Protein AF-A0A367Z0M6-F1 (afdb_monomer_lite)

Secondary structure (DSSP, 8-state):
-HHHHHHHHHHHHHHHH---HHHHHHHHHHHHTSPTTSHHHHHHHHHHHHHHHHHHHT--SSSS--EEEEEEEEETT--HHHHHHHHHHHHHHHHHTTSS----B-TTT--B-SSS-BTTBSEEEEEEESSSSEEEEEEEE-HHHHTT-EEEESSEEETTTEEE-SSHHHHHHHHHHHHHHHTTTT-SSEEEEEEEES-HHHHHHHHHHHTTS-TT---SSHHHHHHHHHHHHHHHHT---GGGS-SS-SEEEEEEEEE---TT--EEEEEEE-SS--EEEEEE-TTT--EEEEESS-SSPPPP--SSSS----S-PEEEESSPPHHHHHT--TT-EEEEEEEEEE--HHHHHHHTTS--SS--TT-EEE-B--EEEEETTEEEEEE--B-BGGGGTTTHHHHHHHHT--EEEEBS---HHHHHHHHHHT-EEEE--TT-HHHHHHHEEEEEEEESHHHH-TTTSEEEEEEEEEEEEEEE-TTS-BHHHHHHHHHHHHHGGG-

Sequence (503 aa):
MEQFKQSMFELISETSANLPPDVRRAIAKAIQDETPNTQAALALSTIAINIDMAQQDIAPICQDTGMPTFYIHTPVGVNQIRMKRAIEEAIAEATKIGRLRPNSVDSITGKNSGNNLGPGTPVFHFEQWEKDEIEVKLLLKGGGCENKNIQYSLPTNLEHLGRADRDLEGVRKCIMHAVWQAQGHGCSVGAIGVCIGSDRAGGYDLAKQQLLRTLDDINPDPKLAELENRIMEDANKLNIGTMGFGGRTTLIGCKITAANRLPASFFVSVAYDCWAFRRLGVIIDPNTGDIKRWLYKDTEPIRRMAAEHKIKLTGKEIKLETPISEEKIRSLKVGDVVLLNGIIYTGRDAIHAYLSKHDSPIDLKGSAIYHCGPVMLKKDGEWFANAAGPTTSSREEPYQADVIKKFGIRAVIGKGGMGKKTLEALKEHGAVYLNAIGGAAQFYAKCIVKVEGVNFLEEFGIPEAMWHLRVVDFPAIVTMDSHGNSLHADIEIASGKELEKFV

Structure (mmCIF, N/CA/C/O backbone):
data_AF-A0A367Z0M6-F1
#
_entry.id   AF-A0A367Z0M6-F1
#
loop_
_atom_site.group_PDB
_atom_site.id
_atom_site.type_symbol
_atom_site.label_atom_id
_atom_site.label_alt_id
_atom_site.label_comp_id
_atom_site.label_asym_id
_atom_site.label_entity_id
_atom_site.label_seq_id
_atom_site.pdbx_PDB_ins_code
_atom_site.Cartn_x
_atom_site.Cartn_y
_atom_site.Cartn_z
_atom_site.occupancy
_atom_site.B_iso_or_equiv
_atom_site.auth_seq_id
_atom_site.auth_comp_id
_atom_site.auth_asym_id
_atom_site.auth_atom_id
_atom_site.pdbx_PDB_model_num
ATOM 1 N N . MET A 1 1 ? -2.020 4.068 -33.776 1.00 93.06 1 MET A N 1
ATOM 2 C CA . MET A 1 1 ? -1.959 4.790 -32.481 1.00 93.06 1 MET A CA 1
ATOM 3 C C . MET A 1 1 ? -3.273 4.699 -31.729 1.00 93.06 1 MET A C 1
ATOM 5 O O . MET A 1 1 ? -3.215 4.378 -30.557 1.00 93.06 1 MET A O 1
ATOM 9 N N . GLU A 1 2 ? -4.429 4.894 -32.370 1.00 95.69 2 GLU A N 1
ATOM 10 C CA . GLU A 1 2 ? -5.727 4.711 -31.692 1.00 95.69 2 GLU A CA 1
ATOM 11 C C . GLU A 1 2 ? -5.894 3.300 -31.106 1.00 95.69 2 GLU A C 1
ATOM 13 O O . GLU A 1 2 ? -6.153 3.149 -29.919 1.00 95.69 2 GLU A O 1
ATOM 18 N N . GLN A 1 3 ? -5.597 2.265 -31.896 1.00 98.06 3 GLN A N 1
ATOM 19 C CA . GLN A 1 3 ? -5.620 0.883 -31.411 1.00 98.06 3 GLN A CA 1
ATOM 20 C C . GLN A 1 3 ? -4.627 0.631 -30.263 1.00 98.06 3 GLN A C 1
ATOM 22 O O . GLN A 1 3 ? -4.951 -0.031 -29.286 1.00 98.06 3 GLN A O 1
ATOM 27 N N . PHE A 1 4 ? -3.436 1.237 -30.321 1.00 98.38 4 PHE A N 1
ATOM 28 C CA . PHE A 1 4 ? -2.467 1.170 -29.224 1.00 98.38 4 PHE A CA 1
ATOM 29 C C . PHE A 1 4 ? -3.012 1.808 -27.937 1.00 98.38 4 PHE A C 1
ATOM 31 O O . PHE A 1 4 ? -2.855 1.230 -26.868 1.00 98.38 4 PHE A O 1
ATOM 38 N N . LYS A 1 5 ? -3.690 2.962 -28.025 1.00 98.62 5 LYS A N 1
ATOM 39 C CA . LYS A 1 5 ? -4.366 3.584 -26.875 1.00 98.62 5 LYS A CA 1
ATOM 40 C C . LYS A 1 5 ? -5.387 2.625 -26.260 1.00 98.62 5 LYS A C 1
ATOM 42 O O . LYS A 1 5 ? -5.377 2.450 -25.046 1.00 98.62 5 LYS A O 1
ATOM 47 N N . GLN A 1 6 ? -6.202 1.964 -27.086 1.00 98.69 6 GLN A N 1
ATOM 48 C CA . GLN A 1 6 ? -7.179 0.979 -26.616 1.00 98.69 6 GLN A CA 1
ATOM 49 C C . GLN A 1 6 ? -6.505 -0.198 -25.892 1.00 98.69 6 GLN A C 1
ATOM 51 O O . GLN A 1 6 ? -6.919 -0.560 -24.791 1.00 98.69 6 GLN A O 1
ATOM 56 N N . SER A 1 7 ? -5.416 -0.732 -26.450 1.00 98.75 7 SER A N 1
ATOM 57 C CA . SER A 1 7 ? -4.594 -1.767 -25.808 1.00 98.75 7 SER A CA 1
ATOM 58 C C . SER A 1 7 ? -4.019 -1.309 -24.459 1.00 98.75 7 SER A C 1
ATOM 60 O O . SER A 1 7 ? -3.986 -2.073 -23.495 1.00 98.75 7 SER A O 1
ATOM 62 N N . MET A 1 8 ? -3.577 -0.051 -24.353 1.00 98.81 8 MET A N 1
ATOM 63 C CA . MET A 1 8 ? -3.079 0.514 -23.092 1.00 98.81 8 MET A CA 1
ATOM 64 C C . MET A 1 8 ? -4.197 0.703 -22.069 1.00 98.81 8 MET A C 1
ATOM 66 O O . MET A 1 8 ? -3.996 0.406 -20.894 1.00 98.81 8 MET A O 1
ATOM 70 N N . PHE A 1 9 ? -5.382 1.133 -22.500 1.00 98.75 9 PHE A N 1
ATOM 71 C CA . PHE A 1 9 ? -6.560 1.229 -21.642 1.00 98.75 9 PHE A CA 1
ATOM 72 C C . PHE A 1 9 ? -6.962 -0.140 -21.071 1.00 98.75 9 PHE A C 1
ATOM 74 O O . PHE A 1 9 ? -7.261 -0.245 -19.877 1.00 98.75 9 PHE A O 1
ATOM 81 N N . GLU A 1 10 ? -6.912 -1.197 -21.888 1.00 98.56 10 GLU A N 1
ATOM 82 C CA . GLU A 1 10 ? -7.162 -2.571 -21.443 1.00 98.56 10 GLU A CA 1
ATOM 83 C C . GLU A 1 10 ? -6.105 -3.032 -20.430 1.00 98.56 10 GLU A C 1
ATOM 85 O O . GLU A 1 10 ? -6.466 -3.477 -19.340 1.00 98.56 10 GLU A O 1
ATOM 90 N N . LEU A 1 11 ? -4.810 -2.839 -20.726 1.00 98.75 11 LEU A N 1
ATOM 91 C CA . LEU A 1 11 ? -3.713 -3.137 -19.795 1.00 98.75 11 LEU A CA 1
ATOM 92 C C . LEU A 1 11 ? -3.904 -2.432 -18.447 1.00 98.75 11 LEU A C 1
ATOM 94 O O . LEU A 1 11 ? -3.773 -3.062 -17.398 1.00 98.75 11 LEU A O 1
ATOM 98 N N . ILE A 1 12 ? -4.210 -1.135 -18.460 1.00 98.69 12 ILE A N 1
ATOM 99 C CA . ILE A 1 12 ? -4.396 -0.328 -17.250 1.00 98.69 12 ILE A CA 1
ATOM 100 C C . ILE A 1 12 ? -5.587 -0.840 -16.434 1.00 98.69 12 ILE A C 1
ATOM 102 O O . ILE A 1 12 ? -5.470 -1.019 -15.219 1.00 98.69 12 ILE A O 1
ATOM 106 N N . SER A 1 13 ? -6.718 -1.091 -17.096 1.00 98.06 13 SER A N 1
ATOM 107 C CA . SER A 1 13 ? -7.948 -1.553 -16.446 1.00 98.06 13 SER A CA 1
ATOM 108 C C . SER A 1 13 ? -7.760 -2.926 -15.807 1.00 98.06 13 SER A C 1
ATOM 110 O O . SER A 1 13 ? -8.095 -3.113 -14.639 1.00 98.06 13 SER A O 1
ATOM 112 N N . GLU A 1 14 ? -7.151 -3.859 -16.539 1.00 97.56 14 GLU A N 1
ATOM 113 C CA . GLU A 1 14 ? -6.823 -5.195 -16.044 1.00 97.56 14 GLU A CA 1
ATOM 114 C C . GLU A 1 14 ? -5.821 -5.131 -14.891 1.00 97.56 14 GLU A C 1
ATOM 116 O O . GLU A 1 14 ? -6.056 -5.731 -13.849 1.00 97.56 14 GLU A O 1
ATOM 121 N N . THR A 1 15 ? -4.752 -4.336 -15.002 1.00 98.38 15 THR A N 1
ATOM 122 C CA . THR A 1 15 ? -3.739 -4.240 -13.933 1.00 98.38 15 THR A CA 1
ATOM 123 C C . THR A 1 15 ? -4.327 -3.665 -12.640 1.00 98.38 15 THR A C 1
ATOM 125 O O . THR A 1 15 ? -3.880 -4.001 -11.545 1.00 98.38 15 THR A O 1
ATOM 128 N N . SER A 1 16 ? -5.342 -2.800 -12.741 1.00 97.69 16 SER A N 1
ATOM 129 C CA . SER A 1 16 ? -6.034 -2.225 -11.581 1.00 97.69 16 SER A CA 1
ATOM 130 C C . SER A 1 16 ? -6.900 -3.250 -10.830 1.00 97.69 16 SER A C 1
ATOM 132 O O . SER A 1 16 ? -7.042 -3.148 -9.607 1.00 97.69 16 SER A O 1
ATOM 134 N N . ALA A 1 17 ? -7.454 -4.238 -11.540 1.00 96.94 17 ALA A N 1
ATOM 135 C CA . ALA A 1 17 ? -8.487 -5.150 -11.042 1.00 96.94 17 ALA A CA 1
ATOM 136 C C . ALA A 1 17 ? -8.010 -6.598 -10.820 1.00 96.94 17 ALA A C 1
ATOM 138 O O . ALA A 1 17 ? -8.524 -7.296 -9.946 1.00 96.94 17 ALA A O 1
ATOM 139 N N . ASN A 1 18 ? -7.032 -7.058 -11.599 1.00 95.94 18 ASN A N 1
ATOM 140 C CA . ASN A 1 18 ? -6.643 -8.457 -11.717 1.00 95.94 18 ASN A CA 1
ATOM 141 C C . ASN A 1 18 ? -5.198 -8.665 -11.242 1.00 95.94 18 ASN A C 1
ATOM 143 O O . ASN A 1 18 ? -4.244 -8.250 -11.900 1.00 95.94 18 ASN A O 1
ATOM 147 N N . LEU A 1 19 ? -5.032 -9.313 -10.083 1.00 97.06 19 LEU A N 1
ATOM 148 C CA . LEU A 1 19 ? -3.702 -9.682 -9.592 1.00 97.06 19 LEU A CA 1
ATOM 149 C C . LEU A 1 19 ? -3.115 -10.842 -10.410 1.00 97.06 19 LEU A C 1
ATOM 151 O O . LEU A 1 19 ? -3.850 -11.783 -10.726 1.00 97.06 19 LEU A O 1
ATOM 155 N N . PRO A 1 20 ? -1.793 -10.847 -10.663 1.00 96.88 20 PRO A N 1
ATOM 156 C CA . PRO A 1 20 ? -1.121 -11.958 -11.320 1.00 96.88 20 PRO A CA 1
ATOM 157 C C . PRO A 1 20 ? -1.380 -13.324 -10.668 1.00 96.88 20 PRO A C 1
ATOM 159 O O . PRO A 1 20 ? -1.496 -13.417 -9.438 1.00 96.88 20 PRO A O 1
ATOM 162 N N . PRO A 1 21 ? -1.375 -14.416 -11.454 1.00 96.25 21 PRO A N 1
ATOM 163 C CA . PRO A 1 21 ? -1.593 -15.766 -10.950 1.00 96.25 21 PRO A CA 1
ATOM 164 C C . PRO A 1 21 ? -0.619 -16.174 -9.843 1.00 96.25 21 PRO A C 1
ATOM 166 O O . PRO A 1 21 ? -1.017 -16.854 -8.901 1.00 96.25 21 PRO A O 1
ATOM 169 N N . ASP A 1 22 ? 0.651 -15.780 -9.938 1.00 97.19 22 ASP A N 1
ATOM 170 C CA . ASP A 1 22 ? 1.678 -16.125 -8.953 1.00 97.19 22 ASP A CA 1
ATOM 171 C C . ASP A 1 22 ? 1.462 -15.407 -7.613 1.00 97.19 22 ASP A C 1
ATOM 173 O O . ASP A 1 22 ? 1.575 -16.030 -6.557 1.00 97.19 22 ASP A O 1
ATOM 177 N N . VAL A 1 23 ? 1.020 -14.145 -7.649 1.00 97.88 23 VAL A N 1
ATOM 178 C CA . VAL A 1 23 ? 0.602 -13.392 -6.457 1.00 97.88 23 VAL A CA 1
ATOM 179 C C . VAL A 1 23 ? -0.608 -14.058 -5.803 1.00 97.88 23 VAL A C 1
ATOM 181 O O . VAL A 1 23 ? -0.603 -14.310 -4.597 1.00 97.88 23 VAL A O 1
ATOM 184 N N . ARG A 1 24 ? -1.635 -14.412 -6.589 1.00 97.38 24 ARG A N 1
ATOM 185 C CA . ARG A 1 24 ? -2.821 -15.105 -6.061 1.00 97.38 24 ARG A CA 1
ATOM 186 C C . ARG A 1 24 ? -2.481 -16.458 -5.444 1.00 97.38 24 ARG A C 1
ATOM 188 O O . ARG A 1 24 ? -3.012 -16.777 -4.385 1.00 97.38 24 ARG A O 1
ATOM 195 N N . ARG A 1 25 ? -1.580 -17.238 -6.056 1.00 96.81 25 ARG A N 1
ATOM 196 C CA . ARG A 1 25 ? -1.091 -18.505 -5.481 1.00 96.81 25 ARG A CA 1
ATOM 197 C C . ARG A 1 25 ? -0.377 -18.285 -4.148 1.00 96.81 25 ARG A C 1
ATOM 199 O O . ARG A 1 25 ? -0.634 -19.030 -3.206 1.00 96.81 25 ARG A O 1
ATOM 206 N N . ALA A 1 26 ? 0.475 -17.265 -4.049 1.00 97.62 26 ALA A N 1
ATOM 207 C CA . ALA A 1 26 ? 1.190 -16.960 -2.813 1.00 97.62 26 ALA A CA 1
ATOM 208 C C . ALA A 1 26 ? 0.236 -16.531 -1.681 1.00 97.62 26 ALA A C 1
ATOM 210 O O . ALA A 1 26 ? 0.353 -17.020 -0.558 1.00 97.62 26 ALA A O 1
ATOM 211 N N . ILE A 1 27 ? -0.768 -15.700 -1.983 1.00 97.75 27 ILE A N 1
ATOM 212 C CA . ILE A 1 27 ? -1.816 -15.323 -1.019 1.00 97.75 27 ILE A CA 1
ATOM 213 C C . ILE A 1 27 ? -2.685 -16.535 -0.643 1.00 97.75 27 ILE A C 1
ATOM 215 O O . ILE A 1 27 ? -3.001 -16.721 0.529 1.00 97.75 27 ILE A O 1
ATOM 219 N N . ALA A 1 28 ? -3.048 -17.392 -1.602 1.00 96.69 28 ALA A N 1
ATOM 220 C CA . ALA A 1 28 ? -3.803 -18.616 -1.328 1.00 96.69 28 ALA A CA 1
ATOM 221 C C . ALA A 1 28 ? -3.041 -19.558 -0.384 1.00 96.69 28 ALA A C 1
ATOM 223 O O . ALA A 1 28 ? -3.636 -20.119 0.535 1.00 96.69 28 ALA A O 1
ATOM 224 N N . LYS A 1 29 ? -1.721 -19.679 -0.562 1.00 96.44 29 LYS A N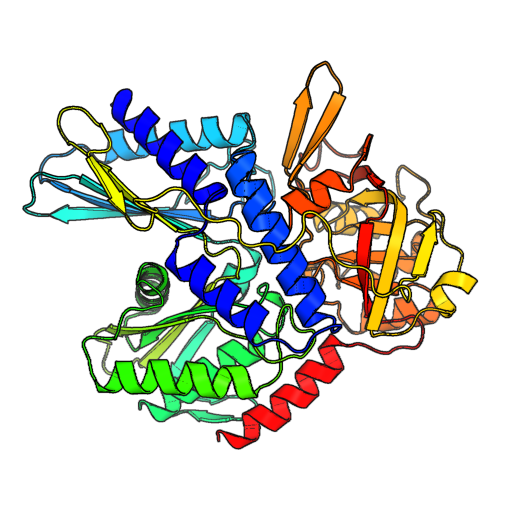 1
ATOM 225 C CA . LYS A 1 29 ? -0.857 -20.406 0.371 1.00 96.44 29 LYS A CA 1
ATOM 226 C C . LYS A 1 29 ? -0.858 -19.759 1.758 1.00 96.44 29 LYS A C 1
ATOM 228 O O . LYS A 1 29 ? -1.041 -20.472 2.735 1.00 96.44 29 LYS A O 1
ATOM 233 N N . ALA A 1 30 ? -0.744 -18.432 1.848 1.00 96.88 30 ALA A N 1
ATOM 234 C CA . ALA A 1 30 ? -0.830 -17.721 3.125 1.00 96.88 30 ALA A CA 1
ATOM 235 C C . ALA A 1 30 ? -2.166 -17.983 3.847 1.00 96.88 30 ALA A C 1
ATOM 237 O O . ALA A 1 30 ? -2.174 -18.200 5.049 1.00 96.88 30 ALA A O 1
ATOM 238 N N . ILE A 1 31 ? -3.291 -18.036 3.121 1.00 96.19 31 ILE A N 1
ATOM 239 C CA . ILE A 1 31 ? -4.608 -18.386 3.686 1.00 96.19 31 ILE A CA 1
ATOM 240 C C . ILE A 1 31 ? -4.617 -19.811 4.253 1.00 96.19 31 ILE A C 1
ATOM 242 O O . ILE A 1 31 ? -5.108 -20.026 5.359 1.00 96.19 31 ILE A O 1
ATOM 246 N N . GLN A 1 32 ? -4.096 -20.783 3.500 1.00 95.31 32 GLN A N 1
ATOM 247 C CA . GLN A 1 32 ? -4.032 -22.188 3.925 1.00 95.31 32 GLN A CA 1
ATOM 248 C C . GLN A 1 32 ? -3.126 -22.376 5.145 1.00 95.31 32 GLN A C 1
ATOM 250 O O . GLN A 1 32 ? -3.444 -23.138 6.059 1.00 95.31 32 GLN A O 1
ATOM 255 N N . ASP A 1 33 ? -2.014 -21.649 5.155 1.00 95.31 33 ASP A N 1
ATOM 256 C CA . ASP A 1 33 ? -0.996 -21.693 6.187 1.00 95.31 33 ASP A CA 1
ATOM 257 C C . ASP A 1 33 ? -1.270 -20.702 7.324 1.00 95.31 33 ASP A C 1
ATOM 259 O O . ASP A 1 33 ? -0.373 -20.508 8.129 1.00 95.31 33 ASP A O 1
ATOM 263 N N . GLU A 1 34 ? -2.440 -20.063 7.443 1.00 96.19 34 GLU A N 1
ATOM 264 C CA . GLU A 1 34 ? -2.738 -19.157 8.566 1.00 96.19 34 GLU A CA 1
ATOM 265 C C . GLU A 1 34 ? -3.580 -19.846 9.645 1.00 96.19 34 GLU A C 1
ATOM 267 O O . GLU A 1 34 ? -4.302 -20.815 9.411 1.00 96.19 34 GLU A O 1
ATOM 272 N N . THR A 1 35 ? -3.406 -19.436 10.898 1.00 94.62 35 THR A N 1
ATOM 273 C CA . THR A 1 35 ? -4.152 -19.974 12.040 1.00 94.62 35 THR A CA 1
ATOM 274 C C . THR A 1 35 ? -5.615 -19.519 11.964 1.00 94.62 35 THR A C 1
ATOM 276 O O . THR A 1 35 ? -5.867 -18.310 11.995 1.00 94.62 35 THR A O 1
ATOM 279 N N . PRO A 1 36 ? -6.599 -20.439 11.893 1.00 91.88 36 PRO A N 1
ATOM 280 C CA . PRO A 1 36 ? -8.011 -20.076 11.777 1.00 91.88 36 PRO A CA 1
ATOM 281 C C . PRO A 1 36 ? -8.520 -19.238 12.957 1.00 91.88 36 PRO A C 1
ATOM 283 O O . PRO A 1 36 ? -8.017 -19.349 14.072 1.00 91.88 36 PRO A O 1
ATOM 286 N N . ASN A 1 37 ? -9.583 -18.461 12.727 1.00 89.94 37 ASN A N 1
ATOM 287 C CA . ASN A 1 37 ? -10.257 -17.632 13.742 1.00 89.94 37 ASN A CA 1
ATOM 288 C C . ASN A 1 37 ? -9.354 -16.580 14.422 1.00 89.94 37 ASN A C 1
ATOM 290 O O . ASN A 1 37 ? -9.611 -16.185 15.558 1.00 89.94 37 ASN A O 1
ATOM 294 N N . THR A 1 38 ? -8.309 -16.125 13.730 1.00 93.38 38 THR A N 1
ATOM 295 C CA . THR A 1 38 ? -7.446 -15.009 14.143 1.00 93.38 38 THR A CA 1
ATOM 296 C C . THR A 1 38 ? -7.746 -13.751 13.325 1.00 93.38 38 THR A C 1
ATOM 298 O O . THR A 1 38 ? -8.354 -13.817 12.253 1.00 93.38 38 THR A O 1
ATOM 301 N N . GLN A 1 39 ? -7.277 -12.593 13.793 1.00 94.44 39 GLN A N 1
ATOM 302 C CA . GLN A 1 39 ? -7.365 -11.323 13.066 1.00 94.44 39 GLN A CA 1
ATOM 303 C C . GLN A 1 39 ? -6.624 -11.388 11.718 1.00 94.44 39 GLN A C 1
ATOM 305 O O . GLN A 1 39 ? -7.109 -10.848 10.724 1.00 94.44 39 GLN A O 1
ATOM 310 N N . ALA A 1 40 ? -5.497 -12.107 11.654 1.00 95.50 40 ALA A N 1
ATOM 311 C CA . ALA A 1 40 ? -4.767 -12.355 10.411 1.00 95.50 40 ALA A CA 1
ATOM 312 C C . ALA A 1 40 ? -5.578 -13.209 9.423 1.00 95.50 40 ALA A C 1
ATOM 314 O O . ALA A 1 40 ? -5.694 -12.848 8.252 1.00 95.50 40 ALA A O 1
ATOM 315 N N . ALA A 1 41 ? -6.225 -14.284 9.892 1.00 95.25 41 ALA A N 1
ATOM 316 C CA . ALA A 1 41 ? -7.101 -15.102 9.051 1.00 95.25 41 ALA A CA 1
ATOM 317 C C . ALA A 1 41 ? -8.326 -14.320 8.546 1.00 95.25 41 ALA A C 1
ATOM 319 O O . ALA A 1 41 ? -8.727 -14.477 7.389 1.00 95.25 41 ALA A O 1
ATOM 320 N N . LEU A 1 42 ? -8.902 -13.444 9.379 1.00 95.06 42 LEU A N 1
ATOM 321 C CA . LEU A 1 42 ? -9.970 -12.530 8.968 1.00 95.06 42 LEU A CA 1
ATOM 322 C C . LEU A 1 42 ? -9.486 -11.572 7.869 1.00 95.06 42 LEU A C 1
ATOM 324 O O . LEU A 1 42 ? -10.173 -11.393 6.858 1.00 95.06 42 LEU A O 1
ATOM 328 N N . ALA A 1 43 ? -8.297 -10.988 8.036 1.00 96.44 43 ALA A N 1
ATOM 329 C CA . ALA A 1 43 ? -7.697 -10.097 7.049 1.00 96.44 43 ALA A CA 1
ATOM 330 C C . ALA A 1 43 ? -7.464 -10.811 5.710 1.00 96.44 43 ALA A C 1
ATOM 332 O O . ALA A 1 43 ? -7.930 -10.330 4.680 1.00 96.44 43 ALA A O 1
ATOM 333 N N . LEU A 1 44 ? -6.833 -11.988 5.723 1.00 97.00 44 LEU A N 1
ATOM 334 C CA . LEU A 1 44 ? -6.589 -12.794 4.523 1.00 97.00 44 LEU A CA 1
ATOM 335 C C . LEU A 1 44 ? -7.888 -13.232 3.827 1.00 97.00 44 LEU A C 1
ATOM 337 O O . LEU A 1 44 ? -7.982 -13.174 2.601 1.00 97.00 44 LEU A O 1
ATOM 341 N N . SER A 1 45 ? -8.919 -13.602 4.592 1.00 95.56 45 SER A N 1
ATOM 342 C CA . SER A 1 45 ? -10.237 -13.944 4.036 1.00 95.56 45 SER A CA 1
ATOM 343 C C . SER A 1 45 ? -10.893 -12.738 3.358 1.00 95.56 45 SER A C 1
ATOM 345 O O . SER A 1 45 ? -11.435 -12.853 2.261 1.00 95.56 45 SER A O 1
ATOM 347 N N . THR A 1 46 ? -10.797 -11.560 3.981 1.00 97.06 46 THR A N 1
ATOM 348 C CA . THR A 1 46 ? -11.299 -10.298 3.413 1.00 97.06 46 THR A CA 1
ATOM 349 C C . THR A 1 46 ? -10.547 -9.931 2.132 1.00 97.06 46 THR A C 1
ATOM 351 O O . THR A 1 46 ? -11.163 -9.528 1.146 1.00 97.06 46 THR A O 1
ATOM 354 N N . ILE A 1 47 ? -9.223 -10.121 2.120 1.00 97.75 47 ILE A N 1
ATOM 355 C CA . ILE A 1 47 ? -8.366 -9.937 0.943 1.00 97.75 47 ILE A CA 1
ATOM 356 C C . ILE A 1 47 ? -8.819 -10.850 -0.203 1.00 97.75 47 ILE A C 1
ATOM 358 O O . ILE A 1 47 ? -9.026 -10.361 -1.311 1.00 97.75 47 ILE A O 1
ATOM 362 N N . ALA A 1 48 ? -9.035 -12.143 0.058 1.00 97.56 48 ALA A N 1
ATOM 363 C CA . ALA A 1 48 ? -9.485 -13.096 -0.957 1.00 97.56 48 ALA A CA 1
ATOM 364 C C . ALA A 1 48 ? -10.833 -12.698 -1.575 1.00 97.56 48 ALA A C 1
ATOM 366 O O . ALA A 1 48 ? -10.965 -12.672 -2.797 1.00 97.56 48 ALA A O 1
ATOM 367 N N . ILE A 1 49 ? -11.808 -12.325 -0.738 1.00 97.44 49 ILE A N 1
ATOM 368 C CA . ILE A 1 49 ? -13.130 -11.867 -1.194 1.00 97.44 49 ILE A CA 1
ATOM 369 C C . ILE A 1 49 ? -12.981 -10.617 -2.064 1.00 97.44 49 ILE A C 1
ATOM 371 O O . ILE A 1 49 ? -13.585 -10.517 -3.129 1.00 97.44 49 ILE A O 1
ATOM 375 N N . ASN A 1 50 ? -12.144 -9.672 -1.637 1.00 98.06 50 ASN A N 1
ATOM 376 C CA . ASN A 1 50 ? -11.906 -8.449 -2.385 1.00 98.06 50 ASN A CA 1
ATOM 377 C C . ASN A 1 50 ? -11.246 -8.700 -3.748 1.00 98.06 50 ASN A C 1
ATOM 379 O O . ASN A 1 50 ? -11.610 -8.033 -4.713 1.00 98.06 50 ASN A O 1
ATOM 383 N N . ILE A 1 51 ? -10.288 -9.633 -3.834 1.00 97.62 51 ILE A N 1
ATOM 384 C CA . ILE A 1 51 ? -9.655 -10.022 -5.105 1.00 97.62 51 ILE A CA 1
ATOM 385 C C . ILE A 1 51 ? -10.715 -10.547 -6.079 1.00 97.62 51 ILE A C 1
ATOM 387 O O . ILE A 1 51 ? -10.753 -10.102 -7.226 1.00 97.62 51 ILE A O 1
ATOM 391 N N . ASP A 1 52 ? -11.601 -11.432 -5.615 1.00 96.81 52 ASP A N 1
ATOM 392 C CA . ASP A 1 52 ? -12.680 -11.979 -6.443 1.00 96.81 52 ASP A CA 1
ATOM 393 C C . ASP A 1 52 ? -13.624 -10.876 -6.941 1.00 96.81 52 ASP A C 1
ATOM 395 O O . ASP A 1 52 ? -13.943 -10.816 -8.126 1.00 96.81 52 ASP A O 1
ATOM 399 N N . MET A 1 53 ? -14.039 -9.969 -6.052 1.00 96.50 53 MET A N 1
ATOM 400 C CA . MET A 1 53 ? -14.937 -8.862 -6.397 1.00 96.50 53 MET A CA 1
ATOM 401 C C . MET A 1 53 ? -14.311 -7.895 -7.407 1.00 96.50 53 MET A C 1
ATOM 403 O O . MET A 1 53 ? -14.964 -7.505 -8.371 1.00 96.50 53 MET A O 1
ATOM 407 N N . ALA A 1 54 ? -13.046 -7.516 -7.200 1.00 96.94 54 ALA A N 1
ATOM 408 C CA . ALA A 1 54 ? -12.328 -6.613 -8.094 1.00 96.94 54 ALA A CA 1
ATOM 409 C C . ALA A 1 54 ? -12.228 -7.189 -9.507 1.00 96.94 54 ALA A C 1
ATOM 411 O O . ALA A 1 54 ? -12.521 -6.495 -10.478 1.00 96.94 54 ALA A O 1
ATOM 412 N N . GLN A 1 55 ? -11.891 -8.475 -9.614 1.00 95.00 55 GLN A N 1
ATOM 413 C CA . GLN A 1 55 ? -11.795 -9.166 -10.892 1.00 95.00 55 GLN A CA 1
ATOM 414 C C . GLN A 1 55 ? -13.158 -9.279 -11.592 1.00 95.00 55 GLN A C 1
ATOM 416 O O . GLN A 1 55 ? -13.235 -9.027 -12.792 1.00 95.00 55 GLN A O 1
ATOM 421 N N . GLN A 1 56 ? -14.226 -9.615 -10.860 1.00 93.50 56 GLN A N 1
ATOM 422 C CA . GLN A 1 56 ? -15.580 -9.762 -11.413 1.00 93.50 56 GLN A CA 1
ATOM 423 C C . GLN A 1 56 ? -16.158 -8.439 -11.932 1.00 93.50 56 GLN A C 1
ATOM 425 O O . GLN A 1 56 ? -16.710 -8.399 -13.030 1.00 93.50 56 GLN A O 1
ATOM 430 N N . ASP A 1 57 ? -15.997 -7.354 -11.170 1.00 93.19 57 ASP A N 1
ATOM 431 C CA . ASP A 1 57 ? -16.551 -6.035 -11.504 1.00 93.19 57 ASP A CA 1
ATOM 432 C C . ASP A 1 57 ? -15.580 -5.195 -12.387 1.00 93.19 57 ASP A C 1
ATOM 434 O O . ASP A 1 57 ? -15.891 -4.072 -12.810 1.00 93.19 57 ASP A O 1
ATOM 438 N N . ILE A 1 58 ? -14.381 -5.726 -12.684 1.00 93.62 58 ILE A N 1
ATOM 439 C CA . ILE A 1 58 ? -13.241 -5.025 -13.320 1.00 93.62 58 ILE A CA 1
ATOM 440 C C . ILE A 1 58 ? -12.913 -3.727 -12.544 1.00 93.62 58 ILE A C 1
ATOM 442 O O . ILE A 1 58 ? -12.552 -2.679 -13.081 1.00 93.62 58 ILE A O 1
ATOM 446 N N . ALA A 1 59 ? -13.127 -3.748 -11.237 1.00 95.19 59 ALA A N 1
ATOM 447 C CA . ALA A 1 59 ? -13.057 -2.579 -10.379 1.00 95.19 59 ALA A CA 1
ATOM 448 C C . ALA A 1 59 ? -11.674 -2.483 -9.714 1.00 95.19 59 ALA A C 1
ATOM 450 O O . ALA A 1 59 ? -11.021 -3.506 -9.502 1.00 95.19 59 ALA A O 1
ATOM 451 N N . PRO A 1 60 ? -11.196 -1.273 -9.373 1.00 96.12 60 PRO A N 1
ATOM 452 C CA . PRO A 1 60 ? -9.885 -1.114 -8.762 1.00 96.12 60 PRO A CA 1
ATOM 453 C C . PRO A 1 60 ? -9.810 -1.890 -7.449 1.00 96.12 60 PRO A C 1
ATOM 455 O O . PRO A 1 60 ? -10.576 -1.640 -6.516 1.00 96.12 60 PRO A O 1
ATOM 458 N N . ILE A 1 61 ? -8.854 -2.814 -7.358 1.00 97.12 61 ILE A N 1
ATOM 459 C CA . ILE A 1 61 ? -8.732 -3.717 -6.211 1.00 97.12 61 ILE A CA 1
ATOM 460 C C . ILE A 1 61 ? -8.535 -2.965 -4.891 1.00 97.12 61 ILE A C 1
ATOM 462 O O . ILE A 1 61 ? -9.064 -3.372 -3.862 1.00 97.12 61 ILE A O 1
ATOM 466 N N . CYS A 1 62 ? -7.825 -1.836 -4.952 1.00 97.44 62 CYS A N 1
ATOM 467 C CA . CYS A 1 62 ? -7.522 -0.927 -3.857 1.00 97.44 62 CYS A CA 1
ATOM 468 C C . CYS A 1 62 ? -7.897 0.498 -4.282 1.00 97.44 62 CYS A C 1
ATOM 470 O O . CYS A 1 62 ? -7.671 0.879 -5.431 1.00 97.44 62 CYS A O 1
ATOM 472 N N . GLN A 1 63 ? -8.425 1.300 -3.353 1.00 92.44 63 GLN A N 1
ATOM 473 C CA . GLN A 1 63 ? -8.834 2.684 -3.605 1.00 92.44 63 GLN A CA 1
ATOM 474 C C . GLN A 1 63 ? -7.649 3.559 -4.018 1.00 92.44 63 GLN A C 1
ATOM 476 O O . GLN A 1 63 ? -7.797 4.469 -4.824 1.00 92.44 63 GLN A O 1
ATOM 481 N N . ASP A 1 64 ? -6.461 3.272 -3.484 1.00 94.38 64 ASP A N 1
ATOM 482 C CA . ASP A 1 64 ? -5.226 3.838 -4.000 1.00 94.38 64 ASP A CA 1
ATOM 483 C C . ASP A 1 64 ? -4.770 3.018 -5.208 1.00 94.38 64 ASP A C 1
ATOM 485 O O . ASP A 1 64 ? -4.147 1.959 -5.074 1.00 94.38 64 ASP A O 1
ATOM 489 N N . THR A 1 65 ? -5.071 3.512 -6.407 1.00 95.81 65 THR A N 1
ATOM 490 C CA . THR A 1 65 ? -4.699 2.855 -7.668 1.00 95.81 65 THR A CA 1
ATOM 491 C C . THR A 1 65 ? -3.222 3.002 -8.032 1.00 95.81 65 THR A C 1
ATOM 493 O O . THR A 1 65 ? -2.793 2.526 -9.076 1.00 95.81 65 THR A O 1
ATOM 496 N N . GLY A 1 66 ? -2.433 3.590 -7.129 1.00 94.31 66 GLY A N 1
ATOM 497 C CA . GLY A 1 66 ? -0.989 3.703 -7.209 1.00 94.31 66 GLY A CA 1
ATOM 498 C C . GLY A 1 66 ? -0.468 4.745 -8.190 1.00 94.31 66 GLY A C 1
ATOM 499 O O . GLY A 1 66 ? -1.227 5.503 -8.799 1.00 94.31 66 GLY A O 1
ATOM 500 N N . MET A 1 67 ? 0.858 4.767 -8.291 1.00 95.56 67 MET A N 1
ATOM 501 C CA . MET A 1 67 ? 1.642 5.505 -9.272 1.00 95.56 67 MET A CA 1
ATOM 502 C C . MET A 1 67 ? 1.866 4.607 -10.497 1.00 95.56 67 MET A C 1
ATOM 504 O O . MET A 1 67 ? 2.564 3.594 -10.366 1.00 95.56 67 MET A O 1
ATOM 508 N N . PRO A 1 68 ? 1.308 4.933 -11.677 1.00 98.19 68 PRO A N 1
ATOM 509 C CA . PRO A 1 68 ? 1.538 4.127 -12.867 1.00 98.19 68 PRO A CA 1
ATOM 510 C C . PRO A 1 68 ? 2.997 4.234 -13.314 1.00 98.19 68 PRO A C 1
ATOM 512 O O . PRO A 1 68 ? 3.476 5.321 -13.639 1.00 98.19 68 PRO A O 1
ATOM 515 N N . THR A 1 69 ? 3.700 3.102 -13.305 1.00 98.62 69 THR A N 1
ATOM 516 C CA . THR A 1 69 ? 5.100 2.995 -13.732 1.00 98.62 69 THR A CA 1
ATOM 517 C C . THR A 1 69 ? 5.189 2.038 -14.909 1.00 98.62 69 THR A C 1
ATOM 519 O O . THR A 1 69 ? 4.879 0.854 -14.768 1.00 98.62 69 THR A O 1
ATOM 522 N N . PHE A 1 70 ? 5.599 2.558 -16.063 1.00 98.81 70 PHE A N 1
ATOM 523 C CA . PHE A 1 70 ? 5.726 1.800 -17.301 1.00 98.81 70 PHE A CA 1
ATOM 524 C C . PHE A 1 70 ? 7.194 1.526 -17.620 1.00 98.81 70 PHE A C 1
ATOM 526 O O . PHE A 1 70 ? 7.994 2.458 -17.688 1.00 98.81 70 PHE A O 1
ATOM 533 N N . TYR A 1 71 ? 7.511 0.264 -17.900 1.00 98.75 71 TYR A N 1
ATOM 534 C CA . TYR A 1 71 ? 8.756 -0.152 -18.543 1.00 98.75 71 TYR A CA 1
ATOM 535 C C . TYR A 1 71 ? 8.417 -0.612 -19.955 1.00 98.75 71 TYR A C 1
ATOM 537 O O . TYR A 1 71 ? 7.615 -1.533 -20.135 1.00 98.75 71 TYR A O 1
ATOM 545 N N . ILE A 1 72 ? 8.965 0.077 -20.951 1.00 98.69 72 ILE A N 1
ATOM 546 C CA . ILE A 1 72 ? 8.561 -0.050 -22.346 1.00 98.69 72 ILE A CA 1
ATOM 547 C C . ILE A 1 72 ? 9.792 -0.323 -23.203 1.00 98.69 72 ILE A C 1
ATOM 549 O O . ILE A 1 72 ? 10.645 0.549 -23.362 1.00 98.69 72 ILE A O 1
ATOM 553 N N . HIS A 1 73 ? 9.836 -1.507 -23.809 1.00 98.69 73 HIS A N 1
ATOM 554 C CA . HIS A 1 73 ? 10.827 -1.845 -24.823 1.00 98.69 73 HIS A CA 1
ATOM 555 C C . HIS A 1 73 ? 10.209 -1.722 -26.212 1.00 98.69 73 HIS A C 1
ATOM 557 O O . HIS A 1 73 ? 9.093 -2.184 -26.455 1.00 98.69 73 HIS A O 1
ATOM 563 N N . THR A 1 74 ? 10.926 -1.088 -27.134 1.00 98.38 74 THR A N 1
ATOM 564 C CA . THR A 1 74 ? 10.430 -0.801 -28.488 1.00 98.38 74 THR A CA 1
ATOM 565 C C . THR A 1 74 ? 11.447 -1.179 -29.557 1.00 98.38 74 THR A C 1
ATOM 567 O O . THR A 1 74 ? 12.643 -1.014 -29.326 1.00 98.38 74 THR A O 1
ATOM 570 N N . PRO A 1 75 ? 11.012 -1.614 -30.750 1.00 97.75 75 PRO A N 1
ATOM 571 C CA . PRO A 1 75 ? 11.888 -1.666 -31.911 1.00 97.75 75 PRO A CA 1
ATOM 572 C C . PRO A 1 75 ? 12.506 -0.291 -32.201 1.00 97.75 75 PRO A C 1
ATOM 574 O O . PRO A 1 75 ? 11.910 0.762 -31.923 1.00 97.75 75 PRO A O 1
ATOM 577 N N . VAL A 1 76 ? 13.688 -0.292 -32.814 1.00 96.50 76 VAL A N 1
ATOM 578 C CA . VAL A 1 76 ? 14.322 0.936 -33.307 1.00 96.50 76 VAL A CA 1
ATOM 579 C C . VAL A 1 76 ? 13.388 1.651 -34.293 1.00 96.50 76 VAL A C 1
ATOM 581 O O . VAL A 1 76 ? 12.781 1.038 -35.166 1.00 96.50 76 VAL A O 1
ATOM 584 N N . GLY A 1 77 ? 13.257 2.972 -34.143 1.00 93.12 77 GLY A N 1
ATOM 585 C CA . GLY A 1 77 ? 12.433 3.821 -35.016 1.00 93.12 77 GLY A CA 1
ATOM 586 C C . GLY A 1 77 ? 10.975 4.007 -34.575 1.00 93.12 77 GLY A C 1
ATOM 587 O O . GLY A 1 77 ? 10.277 4.856 -35.134 1.00 93.12 77 GLY A O 1
ATOM 588 N N . VAL A 1 78 ? 10.506 3.297 -33.542 1.00 94.94 78 VAL A N 1
ATOM 589 C CA . VAL A 1 78 ? 9.167 3.531 -32.978 1.00 94.94 78 VAL A CA 1
ATOM 590 C C . VAL A 1 78 ? 9.092 4.892 -32.277 1.00 94.94 78 VAL A C 1
ATOM 592 O O . VAL A 1 78 ? 9.958 5.274 -31.491 1.00 94.94 78 VAL A O 1
ATOM 595 N N . ASN A 1 79 ? 8.019 5.642 -32.545 1.00 95.50 79 ASN A N 1
ATOM 596 C CA . ASN A 1 79 ? 7.819 6.980 -31.993 1.00 95.50 79 ASN A CA 1
ATOM 597 C C . ASN A 1 79 ? 7.312 6.934 -30.537 1.00 95.50 79 ASN A C 1
ATOM 599 O O . ASN A 1 79 ? 6.106 6.968 -30.277 1.00 95.50 79 ASN A O 1
ATOM 603 N N . GLN A 1 80 ? 8.248 6.922 -29.589 1.00 96.81 80 GLN A N 1
ATOM 604 C CA . GLN A 1 80 ? 7.973 6.870 -28.147 1.00 96.81 80 GLN A CA 1
ATOM 605 C C . GLN A 1 80 ? 7.201 8.098 -27.623 1.00 96.81 80 GLN A C 1
ATOM 607 O O . GLN A 1 80 ? 6.417 7.981 -26.683 1.00 96.81 80 GLN A O 1
ATOM 612 N N . ILE A 1 81 ? 7.327 9.268 -28.268 1.00 97.38 81 ILE A N 1
ATOM 613 C CA . ILE A 1 81 ? 6.570 10.483 -27.904 1.00 97.38 81 ILE A CA 1
ATOM 614 C C . ILE A 1 81 ? 5.070 10.280 -28.151 1.00 97.38 81 ILE A C 1
ATOM 616 O O . ILE A 1 81 ? 4.243 10.652 -27.318 1.00 97.38 81 ILE A O 1
ATOM 620 N N . ARG A 1 82 ? 4.700 9.681 -29.291 1.00 97.31 82 ARG A N 1
ATOM 621 C CA . ARG A 1 82 ? 3.295 9.367 -29.601 1.00 97.31 82 ARG A CA 1
ATOM 622 C C . ARG A 1 82 ? 2.744 8.275 -28.688 1.00 97.31 82 ARG A C 1
ATOM 624 O O . ARG A 1 82 ? 1.597 8.386 -28.267 1.00 97.31 82 ARG A O 1
ATOM 631 N N . MET A 1 83 ? 3.554 7.272 -28.344 1.00 98.06 83 MET A N 1
ATOM 632 C CA . MET A 1 83 ? 3.159 6.230 -27.387 1.00 98.06 83 MET A CA 1
ATOM 633 C C . MET A 1 83 ? 2.873 6.811 -26.003 1.00 98.06 83 MET A C 1
ATOM 635 O O . MET A 1 83 ? 1.836 6.504 -25.423 1.00 98.06 83 MET A O 1
ATOM 639 N N . LYS A 1 84 ? 3.751 7.692 -25.505 1.00 98.19 84 LYS A N 1
ATOM 640 C CA . LYS A 1 84 ? 3.553 8.393 -24.232 1.00 98.19 84 LYS A CA 1
ATOM 641 C C . LYS A 1 84 ? 2.200 9.112 -24.186 1.00 98.19 84 LYS A C 1
ATOM 643 O O . LYS A 1 84 ? 1.439 8.886 -23.254 1.00 98.19 84 LYS A O 1
ATOM 648 N N . ARG A 1 85 ? 1.867 9.889 -25.225 1.00 98.38 85 ARG A N 1
ATOM 649 C CA . ARG A 1 85 ? 0.574 10.596 -25.320 1.00 98.38 85 ARG A CA 1
ATOM 650 C C . ARG A 1 85 ? -0.620 9.641 -25.307 1.00 98.38 85 ARG A C 1
ATOM 652 O O . ARG A 1 85 ? -1.574 9.872 -24.579 1.00 98.38 85 ARG A O 1
ATOM 659 N N . ALA A 1 86 ? -0.546 8.544 -26.060 1.00 98.56 86 ALA A N 1
ATOM 660 C CA . ALA A 1 86 ? -1.607 7.539 -26.078 1.00 98.56 86 ALA A CA 1
ATOM 661 C C . ALA A 1 86 ? -1.805 6.872 -24.701 1.00 98.56 86 ALA A C 1
ATOM 663 O O . ALA A 1 86 ? -2.935 6.644 -24.285 1.00 98.56 86 ALA A O 1
ATOM 664 N N . ILE A 1 87 ? -0.724 6.593 -23.966 1.00 98.75 87 ILE A N 1
ATOM 665 C CA . ILE A 1 87 ? -0.815 6.049 -22.601 1.00 98.75 87 ILE A CA 1
ATOM 666 C C . ILE A 1 87 ? -1.433 7.077 -21.643 1.00 98.75 87 ILE A C 1
ATOM 668 O O . ILE A 1 87 ? -2.289 6.721 -20.838 1.00 98.75 87 ILE A O 1
ATOM 672 N N . GLU A 1 88 ? -1.036 8.347 -21.734 1.00 98.75 88 GLU A N 1
ATOM 673 C CA . GLU A 1 88 ? -1.607 9.432 -20.925 1.00 98.75 88 GLU A CA 1
ATOM 674 C C . GLU A 1 88 ? -3.119 9.589 -21.174 1.00 98.75 88 GLU A C 1
ATOM 676 O O . GLU A 1 88 ? -3.891 9.681 -20.219 1.00 98.75 88 GLU A O 1
ATOM 681 N N . GLU A 1 89 ? -3.561 9.539 -22.434 1.00 98.69 89 GLU A N 1
ATOM 682 C CA . GLU A 1 89 ? -4.985 9.557 -22.796 1.00 98.69 89 GLU A CA 1
ATOM 683 C C . GLU A 1 89 ? -5.744 8.354 -22.211 1.00 98.69 89 GLU A C 1
ATOM 685 O O . GLU A 1 89 ? -6.810 8.532 -21.618 1.00 98.69 89 GLU A O 1
ATOM 690 N N . ALA A 1 90 ? -5.174 7.147 -22.300 1.00 98.81 90 ALA A N 1
ATOM 691 C CA . ALA A 1 90 ? -5.762 5.937 -21.726 1.00 98.81 90 ALA A CA 1
ATOM 692 C C . ALA A 1 90 ? -5.877 6.003 -20.190 1.00 98.81 90 ALA A C 1
ATOM 694 O O . ALA A 1 90 ? -6.880 5.565 -19.626 1.00 98.81 90 ALA A O 1
ATOM 695 N N . ILE A 1 91 ? -4.884 6.579 -19.499 1.00 98.75 91 ILE A N 1
ATOM 696 C CA . ILE A 1 91 ? -4.942 6.813 -18.046 1.00 98.75 91 ILE A CA 1
ATOM 697 C C . ILE A 1 91 ? -6.062 7.791 -17.708 1.00 98.75 91 ILE A C 1
ATOM 699 O O . ILE A 1 91 ? -6.866 7.497 -16.825 1.00 98.75 91 ILE A O 1
ATOM 703 N N . ALA A 1 92 ? -6.139 8.927 -18.406 1.00 98.50 92 ALA A N 1
ATOM 704 C CA . ALA A 1 92 ? -7.170 9.928 -18.152 1.00 98.50 92 ALA A CA 1
ATOM 705 C C . ALA A 1 92 ? -8.580 9.349 -18.352 1.00 98.50 92 ALA A C 1
ATOM 707 O O . ALA A 1 92 ? -9.481 9.614 -17.552 1.00 98.50 92 ALA A O 1
ATOM 708 N N . GLU A 1 93 ? -8.768 8.519 -19.381 1.00 98.44 93 GLU A N 1
ATOM 709 C CA . GLU A 1 93 ? -10.018 7.801 -19.623 1.00 98.44 93 GLU A CA 1
ATOM 710 C C . GLU A 1 93 ? -10.330 6.797 -18.505 1.00 98.44 93 GLU A C 1
ATOM 712 O O . GLU A 1 93 ? -11.417 6.842 -17.924 1.00 98.44 93 GLU A O 1
ATOM 717 N N . ALA A 1 94 ? -9.365 5.950 -18.135 1.00 98.25 94 ALA A N 1
ATOM 718 C CA . ALA A 1 94 ? -9.506 4.985 -17.046 1.00 98.25 94 ALA A CA 1
ATOM 719 C C . ALA A 1 94 ? -9.836 5.668 -15.706 1.00 98.25 94 ALA A C 1
ATOM 721 O O . ALA A 1 94 ? -10.670 5.175 -14.943 1.00 98.25 94 ALA A O 1
ATOM 722 N N . THR A 1 95 ? -9.234 6.825 -15.421 1.00 97.19 95 THR A N 1
ATOM 723 C CA . THR A 1 95 ? -9.554 7.638 -14.241 1.00 97.19 95 THR A CA 1
ATOM 724 C C . THR A 1 95 ? -10.968 8.202 -14.307 1.00 97.19 95 THR A C 1
ATOM 726 O O . THR A 1 95 ? -11.708 8.097 -13.330 1.00 97.19 95 THR A O 1
ATOM 729 N N . LYS A 1 96 ? -11.385 8.742 -15.458 1.00 96.12 96 LYS A N 1
ATOM 730 C CA . LYS A 1 96 ? -12.723 9.326 -15.643 1.00 96.12 96 LYS A CA 1
ATOM 731 C C . LYS A 1 96 ? -13.846 8.332 -15.342 1.00 96.12 96 LYS A C 1
ATOM 733 O O . LYS A 1 96 ? -14.853 8.719 -14.756 1.00 96.12 96 LYS A O 1
ATOM 738 N N . ILE A 1 97 ? -13.684 7.071 -15.739 1.00 95.75 97 ILE A N 1
ATOM 739 C CA . ILE A 1 97 ? -14.696 6.024 -15.524 1.00 95.75 97 ILE A CA 1
ATOM 740 C C . ILE A 1 97 ? -14.484 5.223 -14.226 1.00 95.75 97 ILE A C 1
ATOM 742 O O . ILE A 1 97 ? -15.170 4.231 -13.994 1.00 95.75 97 ILE A O 1
ATOM 746 N N . GLY A 1 98 ? -13.527 5.624 -13.383 1.00 95.00 98 GLY A N 1
ATOM 747 C CA . GLY A 1 98 ? -13.292 5.019 -12.071 1.00 95.00 98 GLY A CA 1
ATOM 748 C C . GLY A 1 98 ? -12.532 3.690 -12.071 1.00 95.00 98 GLY A C 1
ATOM 749 O O . GLY A 1 98 ? -12.526 3.014 -11.043 1.00 95.00 98 GLY A O 1
ATOM 750 N N . ARG A 1 99 ? -11.863 3.311 -13.172 1.00 96.75 99 ARG A N 1
ATOM 751 C CA . ARG A 1 99 ? -10.881 2.202 -13.175 1.00 96.75 99 ARG A CA 1
ATOM 752 C C . ARG A 1 99 ? -9.602 2.585 -12.428 1.00 96.75 99 ARG A C 1
ATOM 754 O O . ARG A 1 99 ? -8.927 1.715 -11.882 1.00 96.75 99 ARG A O 1
ATOM 761 N N . LEU A 1 100 ? -9.297 3.883 -12.380 1.00 96.69 100 LEU A N 1
ATOM 762 C CA . LEU A 1 100 ? -8.239 4.484 -11.571 1.00 96.69 100 LEU A CA 1
ATOM 763 C C . LEU A 1 100 ? -8.794 5.605 -10.679 1.00 96.69 100 LEU A C 1
ATOM 765 O O . LEU A 1 100 ? -9.785 6.247 -11.021 1.00 96.69 100 LEU A O 1
ATOM 769 N N . ARG A 1 101 ? -8.118 5.886 -9.563 1.00 94.56 101 ARG A N 1
ATOM 770 C CA . ARG A 1 101 ? -8.316 7.097 -8.755 1.00 94.56 101 ARG A CA 1
ATOM 771 C C . ARG A 1 101 ? -7.398 8.212 -9.280 1.00 94.56 101 ARG A C 1
ATOM 773 O O . ARG A 1 101 ? -6.270 7.912 -9.674 1.00 94.56 101 ARG A O 1
ATOM 780 N N . PRO A 1 102 ? -7.811 9.492 -9.260 1.00 92.75 102 PRO A N 1
ATOM 781 C CA . PRO A 1 102 ? -6.904 10.596 -9.556 1.00 92.75 102 PRO A CA 1
ATOM 782 C C . PRO A 1 102 ? -5.898 10.777 -8.407 1.00 92.75 102 PRO A C 1
ATOM 784 O O . PRO A 1 102 ? -6.174 11.455 -7.422 1.00 92.75 102 PRO A O 1
ATOM 787 N N . ASN A 1 103 ? -4.743 10.120 -8.505 1.00 92.50 103 ASN A N 1
ATOM 788 C CA . ASN A 1 103 ? -3.697 10.106 -7.478 1.00 92.50 103 ASN A CA 1
ATOM 789 C C . ASN A 1 103 ? -2.635 11.196 -7.656 1.00 92.50 103 ASN A C 1
ATOM 791 O O . ASN A 1 103 ? -1.901 11.471 -6.710 1.00 92.50 103 ASN A O 1
ATOM 795 N N . SER A 1 104 ? -2.523 11.796 -8.842 1.00 94.06 104 SER A N 1
ATOM 796 C CA . SER A 1 104 ? -1.546 12.857 -9.088 1.00 94.06 104 SER A CA 1
ATOM 797 C C . SER A 1 104 ? -1.959 14.155 -8.383 1.00 94.06 104 SER A C 1
ATOM 799 O O . SER A 1 104 ? -3.046 14.696 -8.609 1.00 94.06 104 SER A O 1
ATOM 801 N N . VAL A 1 105 ? -1.079 14.630 -7.501 1.00 90.94 105 VAL A N 1
ATOM 802 C CA . VAL A 1 105 ? -1.246 15.838 -6.688 1.00 90.94 105 VAL A CA 1
ATOM 803 C C . VAL A 1 105 ? -0.025 16.724 -6.895 1.00 90.94 105 VAL A C 1
ATOM 805 O O . VAL A 1 105 ? 1.110 16.264 -6.774 1.00 90.94 105 VAL A O 1
ATOM 808 N N . ASP A 1 106 ? -0.257 17.997 -7.203 1.00 92.31 106 ASP A N 1
ATOM 809 C CA . ASP A 1 106 ? 0.805 18.986 -7.350 1.00 92.31 106 ASP A CA 1
ATOM 810 C C . ASP A 1 106 ? 1.510 19.214 -6.004 1.00 92.31 106 ASP A C 1
ATOM 812 O O . ASP A 1 106 ? 0.884 19.591 -5.013 1.00 92.31 106 ASP A O 1
ATOM 816 N N . SER A 1 107 ? 2.822 18.970 -5.951 1.00 91.69 107 SER A N 1
ATOM 817 C CA . SER A 1 107 ? 3.581 18.973 -4.691 1.00 91.69 107 SER A CA 1
ATOM 818 C C . SER A 1 107 ? 3.803 20.364 -4.086 1.00 91.69 107 SER A C 1
ATOM 820 O O . SER A 1 107 ? 4.258 20.450 -2.949 1.00 91.69 107 SER A O 1
ATOM 822 N N . ILE A 1 108 ? 3.511 21.444 -4.819 1.00 92.75 108 ILE A N 1
ATOM 823 C CA . ILE A 1 108 ? 3.663 22.824 -4.332 1.00 92.75 108 ILE A CA 1
ATOM 824 C C . ILE A 1 108 ? 2.332 23.336 -3.777 1.00 92.75 108 ILE A C 1
ATOM 826 O O . ILE A 1 108 ? 2.288 23.951 -2.716 1.00 92.75 108 ILE A O 1
ATOM 830 N N . THR A 1 109 ? 1.241 23.086 -4.496 1.00 90.31 109 THR A N 1
ATOM 831 C CA . THR A 1 109 ? -0.091 23.635 -4.204 1.00 90.31 109 THR A CA 1
ATOM 832 C C . THR A 1 109 ? -1.003 22.662 -3.463 1.00 90.31 109 THR A C 1
ATOM 834 O O . THR A 1 109 ? -2.005 23.087 -2.895 1.00 90.31 109 THR A O 1
ATOM 837 N N . GLY A 1 110 ? -0.704 21.360 -3.491 1.00 86.44 110 GLY A N 1
ATOM 838 C CA . GLY A 1 110 ? -1.576 20.308 -2.966 1.00 86.44 110 GLY A CA 1
ATOM 839 C C . GLY A 1 110 ? -2.814 20.035 -3.828 1.00 86.44 110 GLY A C 1
ATOM 840 O O . GLY A 1 110 ? -3.659 19.227 -3.446 1.00 86.44 110 GLY A O 1
ATOM 841 N N . LYS A 1 111 ? -2.949 20.681 -4.995 1.00 86.94 111 LYS A N 1
ATOM 842 C CA . LYS A 1 111 ? -4.114 20.510 -5.868 1.00 86.94 111 LYS A CA 1
ATOM 843 C C . LYS A 1 111 ? -4.058 19.167 -6.598 1.00 86.94 111 LYS A C 1
ATOM 845 O O . LYS A 1 111 ? -3.060 18.826 -7.232 1.00 86.94 111 LYS A O 1
ATOM 850 N N . ASN A 1 112 ? -5.161 18.427 -6.556 1.00 89.62 112 ASN A N 1
ATOM 851 C CA . ASN A 1 112 ? -5.331 17.192 -7.314 1.00 89.62 112 ASN A CA 1
ATOM 852 C C . ASN A 1 112 ? -5.573 17.485 -8.808 1.00 89.62 112 ASN A C 1
ATOM 854 O O . ASN A 1 112 ? -6.322 18.406 -9.143 1.00 89.62 112 ASN A O 1
ATOM 858 N N . SER A 1 113 ? -4.975 16.701 -9.711 1.00 92.50 113 SER A N 1
ATOM 859 C CA . SER A 1 113 ? -5.127 16.920 -11.158 1.00 92.50 113 SER A CA 1
ATOM 860 C C . SER A 1 113 ? -6.475 16.473 -11.731 1.00 92.50 113 SER A C 1
ATOM 862 O O . SER A 1 113 ? -6.855 16.894 -12.822 1.00 92.50 113 SER A O 1
ATOM 864 N N . GLY A 1 114 ? -7.211 15.615 -11.019 1.00 91.94 114 GLY A N 1
ATOM 865 C CA . GLY A 1 114 ? -8.528 15.107 -11.413 1.00 91.94 114 GLY A CA 1
ATOM 866 C C . GLY A 1 114 ? -8.512 14.016 -12.490 1.00 91.94 114 GLY A C 1
ATOM 867 O O . GLY A 1 114 ? -9.511 13.323 -12.658 1.00 91.94 114 GLY A O 1
ATOM 868 N N . ASN A 1 115 ? -7.391 13.807 -13.183 1.00 94.94 115 ASN A N 1
ATOM 869 C CA . ASN A 1 115 ? -7.252 12.820 -14.263 1.00 94.94 115 ASN A CA 1
ATOM 870 C C . ASN A 1 115 ? -6.047 11.879 -14.090 1.00 94.94 115 ASN A C 1
ATOM 872 O O . ASN A 1 115 ? -5.726 11.129 -15.006 1.00 94.94 115 ASN A O 1
ATOM 876 N N . ASN A 1 116 ? -5.387 11.930 -12.928 1.00 95.56 116 ASN A N 1
ATOM 877 C CA . ASN A 1 116 ? -4.209 11.128 -12.598 1.00 95.56 116 ASN A CA 1
ATOM 878 C C . ASN A 1 116 ? -2.948 11.425 -13.437 1.00 95.56 116 ASN A C 1
ATOM 880 O O . ASN A 1 116 ? -2.028 10.612 -13.456 1.00 95.56 116 ASN A O 1
ATOM 884 N N . LEU A 1 117 ? -2.887 12.581 -14.103 1.00 97.25 117 LEU A N 1
ATOM 885 C CA . LEU A 1 117 ? -1.719 13.042 -14.860 1.00 97.25 117 LEU A CA 1
ATOM 886 C C . LEU A 1 117 ? -1.076 14.265 -14.198 1.00 97.25 117 LEU A C 1
ATOM 888 O O . LEU A 1 117 ? -1.756 15.026 -13.511 1.00 97.25 117 LEU A O 1
ATOM 892 N N . GLY A 1 118 ? 0.217 14.477 -14.440 1.00 96.00 118 GLY A N 1
ATOM 893 C CA . GLY A 1 118 ? 0.960 15.645 -13.963 1.00 96.00 118 GLY A CA 1
ATOM 894 C C . GLY A 1 118 ? 2.461 15.542 -14.260 1.00 96.00 118 GLY A C 1
ATOM 895 O O . GLY A 1 118 ? 2.921 14.523 -14.778 1.00 96.00 118 GLY A O 1
ATOM 896 N N . PRO A 1 119 ? 3.269 16.571 -13.953 1.00 95.19 119 PRO A N 1
ATOM 897 C CA . PRO A 1 119 ? 4.723 16.475 -14.068 1.00 95.19 119 PRO A CA 1
ATOM 898 C C . PRO A 1 119 ? 5.266 15.266 -13.287 1.00 95.19 119 PRO A C 1
ATOM 900 O O . PRO A 1 119 ? 5.073 15.159 -12.081 1.00 95.19 119 PRO A O 1
ATOM 903 N N . GLY A 1 120 ? 5.926 14.338 -13.986 1.00 93.12 120 GLY A N 1
ATOM 904 C CA . GLY A 1 120 ? 6.441 13.096 -13.394 1.00 93.12 120 GLY A CA 1
ATOM 905 C C . GLY A 1 120 ? 5.398 11.991 -13.169 1.00 93.12 120 GLY A C 1
ATOM 906 O O . GLY A 1 120 ? 5.734 10.968 -12.579 1.00 93.12 120 GLY A O 1
ATOM 907 N N . THR A 1 121 ? 4.151 12.159 -13.624 1.00 95.56 121 THR A N 1
ATOM 908 C CA . THR A 1 121 ? 3.095 11.138 -13.528 1.00 95.56 121 THR A CA 1
ATOM 909 C C . THR A 1 121 ? 2.333 11.001 -14.857 1.00 95.56 121 THR A C 1
ATOM 911 O O . THR A 1 121 ? 1.703 11.965 -15.295 1.00 95.56 121 THR A O 1
ATOM 914 N N . PRO A 1 122 ? 2.321 9.811 -15.485 1.00 97.44 122 PRO A N 1
ATOM 915 C CA . PRO A 1 122 ? 2.938 8.561 -15.028 1.00 97.44 122 PRO A CA 1
ATOM 916 C C . PRO A 1 122 ? 4.465 8.538 -15.231 1.00 97.44 122 PRO A C 1
ATOM 918 O O . PRO A 1 122 ? 5.042 9.410 -15.887 1.00 97.44 122 PRO A O 1
ATOM 921 N N . VAL A 1 123 ? 5.118 7.521 -14.668 1.00 97.88 123 VAL A N 1
ATOM 922 C CA . VAL A 1 123 ? 6.557 7.274 -14.838 1.00 97.88 123 VAL A CA 1
ATOM 923 C C . VAL A 1 123 ? 6.778 6.395 -16.069 1.00 97.88 123 VAL A C 1
ATOM 925 O O . VAL A 1 123 ? 6.114 5.369 -16.226 1.00 97.88 123 VAL A O 1
ATOM 928 N N . PHE A 1 124 ? 7.721 6.782 -16.929 1.00 98.44 124 PHE A N 1
ATOM 929 C CA . PHE A 1 124 ? 8.067 6.054 -18.149 1.00 98.44 124 PHE A CA 1
ATOM 930 C C . PHE A 1 124 ? 9.558 5.726 -18.192 1.00 98.44 124 PHE A C 1
ATOM 932 O O . PHE A 1 124 ? 10.391 6.628 -18.121 1.00 98.44 124 PHE A O 1
ATOM 939 N N . HIS A 1 125 ? 9.867 4.454 -18.416 1.00 98.12 125 HIS A N 1
ATOM 940 C CA . HIS A 1 125 ? 11.196 3.957 -18.749 1.00 98.12 125 HIS A CA 1
ATOM 941 C C . HIS A 1 125 ? 11.130 3.383 -20.160 1.00 98.12 125 HIS A C 1
ATOM 943 O O . HIS A 1 125 ? 10.519 2.338 -20.376 1.00 98.12 125 HIS A O 1
ATOM 949 N N . PHE A 1 126 ? 11.700 4.099 -21.125 1.00 97.75 126 PHE A N 1
ATOM 950 C CA . PHE A 1 126 ? 11.764 3.656 -22.512 1.00 97.75 126 PHE A CA 1
ATOM 951 C C . PHE A 1 126 ? 13.151 3.119 -22.835 1.00 97.75 126 PHE A C 1
ATOM 953 O O . PHE A 1 126 ? 14.149 3.796 -22.598 1.00 97.75 126 PHE A O 1
ATOM 960 N N . GLU A 1 127 ? 13.189 1.950 -23.461 1.00 97.62 127 GLU A N 1
ATOM 961 C CA . GLU A 1 127 ? 14.392 1.363 -24.035 1.00 97.62 127 GLU A CA 1
ATOM 962 C C . GLU A 1 127 ? 14.095 0.881 -25.461 1.00 97.62 127 GLU A C 1
ATOM 964 O O . GLU A 1 127 ? 12.978 0.465 -25.792 1.00 97.62 127 GLU A O 1
ATOM 969 N N . GLN A 1 128 ? 15.079 0.999 -26.350 1.00 97.25 128 GLN A N 1
ATOM 970 C CA . GLN A 1 128 ? 14.995 0.413 -27.684 1.00 97.25 128 GLN A CA 1
ATOM 971 C C . GLN A 1 128 ? 15.745 -0.914 -27.719 1.00 97.25 128 GLN A C 1
ATOM 973 O O . GLN A 1 128 ? 16.779 -1.060 -27.076 1.00 97.25 128 GLN A O 1
ATOM 978 N N . TRP A 1 129 ? 15.238 -1.864 -28.496 1.00 97.56 129 TRP A N 1
ATOM 979 C CA . TRP A 1 129 ? 15.855 -3.173 -28.691 1.00 97.56 129 TRP A CA 1
ATOM 980 C C . TRP A 1 129 ? 15.798 -3.622 -30.155 1.00 97.56 129 TRP A C 1
ATOM 982 O O . TRP A 1 129 ? 15.068 -3.060 -30.973 1.00 97.56 129 TRP A O 1
ATOM 992 N N . GLU A 1 130 ? 16.552 -4.670 -30.481 1.00 96.88 130 GLU A N 1
ATOM 993 C CA . GLU A 1 130 ? 16.626 -5.271 -31.822 1.00 96.88 130 GLU A CA 1
ATOM 994 C C . GLU A 1 130 ? 15.586 -6.390 -32.025 1.00 96.88 130 GLU A C 1
ATOM 996 O O . GLU A 1 130 ? 15.862 -7.419 -32.636 1.00 96.88 130 GLU A O 1
ATOM 1001 N N . LYS A 1 131 ? 14.381 -6.220 -31.468 1.00 96.25 131 LYS A N 1
ATOM 1002 C CA . LYS A 1 131 ? 13.243 -7.126 -31.687 1.00 96.25 131 LYS A CA 1
ATOM 1003 C C . LYS A 1 131 ? 12.125 -6.390 -32.412 1.00 96.25 131 LYS A C 1
ATOM 1005 O O . LYS A 1 131 ? 11.950 -5.193 -32.209 1.00 96.25 131 LYS A O 1
ATOM 1010 N N . ASP A 1 132 ? 11.303 -7.139 -33.140 1.00 96.00 132 ASP A N 1
ATOM 1011 C CA . ASP A 1 132 ? 10.183 -6.613 -33.938 1.00 96.00 132 ASP A CA 1
ATOM 1012 C C . ASP A 1 132 ? 8.866 -6.484 -33.148 1.00 96.00 132 ASP A C 1
ATOM 1014 O O . ASP A 1 132 ? 7.785 -6.350 -33.720 1.00 96.00 132 ASP A O 1
ATOM 1018 N N . GLU A 1 133 ? 8.925 -6.551 -31.819 1.00 96.56 133 GLU A N 1
ATOM 1019 C CA . GLU A 1 133 ? 7.760 -6.457 -30.938 1.00 96.56 133 GLU A CA 1
ATOM 1020 C C . GLU A 1 133 ? 7.924 -5.289 -29.963 1.00 96.56 133 GLU A C 1
ATOM 1022 O O . GLU A 1 133 ? 9.042 -4.944 -29.579 1.00 96.56 133 GLU A O 1
ATOM 1027 N N . ILE A 1 134 ? 6.813 -4.693 -29.529 1.00 98.50 134 ILE A N 1
ATOM 1028 C CA . ILE A 1 134 ? 6.804 -3.733 -28.420 1.00 98.50 134 ILE A CA 1
ATOM 1029 C C . ILE A 1 134 ? 6.423 -4.493 -27.147 1.00 98.50 134 ILE A C 1
ATOM 1031 O O . ILE A 1 134 ? 5.395 -5.163 -27.121 1.00 98.50 134 ILE A O 1
ATOM 1035 N N . GLU A 1 135 ? 7.207 -4.370 -26.080 1.00 98.75 135 GLU A N 1
ATOM 1036 C CA . GLU A 1 135 ? 6.838 -4.864 -24.750 1.00 98.75 135 GLU A CA 1
ATOM 1037 C C . GLU A 1 135 ? 6.458 -3.689 -23.856 1.00 98.75 135 GLU A C 1
ATOM 1039 O O . GLU A 1 135 ? 7.217 -2.731 -23.733 1.00 98.75 135 GLU A O 1
ATOM 1044 N N . VAL A 1 136 ? 5.307 -3.785 -23.194 1.00 98.81 136 VAL A N 1
ATOM 1045 C CA . VAL A 1 136 ? 4.881 -2.835 -22.164 1.00 98.81 136 VAL A CA 1
ATOM 1046 C C . VAL A 1 136 ? 4.625 -3.602 -20.877 1.00 98.81 136 VAL A C 1
ATOM 1048 O O . VAL A 1 136 ? 3.747 -4.461 -20.833 1.00 98.81 136 VAL A O 1
ATOM 1051 N N . LYS A 1 137 ? 5.362 -3.279 -19.816 1.00 98.88 137 LYS A N 1
ATOM 1052 C CA . LYS A 1 137 ? 5.108 -3.756 -18.452 1.00 98.88 137 LYS A CA 1
ATOM 1053 C C . LYS A 1 137 ? 4.630 -2.592 -17.600 1.00 98.88 137 LYS A C 1
ATOM 1055 O O . LYS A 1 137 ? 5.232 -1.521 -17.621 1.00 98.88 137 LYS A O 1
ATOM 1060 N N . LEU A 1 138 ? 3.562 -2.816 -16.847 1.00 98.81 138 LEU A N 1
ATOM 1061 C CA . LEU A 1 138 ? 2.949 -1.833 -15.967 1.00 98.81 138 LEU A CA 1
ATOM 1062 C C . LEU A 1 138 ? 3.002 -2.335 -14.526 1.00 98.81 138 LEU A C 1
ATOM 1064 O O . LEU A 1 138 ? 2.553 -3.441 -14.238 1.00 98.81 138 LEU A O 1
ATOM 1068 N N . LEU A 1 139 ? 3.499 -1.489 -13.627 1.00 98.62 139 LEU A N 1
ATOM 1069 C CA . LEU A 1 139 ? 3.393 -1.647 -12.178 1.00 98.62 139 LEU A CA 1
ATOM 1070 C C . LEU A 1 139 ? 2.530 -0.507 -11.610 1.00 98.62 139 LEU A C 1
ATOM 1072 O O . LEU A 1 139 ? 2.826 0.668 -11.835 1.00 98.62 139 LEU A O 1
ATOM 1076 N N . LEU A 1 140 ? 1.477 -0.848 -10.859 1.00 98.19 140 LEU A N 1
ATOM 1077 C CA . LEU A 1 140 ? 0.596 0.104 -10.167 1.00 98.19 140 LEU A CA 1
ATOM 1078 C C . LEU A 1 140 ? 0.861 0.089 -8.656 1.00 98.19 140 LEU A C 1
ATOM 1080 O O . LEU A 1 140 ? 0.119 -0.507 -7.864 1.00 98.19 140 LEU A O 1
ATOM 1084 N N . LYS A 1 141 ? 1.929 0.775 -8.249 1.00 96.50 141 LYS A N 1
ATOM 1085 C CA . LYS A 1 141 ? 2.435 0.750 -6.872 1.00 96.50 141 LYS A CA 1
ATOM 1086 C C . LYS A 1 141 ? 1.740 1.786 -5.987 1.00 96.50 141 LYS A C 1
ATOM 1088 O O . LYS A 1 141 ? 1.761 2.974 -6.298 1.00 96.50 141 LYS A O 1
ATOM 1093 N N . GLY A 1 142 ? 1.099 1.345 -4.903 1.00 95.19 142 GLY A N 1
ATOM 1094 C CA . GLY A 1 142 ? 0.382 2.223 -3.967 1.00 95.19 142 GLY A CA 1
ATOM 1095 C C . GLY A 1 142 ? 1.313 3.158 -3.186 1.00 95.19 142 GLY A C 1
ATOM 1096 O O . GLY A 1 142 ? 2.434 2.784 -2.847 1.00 95.19 142 GLY A O 1
ATOM 1097 N N . GLY A 1 143 ? 0.839 4.347 -2.812 1.00 92.12 143 GLY A N 1
ATOM 1098 C CA . GLY A 1 143 ? 1.613 5.294 -2.002 1.00 92.12 143 GLY A CA 1
ATOM 1099 C C . GLY A 1 143 ? 1.959 4.739 -0.616 1.00 92.12 143 GLY A C 1
ATOM 1100 O O . GLY A 1 143 ? 3.043 4.974 -0.092 1.00 92.12 143 GLY A O 1
ATOM 1101 N N . GLY A 1 144 ? 1.070 3.925 -0.034 1.00 91.06 144 GLY A N 1
ATOM 1102 C CA . GLY A 1 144 ? 1.304 3.301 1.273 1.00 91.06 144 GLY A CA 1
ATOM 1103 C C . GLY A 1 144 ? 2.512 2.357 1.308 1.00 91.06 144 GLY A C 1
ATOM 1104 O O . GLY A 1 144 ? 3.261 2.387 2.280 1.00 91.06 144 GLY A O 1
ATOM 1105 N N . CYS A 1 145 ? 2.707 1.540 0.267 1.00 93.88 145 CYS A N 1
ATOM 1106 C CA . CYS A 1 145 ? 3.885 0.678 0.143 1.00 93.88 145 CYS A CA 1
ATOM 1107 C C . CYS A 1 145 ? 5.099 1.431 -0.416 1.00 93.88 145 CYS A C 1
ATOM 1109 O O . CYS A 1 145 ? 6.214 1.155 0.009 1.00 93.88 145 CYS A O 1
ATOM 1111 N N . GLU A 1 146 ? 4.900 2.436 -1.278 1.00 95.56 146 GLU A N 1
ATOM 1112 C CA . GLU A 1 146 ? 5.989 3.306 -1.747 1.00 95.56 146 GLU A CA 1
ATOM 1113 C C . GLU A 1 146 ? 6.701 4.009 -0.580 1.00 95.56 146 GLU A C 1
ATOM 1115 O O . GLU A 1 146 ? 7.929 4.038 -0.528 1.00 95.56 146 GLU A O 1
ATOM 1120 N N . ASN A 1 147 ? 5.945 4.456 0.427 1.00 94.31 147 ASN A N 1
ATOM 1121 C CA . ASN A 1 147 ? 6.473 5.054 1.660 1.00 94.31 147 ASN A CA 1
ATOM 1122 C C . ASN A 1 147 ? 7.226 4.065 2.574 1.00 94.31 147 ASN A C 1
ATOM 1124 O O . ASN A 1 147 ? 7.682 4.452 3.650 1.00 94.31 147 ASN A O 1
ATOM 1128 N N . LYS A 1 148 ? 7.305 2.784 2.197 1.00 96.06 148 LYS A N 1
ATOM 1129 C CA . LYS A 1 148 ? 8.026 1.729 2.926 1.00 96.06 148 LYS A CA 1
ATOM 1130 C C . LYS A 1 148 ? 9.270 1.254 2.178 1.00 96.06 148 LYS A C 1
ATOM 1132 O O . LYS A 1 148 ? 9.952 0.347 2.645 1.00 96.06 148 LYS A O 1
ATOM 1137 N N . ASN A 1 149 ? 9.594 1.886 1.050 1.00 97.94 149 ASN A N 1
ATOM 1138 C CA . ASN A 1 149 ? 10.894 1.720 0.420 1.00 97.94 149 ASN A CA 1
ATOM 1139 C C . ASN A 1 149 ? 11.987 2.315 1.323 1.00 97.94 149 ASN A C 1
ATOM 1141 O O . ASN A 1 149 ? 11.783 3.338 1.977 1.00 97.94 149 ASN A O 1
ATOM 1145 N N . ILE A 1 150 ? 13.164 1.696 1.333 1.00 98.44 150 ILE A N 1
ATOM 1146 C CA . ILE A 1 150 ? 14.313 2.168 2.111 1.00 98.44 150 ILE A CA 1
ATOM 1147 C C . ILE A 1 150 ? 15.617 1.822 1.401 1.00 98.44 150 ILE A C 1
ATOM 1149 O O . ILE A 1 150 ? 15.716 0.809 0.709 1.00 98.44 150 ILE A O 1
ATOM 1153 N N . GLN A 1 151 ? 16.632 2.665 1.575 1.00 98.56 151 GLN A N 1
ATOM 1154 C CA . GLN A 1 151 ? 17.958 2.435 1.026 1.00 98.56 151 GLN A CA 1
ATOM 1155 C C . GLN A 1 151 ? 19.032 2.684 2.075 1.00 98.56 151 GLN A C 1
ATOM 1157 O O . GLN A 1 151 ? 19.159 3.777 2.628 1.00 98.56 151 GLN A O 1
ATOM 1162 N N . TYR A 1 152 ? 19.849 1.664 2.295 1.00 98.69 152 TYR A N 1
ATOM 1163 C CA . TYR A 1 152 ? 20.938 1.676 3.260 1.00 98.69 152 TYR A CA 1
ATOM 1164 C C . TYR A 1 152 ? 22.259 2.035 2.591 1.00 98.69 152 TYR A C 1
ATOM 1166 O O . TYR A 1 152 ? 22.462 1.765 1.409 1.00 98.69 152 TYR A O 1
ATOM 1174 N N . SER A 1 153 ? 23.172 2.641 3.351 1.00 98.56 153 SER A N 1
ATOM 1175 C CA . SER A 1 153 ? 24.555 2.916 2.941 1.00 98.56 153 SER A CA 1
ATOM 1176 C C . SER A 1 153 ? 25.497 2.137 3.843 1.00 98.56 153 SER A C 1
ATOM 1178 O O . SER A 1 153 ? 25.599 2.454 5.021 1.00 98.56 153 SER A O 1
ATOM 1180 N N . LEU A 1 154 ? 26.145 1.101 3.311 1.00 98.31 154 LEU A N 1
ATOM 1181 C CA . LEU A 1 154 ? 26.937 0.172 4.113 1.00 98.31 154 LEU A CA 1
ATOM 1182 C C . LEU A 1 154 ? 28.410 0.627 4.202 1.00 98.31 154 LEU A C 1
ATOM 1184 O O . LEU A 1 154 ? 28.988 1.097 3.208 1.00 98.31 154 LEU A O 1
ATOM 1188 N N . PRO A 1 155 ? 29.068 0.436 5.359 1.00 98.12 155 PRO A N 1
ATOM 1189 C CA . PRO A 1 155 ? 28.521 -0.175 6.571 1.00 98.12 155 PRO A CA 1
ATOM 1190 C C . PRO A 1 155 ? 27.579 0.765 7.340 1.00 98.12 155 PRO A C 1
ATOM 1192 O O . PRO A 1 155 ? 27.743 1.981 7.293 1.00 98.12 155 PRO A O 1
ATOM 1195 N N . THR A 1 156 ? 26.625 0.198 8.075 1.00 98.50 156 THR A N 1
ATOM 1196 C CA . THR A 1 156 ? 25.700 0.949 8.941 1.00 98.50 156 THR A CA 1
ATOM 1197 C C . THR A 1 156 ? 25.360 0.143 10.190 1.00 98.50 156 THR A C 1
ATOM 1199 O O . THR A 1 156 ? 25.482 -1.080 10.187 1.00 98.50 156 THR A O 1
ATOM 1202 N N . ASN A 1 157 ? 24.923 0.816 11.253 1.00 98.38 157 ASN A N 1
ATOM 1203 C CA . ASN A 1 157 ? 24.299 0.153 12.396 1.00 98.38 157 ASN A CA 1
ATOM 1204 C C . ASN A 1 157 ? 22.786 0.144 12.188 1.00 98.38 157 ASN A C 1
ATOM 1206 O O . ASN A 1 157 ? 22.215 1.145 11.755 1.00 98.38 157 ASN A O 1
ATOM 1210 N N . LEU A 1 158 ? 22.166 -0.993 12.469 1.00 98.44 158 LEU A N 1
ATOM 1211 C CA . LEU A 1 158 ? 20.736 -1.221 12.352 1.00 98.44 158 LEU A CA 1
ATOM 1212 C C . LEU A 1 158 ? 20.180 -1.531 13.736 1.00 98.44 158 LEU A C 1
ATOM 1214 O O . LEU A 1 158 ? 20.794 -2.270 14.512 1.00 98.44 158 LEU A O 1
ATOM 1218 N N . GLU A 1 159 ? 19.015 -0.970 14.032 1.00 98.06 159 GLU A N 1
ATOM 1219 C CA . GLU A 1 159 ? 18.268 -1.304 15.239 1.00 98.06 159 GLU A CA 1
ATOM 1220 C C . GLU A 1 159 ? 18.012 -2.821 15.282 1.00 98.06 159 GLU A C 1
ATOM 1222 O O . GLU A 1 159 ? 17.804 -3.443 14.237 1.00 98.06 159 GLU A O 1
ATOM 1227 N N . HIS A 1 160 ? 18.124 -3.429 16.467 1.00 97.75 160 HIS A N 1
ATOM 1228 C CA . HIS A 1 160 ? 18.036 -4.880 16.725 1.00 97.75 160 HIS A CA 1
ATOM 1229 C C . HIS A 1 160 ? 19.078 -5.796 16.046 1.00 97.75 160 HIS A C 1
ATOM 1231 O O . HIS A 1 160 ? 19.308 -6.895 16.533 1.00 97.75 160 HIS A O 1
ATOM 1237 N N . LEU A 1 161 ? 19.743 -5.381 14.962 1.00 97.88 161 LEU A N 1
ATOM 1238 C CA . LEU A 1 161 ? 20.663 -6.238 14.186 1.00 97.88 161 LEU A CA 1
ATOM 1239 C C . LEU A 1 161 ? 22.146 -5.856 14.307 1.00 97.88 161 LEU A C 1
ATOM 1241 O O . LEU A 1 161 ? 23.029 -6.572 13.815 1.00 97.88 161 LEU A O 1
ATOM 1245 N N . GLY A 1 162 ? 22.435 -4.719 14.942 1.00 97.56 162 GLY A N 1
ATOM 1246 C CA . GLY A 1 162 ? 23.789 -4.215 15.129 1.00 97.56 162 GLY A CA 1
ATOM 1247 C C . GLY A 1 162 ? 24.444 -3.810 13.809 1.00 97.56 162 GLY A C 1
ATOM 1248 O O . GLY A 1 162 ? 23.808 -3.243 12.920 1.00 97.56 162 GLY A O 1
ATOM 1249 N N . ARG A 1 163 ? 25.748 -4.064 13.684 1.00 97.88 163 ARG A N 1
ATOM 1250 C CA . ARG A 1 163 ? 26.522 -3.660 12.507 1.00 97.88 163 ARG A CA 1
ATOM 1251 C C . ARG A 1 163 ? 26.195 -4.534 11.288 1.00 97.88 163 ARG A C 1
ATOM 1253 O O . ARG A 1 163 ? 26.222 -5.763 11.369 1.00 97.88 163 ARG A O 1
ATOM 1260 N N . ALA A 1 164 ? 25.940 -3.879 10.157 1.00 98.50 164 ALA A N 1
ATOM 1261 C CA . ALA A 1 164 ? 25.837 -4.465 8.826 1.00 98.50 164 ALA A CA 1
ATOM 1262 C C . ALA A 1 164 ? 27.023 -3.998 7.967 1.00 98.50 164 ALA A C 1
ATOM 1264 O O . ALA A 1 164 ? 27.187 -2.798 7.723 1.00 98.50 164 ALA A O 1
ATOM 1265 N N . ASP A 1 165 ? 27.855 -4.943 7.528 1.00 98.25 165 ASP A N 1
ATOM 1266 C CA . ASP A 1 165 ? 29.063 -4.701 6.734 1.00 98.25 165 ASP A CA 1
ATOM 1267 C C . ASP A 1 165 ? 28.832 -4.898 5.227 1.00 98.25 165 ASP A C 1
ATOM 1269 O O . ASP A 1 165 ? 27.734 -5.215 4.784 1.00 98.25 165 ASP A O 1
ATOM 1273 N N . ARG A 1 166 ? 29.859 -4.639 4.406 1.00 97.56 166 ARG A N 1
ATOM 1274 C CA . ARG A 1 166 ? 29.790 -4.661 2.929 1.00 97.56 166 ARG A CA 1
ATOM 1275 C C . ARG A 1 166 ? 29.868 -6.083 2.351 1.00 97.56 166 ARG A C 1
ATOM 1277 O O . ARG A 1 166 ? 30.694 -6.354 1.480 1.00 97.56 166 ARG A O 1
ATOM 1284 N N . ASP A 1 167 ? 29.010 -6.969 2.836 1.00 97.50 167 ASP A N 1
ATOM 1285 C CA . ASP A 1 167 ? 28.890 -8.371 2.431 1.00 97.50 167 ASP A CA 1
ATOM 1286 C C . ASP A 1 167 ? 27.415 -8.822 2.398 1.00 97.50 167 ASP A C 1
ATOM 1288 O O . ASP A 1 167 ? 26.501 -8.039 2.664 1.00 97.50 167 ASP A O 1
ATOM 1292 N N . LEU A 1 168 ? 27.161 -10.080 2.018 1.00 98.25 168 LEU A N 1
ATOM 1293 C CA . LEU A 1 168 ? 25.795 -10.608 1.906 1.00 98.25 168 LEU A CA 1
ATOM 1294 C C . LEU A 1 168 ? 25.090 -10.759 3.262 1.00 98.25 168 LEU A C 1
ATOM 1296 O O . LEU A 1 168 ? 23.864 -10.687 3.313 1.00 98.25 168 LEU A O 1
ATOM 1300 N N . GLU A 1 169 ? 25.832 -10.910 4.360 1.00 98.25 169 GLU A N 1
ATOM 1301 C CA . GLU A 1 169 ? 25.240 -10.949 5.697 1.00 98.25 169 GLU A CA 1
ATOM 1302 C C . GLU A 1 169 ? 24.748 -9.554 6.104 1.00 98.25 169 GLU A C 1
ATOM 1304 O O . GLU A 1 169 ? 23.618 -9.406 6.570 1.00 98.25 169 GLU A O 1
ATOM 1309 N N . GLY A 1 170 ? 25.532 -8.505 5.839 1.00 98.50 170 GLY A N 1
ATOM 1310 C CA . GLY A 1 170 ? 25.099 -7.119 5.997 1.00 98.50 170 GLY A CA 1
ATOM 1311 C C . GLY A 1 170 ? 23.906 -6.769 5.104 1.00 98.50 170 GLY A C 1
ATOM 1312 O O . GLY A 1 170 ? 22.969 -6.114 5.563 1.00 98.50 170 GLY A O 1
ATOM 1313 N N . VAL A 1 171 ? 23.873 -7.272 3.863 1.00 98.81 171 VAL A N 1
ATOM 1314 C CA . VAL A 1 171 ? 22.698 -7.151 2.979 1.00 98.81 171 VAL A CA 1
ATOM 1315 C C . VAL A 1 171 ? 21.473 -7.827 3.595 1.00 98.81 171 VAL A C 1
ATOM 1317 O O . VAL A 1 171 ? 20.414 -7.200 3.657 1.00 98.81 171 VAL A O 1
ATOM 1320 N N . ARG A 1 172 ? 21.597 -9.070 4.085 1.00 98.75 172 ARG A N 1
ATOM 1321 C CA . ARG A 1 172 ? 20.495 -9.780 4.754 1.00 98.75 172 ARG A CA 1
ATOM 1322 C C . ARG A 1 172 ? 19.951 -8.956 5.917 1.00 98.75 172 ARG A C 1
ATOM 1324 O O . ARG A 1 172 ? 18.739 -8.783 6.016 1.00 98.75 172 ARG A O 1
ATOM 1331 N N . LYS A 1 173 ? 20.833 -8.406 6.760 1.00 98.81 173 LYS A N 1
ATOM 1332 C CA . LYS A 1 173 ? 20.433 -7.557 7.891 1.00 98.81 173 LYS A CA 1
ATOM 1333 C C . LYS A 1 173 ? 19.648 -6.330 7.432 1.00 98.81 173 LYS A C 1
ATOM 1335 O O . LYS A 1 173 ? 18.598 -6.038 7.992 1.00 98.81 173 LYS A O 1
ATOM 1340 N N . CYS A 1 174 ? 20.101 -5.650 6.380 1.00 98.81 174 CYS A N 1
ATOM 1341 C CA . CYS A 1 174 ? 19.369 -4.528 5.793 1.00 98.81 174 CYS A CA 1
ATOM 1342 C C . CYS A 1 174 ? 17.969 -4.923 5.308 1.00 98.81 174 CYS A C 1
ATOM 1344 O O . CYS A 1 174 ? 17.010 -4.199 5.562 1.00 98.81 174 CYS A O 1
ATOM 1346 N N . ILE A 1 175 ? 17.837 -6.070 4.639 1.00 98.81 175 ILE A N 1
ATOM 1347 C CA . ILE A 1 175 ? 16.541 -6.551 4.148 1.00 98.81 175 ILE A CA 1
ATOM 1348 C C . ILE A 1 175 ? 15.611 -6.900 5.319 1.00 98.81 175 ILE A C 1
ATOM 1350 O O . ILE A 1 175 ? 14.472 -6.445 5.349 1.00 98.81 175 ILE A O 1
ATOM 1354 N N . MET A 1 176 ? 16.098 -7.646 6.311 1.00 98.69 176 MET A N 1
ATOM 1355 C CA . MET A 1 176 ? 15.320 -8.018 7.498 1.00 98.69 176 MET A CA 1
ATOM 1356 C C . MET A 1 176 ? 14.883 -6.797 8.313 1.00 98.69 176 MET A C 1
ATOM 1358 O O . MET A 1 176 ? 13.729 -6.708 8.729 1.00 98.69 176 MET A O 1
ATOM 1362 N N . HIS A 1 177 ? 15.770 -5.814 8.468 1.00 98.75 177 HIS A N 1
ATOM 1363 C CA . HIS A 1 177 ? 15.440 -4.540 9.096 1.00 98.75 177 HIS A CA 1
ATOM 1364 C C . HIS A 1 177 ? 14.377 -3.767 8.303 1.00 98.75 177 HIS A C 1
ATOM 1366 O O . HIS A 1 177 ? 13.473 -3.194 8.903 1.00 98.75 177 HIS A O 1
ATOM 1372 N N . ALA A 1 178 ? 14.431 -3.769 6.966 1.00 98.56 178 ALA A N 1
ATOM 1373 C CA . ALA A 1 178 ? 13.402 -3.139 6.137 1.00 98.56 178 ALA A CA 1
ATOM 1374 C C . ALA A 1 178 ? 12.025 -3.797 6.320 1.00 98.56 178 ALA A C 1
ATOM 1376 O O . ALA A 1 178 ? 11.020 -3.096 6.422 1.00 98.56 178 ALA A O 1
ATOM 1377 N N . VAL A 1 179 ? 11.973 -5.132 6.401 1.00 98.19 179 VAL A N 1
ATOM 1378 C CA . VAL A 1 179 ? 10.733 -5.878 6.676 1.00 98.19 179 VAL A CA 1
ATOM 1379 C C . VAL A 1 179 ? 10.182 -5.528 8.053 1.00 98.19 179 VAL A C 1
ATOM 1381 O O . VAL A 1 179 ? 8.995 -5.232 8.178 1.00 98.19 179 VAL A O 1
ATOM 1384 N N . TRP A 1 180 ? 11.040 -5.520 9.072 1.00 98.00 180 TRP A N 1
ATOM 1385 C CA . TRP A 1 180 ? 10.639 -5.152 10.423 1.00 98.00 180 TRP A CA 1
ATOM 1386 C C . TRP A 1 180 ? 10.148 -3.703 10.493 1.00 98.00 180 TRP A C 1
ATOM 1388 O O . TRP A 1 180 ? 9.049 -3.471 10.966 1.00 98.00 180 TRP A O 1
ATOM 1398 N N . GLN A 1 181 ? 10.852 -2.730 9.916 1.00 96.94 181 GLN A N 1
ATOM 1399 C CA . GLN A 1 181 ? 10.392 -1.331 9.853 1.00 96.94 181 GLN A CA 1
ATOM 1400 C C . GLN A 1 181 ? 9.068 -1.155 9.090 1.00 96.94 181 GLN A C 1
ATOM 1402 O O . GLN A 1 181 ? 8.312 -0.205 9.324 1.00 96.94 181 GLN A O 1
ATOM 1407 N N . ALA A 1 182 ? 8.769 -2.048 8.141 1.00 96.06 182 ALA A N 1
ATOM 1408 C CA . ALA A 1 182 ? 7.524 -1.978 7.395 1.00 96.06 182 ALA A CA 1
ATOM 1409 C C . ALA A 1 182 ? 6.301 -2.332 8.259 1.00 96.06 182 ALA A C 1
ATOM 1411 O O . ALA A 1 182 ? 5.236 -1.731 8.050 1.00 96.06 182 ALA A O 1
ATOM 1412 N N . GLN A 1 183 ? 6.456 -3.253 9.222 1.00 95.25 183 GLN A N 1
ATOM 1413 C CA . GLN A 1 183 ? 5.379 -3.802 10.058 1.00 95.25 183 GLN A CA 1
ATOM 1414 C C . GLN A 1 183 ? 4.113 -4.097 9.213 1.00 95.25 183 GLN A C 1
ATOM 1416 O O . GLN A 1 183 ? 4.192 -4.587 8.084 1.00 95.25 183 GLN A O 1
ATOM 1421 N N . GLY A 1 184 ? 2.928 -3.748 9.724 1.00 92.00 184 GLY A N 1
ATOM 1422 C CA . GLY A 1 184 ? 1.662 -3.772 8.989 1.00 92.00 184 GLY A CA 1
ATOM 1423 C C . GLY A 1 184 ? 1.383 -2.538 8.119 1.00 92.00 184 GLY A C 1
ATOM 1424 O O . GLY A 1 184 ? 0.397 -2.508 7.376 1.00 92.00 184 GLY A O 1
ATOM 1425 N N . HIS A 1 185 ? 2.223 -1.498 8.176 1.00 91.19 185 HIS A N 1
ATOM 1426 C CA . HIS A 1 185 ? 1.936 -0.201 7.545 1.00 91.19 185 HIS A CA 1
ATOM 1427 C C . HIS A 1 185 ? 1.864 -0.276 6.010 1.00 91.19 185 HIS A C 1
ATOM 1429 O O . HIS A 1 185 ? 1.132 0.494 5.377 1.00 91.19 185 HIS A O 1
ATOM 1435 N N . GLY A 1 186 ? 2.605 -1.215 5.417 1.00 89.69 186 GLY A N 1
ATOM 1436 C CA . GLY A 1 186 ? 2.648 -1.472 3.980 1.00 89.69 186 GLY A CA 1
ATOM 1437 C C . GLY A 1 186 ? 1.511 -2.344 3.438 1.00 89.69 186 GLY A C 1
ATOM 1438 O O . GLY A 1 186 ? 1.547 -2.666 2.258 1.00 89.69 186 GLY A O 1
ATOM 1439 N N . CYS A 1 187 ? 0.501 -2.706 4.243 1.00 95.12 187 CYS A N 1
ATOM 1440 C CA . CYS A 1 187 ? -0.497 -3.730 3.893 1.00 95.12 187 CYS A CA 1
ATOM 1441 C C . CYS A 1 187 ? 0.151 -5.092 3.606 1.00 95.12 187 CYS A C 1
ATOM 1443 O O . CYS A 1 187 ? 0.022 -5.621 2.499 1.00 95.12 187 CYS A O 1
ATOM 1445 N N . SER A 1 188 ? 0.839 -5.647 4.609 1.00 93.25 188 SER A N 1
ATOM 1446 C CA . SER A 1 188 ? 1.280 -7.040 4.565 1.00 93.25 188 SER A CA 1
ATOM 1447 C C . SER A 1 188 ? 0.068 -7.979 4.407 1.00 93.25 188 SER A C 1
ATOM 1449 O O . SER A 1 188 ? -1.027 -7.664 4.873 1.00 93.25 188 SER A O 1
ATOM 1451 N N . VAL A 1 189 ? 0.181 -9.142 3.770 1.00 96.12 189 VAL A N 1
ATOM 1452 C CA . VAL A 1 189 ? 1.406 -9.795 3.279 1.00 96.12 189 VAL A CA 1
ATOM 1453 C C . VAL A 1 189 ? 2.066 -9.067 2.106 1.00 96.12 189 VAL A C 1
ATOM 1455 O O . VAL A 1 189 ? 1.440 -8.825 1.081 1.00 96.12 189 VAL A O 1
ATOM 1458 N N . GLY A 1 190 ? 3.326 -8.667 2.270 1.00 96.19 190 GLY A N 1
ATOM 1459 C CA . GLY A 1 190 ? 4.039 -7.858 1.279 1.00 96.19 190 GLY A CA 1
ATOM 1460 C C . GLY A 1 190 ? 4.953 -8.681 0.379 1.00 96.19 190 GLY A C 1
ATOM 1461 O O . GLY A 1 190 ? 5.272 -9.829 0.677 1.00 96.19 190 GLY A O 1
ATOM 1462 N N . ALA A 1 191 ? 5.433 -8.077 -0.697 1.00 98.38 191 ALA A N 1
ATOM 1463 C CA . ALA A 1 191 ? 6.562 -8.576 -1.471 1.00 98.38 191 ALA A CA 1
ATOM 1464 C C . ALA A 1 191 ? 7.665 -7.519 -1.497 1.00 98.38 191 ALA A C 1
ATOM 1466 O O . ALA A 1 191 ? 7.386 -6.327 -1.398 1.00 98.38 191 ALA A O 1
ATOM 1467 N N . ILE A 1 192 ? 8.919 -7.932 -1.637 1.00 98.69 192 ILE A N 1
ATOM 1468 C CA . ILE A 1 192 ? 10.041 -6.999 -1.737 1.00 98.69 192 ILE A CA 1
ATOM 1469 C C . ILE A 1 192 ? 10.877 -7.271 -2.982 1.00 98.69 192 ILE A C 1
ATOM 1471 O O . ILE A 1 192 ? 11.212 -8.411 -3.303 1.00 98.69 192 ILE A O 1
ATOM 1475 N N . GLY A 1 193 ? 11.227 -6.191 -3.670 1.00 98.81 193 GLY A N 1
ATOM 1476 C CA . GLY A 1 193 ? 12.288 -6.164 -4.661 1.00 98.81 193 GLY A CA 1
ATOM 1477 C C . GLY A 1 193 ? 13.531 -5.526 -4.051 1.00 98.81 193 GLY A C 1
ATOM 1478 O O . GLY A 1 193 ? 13.417 -4.560 -3.298 1.00 98.81 193 GLY A O 1
ATOM 1479 N N . VAL A 1 194 ? 14.717 -6.054 -4.332 1.00 98.94 194 VAL A N 1
ATOM 1480 C CA . VAL A 1 194 ? 15.967 -5.587 -3.720 1.00 98.94 194 VAL A CA 1
ATOM 1481 C C . VAL A 1 194 ? 17.043 -5.396 -4.777 1.00 98.94 194 VAL A C 1
ATOM 1483 O O . VAL A 1 194 ? 17.211 -6.236 -5.655 1.00 98.94 194 VAL A O 1
ATOM 1486 N N . CYS A 1 195 ? 17.810 -4.315 -4.664 1.00 98.88 195 CYS A N 1
ATOM 1487 C CA . CYS A 1 195 ? 19.031 -4.097 -5.434 1.00 98.88 195 CYS A CA 1
ATOM 1488 C C . CYS A 1 195 ? 20.233 -3.945 -4.496 1.00 98.88 195 CYS A C 1
ATOM 1490 O O . CYS A 1 195 ? 20.245 -3.065 -3.630 1.00 98.88 195 CYS A O 1
ATOM 1492 N N . ILE A 1 196 ? 21.259 -4.769 -4.711 1.00 98.81 196 ILE A N 1
ATOM 1493 C CA . ILE A 1 196 ? 22.579 -4.657 -4.085 1.00 98.81 196 ILE A CA 1
ATOM 1494 C C . ILE A 1 196 ? 23.498 -3.883 -5.040 1.00 98.81 196 ILE A C 1
ATOM 1496 O O . ILE A 1 196 ? 23.732 -4.321 -6.163 1.00 98.81 196 ILE A O 1
ATOM 1500 N N . GLY A 1 197 ? 24.042 -2.746 -4.605 1.00 98.25 197 GLY A N 1
ATOM 1501 C CA . GLY A 1 197 ? 24.890 -1.877 -5.428 1.00 98.25 197 GLY A CA 1
ATOM 1502 C C . GLY A 1 197 ? 24.118 -0.755 -6.129 1.00 98.25 197 GLY A C 1
ATOM 1503 O O . GLY A 1 197 ? 23.164 -0.225 -5.562 1.00 98.25 197 GLY A O 1
ATOM 1504 N N . SER A 1 198 ? 24.545 -0.387 -7.345 1.00 98.06 198 SER A N 1
ATOM 1505 C CA . SER A 1 198 ? 24.060 0.785 -8.098 1.00 98.06 198 SER A CA 1
ATOM 1506 C C . SER A 1 198 ? 24.347 2.139 -7.418 1.00 98.06 198 SER A C 1
ATOM 1508 O O . SER A 1 198 ? 25.114 2.224 -6.451 1.00 98.06 198 SER A O 1
ATOM 1510 N N . ASP A 1 199 ? 23.776 3.215 -7.962 1.00 97.19 199 ASP A N 1
ATOM 1511 C CA . ASP A 1 199 ? 23.701 4.535 -7.331 1.00 97.19 199 ASP A CA 1
ATOM 1512 C C . ASP A 1 199 ? 22.381 4.725 -6.550 1.00 97.19 199 ASP A C 1
ATOM 1514 O O . ASP A 1 199 ? 21.581 3.800 -6.391 1.00 97.19 199 ASP A O 1
ATOM 1518 N N . ARG A 1 200 ? 22.155 5.938 -6.025 1.00 96.25 200 ARG A N 1
ATOM 1519 C CA . ARG A 1 200 ? 20.965 6.272 -5.228 1.00 96.25 200 ARG A CA 1
ATOM 1520 C C . ARG A 1 200 ? 19.653 6.080 -5.996 1.00 96.25 200 ARG A C 1
ATOM 1522 O O . ARG A 1 200 ? 18.712 5.533 -5.426 1.00 96.25 200 ARG A O 1
ATOM 1529 N N . ALA A 1 201 ? 19.585 6.537 -7.243 1.00 97.12 201 ALA A N 1
ATOM 1530 C CA . ALA A 1 201 ? 18.372 6.500 -8.054 1.00 97.12 201 ALA A CA 1
ATOM 1531 C C . ALA A 1 201 ? 18.212 5.138 -8.740 1.00 97.12 201 ALA A C 1
ATOM 1533 O O . ALA A 1 201 ? 17.172 4.493 -8.604 1.00 97.12 201 ALA A O 1
ATOM 1534 N N . GLY A 1 202 ? 19.272 4.661 -9.396 1.00 97.88 202 GLY A N 1
ATOM 1535 C CA . GLY A 1 202 ? 19.305 3.376 -10.082 1.00 97.88 202 GLY A CA 1
ATOM 1536 C C . GLY A 1 202 ? 19.069 2.197 -9.140 1.00 97.88 202 GLY A C 1
ATOM 1537 O O . GLY A 1 202 ? 18.435 1.226 -9.534 1.00 97.88 202 GLY A O 1
ATOM 1538 N N . GLY A 1 203 ? 19.509 2.275 -7.879 1.00 98.44 203 GLY A N 1
ATOM 1539 C CA . GLY A 1 203 ? 19.240 1.232 -6.889 1.00 98.44 203 GLY A CA 1
ATOM 1540 C C . GLY A 1 203 ? 17.746 1.046 -6.604 1.00 98.44 203 GLY A C 1
ATOM 1541 O O . GLY A 1 203 ? 17.267 -0.086 -6.552 1.00 98.44 203 GLY A O 1
ATOM 1542 N N . TYR A 1 204 ? 16.987 2.137 -6.465 1.00 98.25 204 TYR A N 1
ATOM 1543 C CA . TYR A 1 204 ? 15.535 2.050 -6.285 1.00 98.25 204 TYR A CA 1
ATOM 1544 C C . TYR A 1 204 ? 14.820 1.581 -7.550 1.00 98.25 204 TYR A C 1
ATOM 1546 O O . TYR A 1 204 ? 13.886 0.786 -7.447 1.00 98.25 204 TYR A O 1
ATOM 1554 N N . ASP A 1 205 ? 15.255 2.042 -8.722 1.00 98.19 205 ASP A N 1
ATOM 1555 C CA . ASP A 1 205 ? 14.690 1.605 -9.999 1.00 98.19 205 ASP A CA 1
ATOM 1556 C C . ASP A 1 205 ? 14.864 0.093 -10.199 1.00 98.19 205 ASP A C 1
ATOM 1558 O O . ASP A 1 205 ? 13.889 -0.641 -10.345 1.00 98.19 205 ASP A O 1
ATOM 1562 N N . LEU A 1 206 ? 16.092 -0.411 -10.059 1.00 98.62 206 LEU A N 1
ATOM 1563 C CA . LEU A 1 206 ? 16.399 -1.836 -10.189 1.00 98.62 206 LEU A CA 1
ATOM 1564 C C . LEU A 1 206 ? 15.680 -2.694 -9.141 1.00 98.62 206 LEU A C 1
ATOM 1566 O O . LEU A 1 206 ? 15.223 -3.793 -9.461 1.00 98.62 206 LEU A O 1
ATOM 1570 N N . ALA A 1 207 ? 15.537 -2.197 -7.907 1.00 98.81 207 ALA A N 1
ATOM 1571 C CA . ALA A 1 207 ? 14.738 -2.856 -6.877 1.00 98.81 207 ALA A CA 1
ATOM 1572 C C . ALA A 1 207 ? 13.254 -2.931 -7.280 1.00 98.81 207 ALA A C 1
ATOM 1574 O O . ALA A 1 207 ? 12.633 -3.980 -7.130 1.00 98.81 207 ALA A O 1
ATOM 1575 N N . LYS A 1 208 ? 12.684 -1.863 -7.858 1.00 98.50 208 LYS A N 1
ATOM 1576 C CA . LYS A 1 208 ? 11.313 -1.879 -8.397 1.00 98.50 208 LYS A CA 1
ATOM 1577 C C . LYS A 1 208 ? 11.176 -2.830 -9.584 1.00 98.50 208 LYS A C 1
ATOM 1579 O O . LYS A 1 208 ? 10.174 -3.532 -9.661 1.00 98.50 208 LYS A O 1
ATOM 1584 N N . GLN A 1 209 ? 12.174 -2.927 -10.460 1.00 98.50 209 GLN A N 1
ATOM 1585 C CA . GLN A 1 209 ? 12.167 -3.900 -11.556 1.00 98.50 209 GLN A CA 1
ATOM 1586 C C . GLN A 1 209 ? 12.144 -5.352 -11.054 1.00 98.50 209 GLN A C 1
ATOM 1588 O O . GLN A 1 209 ? 11.537 -6.203 -11.701 1.00 98.50 209 GLN A O 1
ATOM 1593 N N . GLN A 1 210 ? 12.711 -5.654 -9.877 1.00 98.62 210 GLN A N 1
ATOM 1594 C CA . GLN A 1 210 ? 12.595 -6.999 -9.290 1.00 98.62 210 GLN A CA 1
ATOM 1595 C C . GLN A 1 210 ? 11.153 -7.373 -8.937 1.00 98.62 210 GLN A C 1
ATOM 1597 O O . GLN A 1 210 ? 10.811 -8.552 -8.934 1.00 98.62 210 GLN A O 1
ATOM 1602 N N . LEU A 1 211 ? 10.270 -6.392 -8.735 1.00 98.38 211 LEU A N 1
ATOM 1603 C CA . LEU A 1 211 ? 8.839 -6.636 -8.575 1.00 98.38 211 LEU A CA 1
ATOM 1604 C C . LEU A 1 211 ? 8.162 -7.072 -9.887 1.00 98.38 211 LEU A C 1
ATOM 1606 O O . LEU A 1 211 ? 6.985 -7.401 -9.862 1.00 98.38 211 LEU A O 1
ATOM 1610 N N . LEU A 1 212 ? 8.861 -7.116 -11.027 1.00 98.19 212 LEU A N 1
ATOM 1611 C CA . LEU A 1 212 ? 8.364 -7.687 -12.289 1.00 98.19 212 LEU A CA 1
ATOM 1612 C C . LEU A 1 212 ? 8.756 -9.163 -12.481 1.00 98.19 212 LEU A C 1
ATOM 1614 O O . LEU A 1 212 ? 8.302 -9.792 -13.439 1.00 98.19 212 LEU A O 1
ATOM 1618 N N . ARG A 1 213 ? 9.578 -9.729 -11.589 1.00 97.94 213 ARG A N 1
ATOM 1619 C CA . ARG A 1 213 ? 9.863 -11.170 -11.540 1.00 97.94 213 ARG A CA 1
ATOM 1620 C C . ARG A 1 213 ? 8.692 -11.924 -10.916 1.00 97.94 213 ARG A C 1
ATOM 1622 O O . ARG A 1 213 ? 8.064 -11.425 -9.975 1.00 97.94 213 ARG A O 1
ATOM 1629 N N . THR A 1 214 ? 8.382 -13.114 -11.428 1.00 97.81 214 THR A N 1
ATOM 1630 C CA . THR A 1 214 ? 7.324 -13.941 -10.832 1.00 97.81 214 THR A CA 1
ATOM 1631 C C . THR A 1 214 ? 7.779 -14.473 -9.478 1.00 97.81 214 THR A C 1
ATOM 1633 O O . THR A 1 214 ? 8.958 -14.746 -9.259 1.00 97.81 214 THR A O 1
ATOM 1636 N N . LEU A 1 215 ? 6.853 -14.583 -8.528 1.00 97.38 215 LEU A N 1
ATOM 1637 C CA . LEU A 1 215 ? 7.156 -14.985 -7.157 1.00 97.38 215 LEU A CA 1
ATOM 1638 C C . LEU A 1 215 ? 7.711 -16.412 -7.078 1.00 97.38 215 LEU A C 1
ATOM 1640 O O . LEU A 1 215 ? 8.508 -16.700 -6.190 1.00 97.38 215 LEU A O 1
ATOM 1644 N N . ASP A 1 216 ? 7.354 -17.261 -8.039 1.00 95.25 216 ASP A N 1
ATOM 1645 C CA . ASP A 1 216 ? 7.805 -18.644 -8.188 1.00 95.25 216 ASP A CA 1
ATOM 1646 C C . ASP A 1 216 ? 9.095 -18.817 -9.008 1.00 95.25 216 ASP A C 1
ATOM 1648 O O . ASP A 1 216 ? 9.567 -19.946 -9.140 1.00 95.25 216 ASP A O 1
ATOM 1652 N N . ASP A 1 217 ? 9.689 -17.741 -9.539 1.00 96.38 217 ASP A N 1
ATOM 1653 C CA . ASP A 1 217 ? 10.996 -17.848 -10.189 1.00 96.38 217 ASP A CA 1
ATOM 1654 C C . ASP A 1 217 ? 12.132 -18.095 -9.180 1.00 96.38 217 ASP A C 1
ATOM 1656 O O . ASP A 1 217 ? 11.998 -17.861 -7.975 1.00 96.38 217 ASP A O 1
ATOM 1660 N N . ILE A 1 218 ? 13.270 -18.553 -9.695 1.00 97.62 218 ILE A N 1
ATOM 1661 C CA . ILE A 1 218 ? 14.505 -18.745 -8.934 1.00 97.62 218 ILE A CA 1
ATOM 1662 C C . ILE A 1 218 ? 15.550 -17.791 -9.503 1.00 97.62 218 ILE A C 1
ATOM 1664 O O . ILE A 1 218 ? 15.676 -17.658 -10.722 1.00 97.62 218 ILE A O 1
ATOM 1668 N N . ASN A 1 219 ? 16.305 -17.132 -8.624 1.00 98.44 219 ASN A N 1
ATOM 1669 C CA . ASN A 1 219 ? 17.391 -16.262 -9.052 1.00 98.44 219 ASN A CA 1
ATOM 1670 C C . ASN A 1 219 ? 18.441 -17.051 -9.863 1.00 98.44 219 ASN A C 1
ATOM 1672 O O . ASN A 1 219 ? 18.869 -18.116 -9.413 1.00 98.44 219 ASN A O 1
ATOM 1676 N N . PRO A 1 220 ? 18.894 -16.550 -11.027 1.00 97.38 220 PRO A N 1
ATOM 1677 C CA . PRO A 1 220 ? 19.944 -17.214 -11.795 1.00 97.38 220 PRO A CA 1
ATOM 1678 C C . PRO A 1 220 ? 21.304 -17.234 -11.080 1.00 97.38 220 PRO A C 1
ATOM 1680 O O . PRO A 1 220 ? 22.117 -18.107 -11.378 1.00 97.38 220 PRO A O 1
ATOM 1683 N N . ASP A 1 221 ? 21.568 -16.306 -10.151 1.00 98.25 221 ASP A N 1
ATOM 1684 C CA . ASP A 1 221 ? 22.738 -16.374 -9.271 1.00 98.25 221 ASP A CA 1
ATOM 1685 C C . ASP A 1 221 ? 22.414 -17.253 -8.043 1.00 98.25 221 ASP A C 1
ATOM 1687 O O . ASP A 1 221 ? 21.560 -16.872 -7.233 1.00 98.25 221 ASP A O 1
ATOM 1691 N N . PRO A 1 222 ? 23.108 -18.394 -7.842 1.00 98.50 222 PRO A N 1
ATOM 1692 C CA . PRO A 1 222 ? 22.831 -19.299 -6.727 1.00 98.50 222 PRO A CA 1
ATOM 1693 C C . PRO A 1 222 ? 22.959 -18.654 -5.342 1.00 98.50 222 PRO A C 1
ATOM 1695 O O . PRO A 1 222 ? 22.216 -19.017 -4.433 1.00 98.50 222 PRO A O 1
ATOM 1698 N N . LYS A 1 223 ? 23.861 -17.677 -5.165 1.00 98.50 223 LYS A N 1
ATOM 1699 C CA . LYS A 1 223 ? 24.041 -16.982 -3.878 1.00 98.50 223 LYS A CA 1
ATOM 1700 C C . LYS A 1 223 ? 22.867 -16.061 -3.580 1.00 98.50 223 LYS A C 1
ATOM 1702 O O . LYS A 1 223 ? 22.454 -15.930 -2.430 1.00 98.50 223 LYS A O 1
ATOM 1707 N N . LEU A 1 224 ? 22.330 -15.410 -4.611 1.00 98.69 224 LEU A N 1
ATOM 1708 C CA . LEU A 1 224 ? 21.145 -14.573 -4.460 1.00 98.69 224 LEU A CA 1
ATOM 1709 C C . LEU A 1 224 ? 19.881 -15.422 -4.300 1.00 98.69 224 LEU A C 1
ATOM 1711 O O . LEU A 1 224 ? 19.009 -15.027 -3.535 1.00 98.69 224 LEU A O 1
ATOM 1715 N N . ALA A 1 225 ? 19.797 -16.592 -4.941 1.00 98.69 225 ALA A N 1
ATOM 1716 C CA . ALA A 1 225 ? 18.702 -17.542 -4.729 1.00 98.69 225 ALA A CA 1
ATOM 1717 C C . ALA A 1 225 ? 18.659 -18.038 -3.274 1.00 98.69 225 ALA A C 1
ATOM 1719 O O . ALA A 1 225 ? 17.598 -18.061 -2.650 1.00 98.69 225 ALA A O 1
ATOM 1720 N N . GLU A 1 226 ? 19.817 -18.391 -2.708 1.00 98.69 226 GLU A N 1
ATOM 1721 C CA . GLU A 1 226 ? 19.936 -18.765 -1.296 1.00 98.69 226 GLU A CA 1
ATOM 1722 C C . GLU A 1 226 ? 19.507 -17.616 -0.372 1.00 98.69 226 GLU A C 1
ATOM 1724 O O . GLU A 1 226 ? 18.733 -17.825 0.565 1.00 98.69 226 GLU A O 1
ATOM 1729 N N . LEU A 1 227 ? 19.946 -16.388 -0.666 1.00 98.81 227 LEU A N 1
ATOM 1730 C CA . LEU A 1 227 ? 19.566 -15.210 0.110 1.00 98.81 227 LEU A CA 1
ATOM 1731 C C . LEU A 1 227 ? 18.061 -14.901 0.012 1.00 98.81 227 LEU A C 1
ATOM 1733 O O . LEU A 1 227 ? 17.447 -14.611 1.035 1.00 98.81 227 LEU A O 1
ATOM 1737 N N . GLU A 1 228 ? 17.454 -14.984 -1.178 1.00 98.81 228 GLU A N 1
ATOM 1738 C CA . GLU A 1 228 ? 16.003 -14.833 -1.377 1.00 98.81 228 GLU A CA 1
ATOM 1739 C C . GLU A 1 228 ? 15.223 -15.810 -0.482 1.00 98.81 228 GLU A C 1
ATOM 1741 O O . GLU A 1 228 ? 14.334 -15.387 0.262 1.00 98.81 228 GLU A O 1
ATOM 1746 N N . ASN A 1 229 ? 15.603 -17.093 -0.490 1.00 98.50 229 ASN A N 1
ATOM 1747 C CA . ASN A 1 229 ? 14.964 -18.131 0.322 1.00 98.50 229 ASN A CA 1
ATOM 1748 C C . ASN A 1 229 ? 15.138 -17.880 1.822 1.00 98.50 229 ASN A C 1
ATOM 1750 O O . ASN A 1 229 ? 14.159 -17.901 2.569 1.00 98.50 229 ASN A O 1
ATOM 1754 N N . ARG A 1 230 ? 16.363 -17.572 2.263 1.00 98.25 230 ARG A N 1
ATOM 1755 C CA . ARG A 1 230 ? 16.646 -17.295 3.676 1.00 98.25 230 ARG A CA 1
ATOM 1756 C C . ARG A 1 230 ? 15.845 -16.100 4.192 1.00 98.25 230 ARG A C 1
ATOM 1758 O O . ARG A 1 230 ? 15.293 -16.167 5.285 1.00 98.25 230 ARG A O 1
ATOM 1765 N N . ILE A 1 231 ? 15.714 -15.034 3.399 1.00 98.62 231 ILE A N 1
ATOM 1766 C CA . ILE A 1 231 ? 14.867 -13.886 3.755 1.00 98.62 231 ILE A CA 1
ATOM 1767 C C . ILE A 1 231 ? 13.399 -14.295 3.884 1.00 98.62 231 ILE A C 1
ATOM 1769 O O . ILE A 1 231 ? 12.742 -13.881 4.836 1.00 98.62 231 ILE A O 1
ATOM 1773 N N . MET A 1 232 ? 12.874 -15.098 2.956 1.00 98.06 232 MET A N 1
ATOM 1774 C CA . MET A 1 232 ? 11.484 -15.563 3.014 1.00 98.06 232 MET A CA 1
ATOM 1775 C C . MET A 1 232 ? 11.194 -16.405 4.261 1.00 98.06 232 MET A C 1
ATOM 1777 O O . MET A 1 232 ? 10.121 -16.273 4.855 1.00 98.06 232 MET A O 1
ATOM 1781 N N . GLU A 1 233 ? 12.143 -17.244 4.679 1.00 97.06 233 GLU A N 1
ATOM 1782 C CA . GLU A 1 233 ? 12.039 -18.015 5.917 1.00 97.06 233 GLU A CA 1
ATOM 1783 C C . GLU A 1 233 ? 12.111 -17.120 7.157 1.00 97.06 233 GLU A C 1
ATOM 1785 O O . GLU A 1 233 ? 11.260 -17.215 8.041 1.00 97.06 233 GLU A O 1
ATOM 1790 N N . ASP A 1 234 ? 13.114 -16.249 7.233 1.00 97.75 234 ASP A N 1
ATOM 1791 C CA . ASP A 1 234 ? 13.393 -15.460 8.431 1.00 97.75 234 ASP A CA 1
ATOM 1792 C C . ASP A 1 234 ? 12.346 -14.357 8.646 1.00 97.75 234 ASP A C 1
ATOM 1794 O O . ASP A 1 234 ? 11.861 -14.173 9.763 1.00 97.75 234 ASP A O 1
ATOM 1798 N N . ALA A 1 235 ? 11.905 -13.675 7.584 1.00 97.38 235 ALA A N 1
ATOM 1799 C CA . ALA A 1 235 ? 10.885 -12.625 7.659 1.00 97.38 235 ALA A CA 1
ATOM 1800 C C . ALA A 1 235 ? 9.547 -13.124 8.227 1.00 97.38 235 ALA A C 1
ATOM 1802 O O . ALA A 1 235 ? 8.857 -12.399 8.949 1.00 97.38 235 ALA A O 1
ATOM 1803 N N . ASN A 1 236 ? 9.177 -14.368 7.919 1.00 97.25 236 ASN A N 1
ATOM 1804 C CA . ASN A 1 236 ? 7.935 -14.971 8.397 1.00 97.25 236 ASN A CA 1
ATOM 1805 C C . ASN A 1 236 ? 8.054 -15.532 9.827 1.00 97.25 236 ASN A C 1
ATOM 1807 O O . ASN A 1 236 ? 7.035 -15.732 10.481 1.00 97.25 236 ASN A O 1
ATOM 1811 N N . LYS A 1 237 ? 9.272 -15.684 10.370 1.00 97.25 237 LYS A N 1
ATOM 1812 C CA . LYS A 1 237 ? 9.504 -16.003 11.794 1.00 97.25 237 LYS A CA 1
ATOM 1813 C C . LYS A 1 237 ? 9.364 -14.786 12.716 1.00 97.25 237 LYS A C 1
ATOM 1815 O O . LYS A 1 237 ? 9.241 -14.964 13.922 1.00 97.25 237 LYS A O 1
ATOM 1820 N N . LEU A 1 238 ? 9.337 -13.562 12.173 1.00 97.12 238 LEU A N 1
ATOM 1821 C CA . LEU A 1 238 ? 9.141 -12.339 12.967 1.00 97.12 238 LEU A CA 1
ATOM 1822 C C . LEU A 1 238 ? 7.735 -12.227 13.576 1.00 97.12 238 LEU A C 1
ATOM 1824 O O . LEU A 1 238 ? 7.519 -11.385 14.444 1.00 97.12 238 LEU A O 1
ATOM 1828 N N . ASN A 1 239 ? 6.777 -13.043 13.116 1.00 95.81 239 ASN A N 1
ATOM 1829 C CA . ASN A 1 239 ? 5.386 -13.060 13.580 1.00 95.81 239 ASN A CA 1
ATOM 1830 C C . ASN A 1 239 ? 4.679 -11.691 13.514 1.00 95.81 239 ASN A C 1
ATOM 1832 O O . ASN A 1 239 ? 3.756 -11.443 14.281 1.00 95.81 239 ASN A O 1
ATOM 1836 N N . ILE A 1 240 ? 5.096 -10.802 12.603 1.00 97.56 240 ILE A N 1
ATOM 1837 C CA . ILE A 1 240 ? 4.403 -9.530 12.326 1.00 97.56 240 ILE A CA 1
ATOM 1838 C C . ILE A 1 240 ? 3.028 -9.825 11.716 1.00 97.56 240 ILE A C 1
ATOM 1840 O O . ILE A 1 240 ? 2.013 -9.260 12.125 1.00 97.56 240 ILE A O 1
ATOM 1844 N N . GLY A 1 241 ? 3.004 -10.747 10.750 1.00 95.94 241 GLY A N 1
ATOM 1845 C CA . GLY A 1 241 ? 1.789 -11.286 10.164 1.00 95.94 241 GLY A CA 1
ATOM 1846 C C . GLY A 1 241 ? 1.037 -10.328 9.238 1.00 95.94 241 GLY A C 1
ATOM 1847 O O . GLY A 1 241 ? 1.479 -9.216 8.914 1.00 95.94 241 GLY A O 1
ATOM 1848 N N . THR A 1 242 ? -0.133 -10.779 8.785 1.00 96.38 242 THR A N 1
ATOM 1849 C CA . THR A 1 242 ? -0.966 -10.039 7.830 1.00 96.38 242 THR A CA 1
ATOM 1850 C C . THR A 1 242 ? -1.487 -8.760 8.479 1.00 96.38 242 THR A C 1
ATOM 1852 O O . THR A 1 242 ? -2.017 -8.795 9.586 1.00 96.38 242 THR A O 1
ATOM 1855 N N . MET A 1 243 ? -1.345 -7.626 7.788 1.00 95.69 243 MET A N 1
ATOM 1856 C CA . MET A 1 243 ? -1.698 -6.282 8.262 1.00 95.69 243 MET A CA 1
ATOM 1857 C C . MET A 1 243 ? -1.011 -5.832 9.567 1.00 95.69 243 MET A C 1
ATOM 1859 O O . MET A 1 243 ? -1.364 -4.771 10.082 1.00 95.69 243 MET A O 1
ATOM 1863 N N . GLY A 1 244 ? -0.026 -6.581 10.078 1.00 95.62 244 GLY A N 1
ATOM 1864 C CA . GLY A 1 244 ? 0.578 -6.331 11.389 1.00 95.62 244 GLY A CA 1
ATOM 1865 C C . GLY A 1 244 ? -0.331 -6.740 12.548 1.00 95.62 244 GLY A C 1
ATOM 1866 O O . GLY A 1 244 ? -0.398 -6.031 13.539 1.00 95.62 244 GLY A O 1
ATOM 1867 N N . PHE A 1 245 ? -1.097 -7.826 12.414 1.00 96.44 245 PHE A N 1
ATOM 1868 C CA . PHE A 1 245 ? -1.976 -8.337 13.479 1.00 96.44 245 PHE A CA 1
ATOM 1869 C C . PHE A 1 245 ? -1.398 -9.538 14.235 1.00 96.44 245 PHE A C 1
ATOM 1871 O O . PHE A 1 245 ? -2.109 -10.186 15.003 1.00 96.44 245 PHE A O 1
ATOM 1878 N N . GLY A 1 246 ? -0.128 -9.859 14.004 1.00 95.44 246 GLY A N 1
ATOM 1879 C CA . GLY A 1 246 ? 0.436 -11.149 14.355 1.00 95.44 246 GLY A CA 1
ATOM 1880 C C . GLY A 1 246 ? 0.067 -12.196 13.307 1.00 95.44 246 GLY A C 1
ATOM 1881 O O . GLY A 1 246 ? -0.693 -11.926 12.375 1.00 95.44 246 GLY A O 1
ATOM 1882 N N . GLY A 1 247 ? 0.601 -13.404 13.447 1.00 95.00 247 GLY A N 1
ATOM 1883 C CA . GLY A 1 247 ? 0.312 -14.519 12.541 1.00 95.00 247 GLY A CA 1
ATOM 1884 C C . GLY A 1 247 ? 1.527 -14.964 11.739 1.00 95.00 247 GLY A C 1
ATOM 1885 O O . GLY A 1 247 ? 2.653 -14.539 11.997 1.00 95.00 247 GLY A O 1
ATOM 1886 N N . ARG A 1 248 ? 1.292 -15.873 10.792 1.00 95.62 248 ARG A N 1
ATOM 1887 C CA . ARG A 1 248 ? 2.359 -16.688 10.191 1.00 95.62 248 ARG A CA 1
ATOM 1888 C C . ARG A 1 248 ? 3.004 -16.067 8.958 1.00 95.62 248 ARG A C 1
ATOM 1890 O O . ARG A 1 248 ? 4.143 -16.399 8.641 1.00 95.62 248 ARG A O 1
ATOM 1897 N N . THR A 1 249 ? 2.297 -15.198 8.239 1.00 96.50 249 THR A N 1
ATOM 1898 C CA . THR A 1 249 ? 2.800 -14.640 6.975 1.00 96.50 249 THR A CA 1
ATOM 1899 C C . THR A 1 249 ? 2.916 -13.123 7.040 1.00 96.50 249 THR A C 1
ATOM 1901 O O . THR A 1 249 ? 1.924 -12.419 7.201 1.00 96.50 249 THR A O 1
ATOM 1904 N N . THR A 1 250 ? 4.137 -12.626 6.861 1.00 96.75 250 THR A N 1
ATOM 1905 C CA . THR A 1 250 ? 4.496 -11.208 6.713 1.00 96.75 250 THR A CA 1
ATOM 1906 C C . THR A 1 250 ? 4.871 -10.897 5.263 1.00 96.75 250 THR A C 1
ATOM 1908 O O . THR A 1 250 ? 4.455 -9.872 4.718 1.00 96.75 250 THR A O 1
ATOM 1911 N N . LEU A 1 251 ? 5.636 -11.794 4.627 1.00 97.56 251 LEU A N 1
ATOM 1912 C CA . LEU A 1 251 ? 6.065 -11.694 3.234 1.00 97.56 251 LEU A CA 1
ATOM 1913 C C . LEU A 1 251 ? 5.574 -12.879 2.402 1.00 97.56 251 LEU A C 1
ATOM 1915 O O . LEU A 1 251 ? 5.611 -14.027 2.844 1.00 97.56 251 LEU A O 1
ATOM 1919 N N . ILE A 1 252 ? 5.203 -12.583 1.158 1.00 98.00 252 ILE A N 1
ATOM 1920 C CA . ILE A 1 252 ? 4.865 -13.544 0.097 1.00 98.00 252 ILE A CA 1
ATOM 1921 C C . ILE A 1 252 ? 5.911 -13.596 -1.024 1.00 98.00 252 ILE A C 1
ATOM 1923 O O . ILE A 1 252 ? 5.815 -14.456 -1.895 1.00 98.00 252 ILE A O 1
ATOM 1927 N N . GLY A 1 253 ? 6.917 -12.715 -1.016 1.00 98.06 253 GLY A N 1
ATOM 1928 C CA . GLY A 1 253 ? 7.967 -12.722 -2.033 1.00 98.06 253 GLY A CA 1
ATOM 1929 C C . GLY A 1 253 ? 9.175 -11.850 -1.709 1.00 98.06 253 GLY A C 1
ATOM 1930 O O . GLY A 1 253 ? 9.031 -10.762 -1.155 1.00 98.06 253 GLY A O 1
ATOM 1931 N N . CYS A 1 254 ? 10.358 -12.309 -2.118 1.00 98.69 254 CYS A N 1
ATOM 1932 C CA . CYS A 1 254 ? 11.613 -11.564 -2.093 1.00 98.69 254 CYS A CA 1
ATOM 1933 C C . CYS A 1 254 ? 12.357 -11.821 -3.405 1.00 98.69 254 CYS A C 1
ATOM 1935 O O . CYS A 1 254 ? 12.566 -12.979 -3.764 1.00 98.69 254 CYS A O 1
ATOM 1937 N N . LYS A 1 255 ? 12.713 -10.759 -4.136 1.00 98.75 255 LYS A N 1
ATOM 1938 C CA . LYS A 1 255 ? 13.426 -10.842 -5.418 1.00 98.75 255 LYS A CA 1
ATOM 1939 C C . LYS A 1 255 ? 14.595 -9.868 -5.421 1.00 98.75 255 LYS A C 1
ATOM 1941 O O . LYS A 1 255 ? 14.406 -8.667 -5.247 1.00 98.75 255 LYS A O 1
ATOM 1946 N N . ILE A 1 256 ? 15.804 -10.385 -5.592 1.00 98.88 256 ILE A N 1
ATOM 1947 C CA . ILE A 1 256 ? 17.059 -9.653 -5.419 1.00 98.88 256 ILE A CA 1
ATOM 1948 C C . ILE A 1 256 ? 17.794 -9.565 -6.756 1.00 98.88 256 ILE A C 1
ATOM 1950 O O . ILE A 1 256 ? 17.900 -10.537 -7.496 1.00 98.88 256 ILE A O 1
ATOM 1954 N N . THR A 1 257 ? 18.359 -8.401 -7.050 1.00 98.75 257 THR A N 1
ATOM 1955 C CA . THR A 1 257 ? 19.368 -8.230 -8.096 1.00 98.75 257 THR A CA 1
ATOM 1956 C C . THR A 1 257 ? 20.632 -7.601 -7.530 1.00 98.75 257 THR A C 1
ATOM 1958 O O . THR A 1 257 ? 20.616 -6.966 -6.471 1.00 98.75 257 THR A O 1
ATOM 1961 N N . ALA A 1 258 ? 21.730 -7.766 -8.256 1.00 98.38 258 ALA A N 1
ATOM 1962 C CA . ALA A 1 258 ? 22.989 -7.097 -7.997 1.00 98.38 258 ALA A CA 1
ATOM 1963 C C . ALA A 1 258 ? 23.373 -6.245 -9.210 1.00 98.38 258 ALA A C 1
ATOM 1965 O O . ALA A 1 258 ? 23.273 -6.685 -10.354 1.00 98.38 258 ALA A O 1
ATOM 1966 N N . ALA A 1 259 ? 23.841 -5.030 -8.949 1.00 98.06 259 ALA A N 1
ATOM 1967 C CA . ALA A 1 259 ? 24.347 -4.121 -9.962 1.00 98.06 259 ALA A CA 1
ATOM 1968 C C . ALA A 1 259 ? 25.728 -3.601 -9.575 1.00 98.06 259 ALA A C 1
ATOM 1970 O O . ALA A 1 259 ? 26.062 -3.453 -8.394 1.00 98.06 259 ALA A O 1
ATOM 1971 N N . ASN A 1 260 ? 26.528 -3.277 -10.590 1.00 97.75 260 ASN A N 1
ATOM 1972 C CA . ASN A 1 260 ? 27.821 -2.645 -10.372 1.00 97.75 260 ASN A CA 1
ATOM 1973 C C . ASN A 1 260 ? 27.653 -1.343 -9.580 1.00 97.75 260 ASN A C 1
ATOM 1975 O O . ASN A 1 260 ? 26.653 -0.634 -9.689 1.00 97.75 260 ASN A O 1
ATOM 1979 N N . ARG A 1 261 ? 28.646 -1.045 -8.748 1.00 96.25 261 ARG A N 1
ATOM 1980 C CA . ARG A 1 261 ? 28.639 0.086 -7.818 1.00 96.25 261 ARG A CA 1
ATOM 1981 C C . ARG A 1 261 ? 29.943 0.858 -7.931 1.00 96.25 261 ARG A C 1
ATOM 1983 O O . ARG A 1 261 ? 30.978 0.283 -8.269 1.00 96.25 261 ARG A O 1
ATOM 1990 N N . LEU A 1 262 ? 29.917 2.135 -7.560 1.00 94.94 262 LEU A N 1
ATOM 1991 C CA . LEU A 1 262 ? 31.152 2.882 -7.332 1.00 94.94 262 LEU A CA 1
ATOM 1992 C C . LEU A 1 262 ? 31.948 2.210 -6.200 1.00 94.94 262 LEU A C 1
ATOM 1994 O O . LEU A 1 262 ? 31.343 1.834 -5.193 1.00 94.94 262 LEU A O 1
ATOM 1998 N N . PRO A 1 263 ? 33.286 2.089 -6.287 1.00 94.69 263 PRO A N 1
ATOM 1999 C CA . PRO A 1 263 ? 34.078 1.441 -5.238 1.00 94.69 263 PRO A CA 1
ATOM 2000 C C . PRO A 1 263 ? 33.836 2.017 -3.832 1.00 94.69 263 PRO A C 1
ATOM 2002 O O . PRO A 1 263 ? 33.783 1.263 -2.857 1.00 94.69 263 PRO A O 1
ATOM 2005 N N . ALA A 1 264 ? 33.610 3.334 -3.744 1.00 96.06 264 ALA A N 1
ATOM 2006 C CA . ALA A 1 264 ? 33.329 4.061 -2.506 1.00 96.06 264 ALA A CA 1
ATOM 2007 C C . ALA A 1 264 ? 31.898 3.869 -1.958 1.00 96.06 264 ALA A C 1
ATOM 2009 O O . ALA A 1 264 ? 31.649 4.178 -0.792 1.00 96.06 264 ALA A O 1
ATOM 2010 N N . SER A 1 265 ? 30.970 3.343 -2.761 1.00 97.06 265 SER A N 1
ATOM 2011 C CA . SER A 1 265 ? 29.547 3.218 -2.429 1.00 97.06 265 SER A CA 1
ATOM 2012 C C . SER A 1 265 ? 29.136 1.755 -2.314 1.00 97.06 265 SER A C 1
ATOM 2014 O O . SER A 1 265 ? 29.539 0.927 -3.125 1.00 97.06 265 SER A O 1
ATOM 2016 N N . PHE A 1 266 ? 28.311 1.430 -1.321 1.00 98.31 266 PHE A N 1
ATOM 2017 C CA . PHE A 1 266 ? 27.656 0.129 -1.197 1.00 98.31 266 PHE A CA 1
ATOM 2018 C C . PHE A 1 266 ? 26.235 0.372 -0.698 1.00 98.31 266 PHE A C 1
ATOM 2020 O O . PHE A 1 266 ? 26.024 0.595 0.495 1.00 98.31 266 PHE A O 1
ATOM 2027 N N . PHE A 1 267 ? 25.278 0.395 -1.622 1.00 98.69 267 PHE A N 1
ATOM 2028 C CA . PHE A 1 267 ? 23.875 0.614 -1.297 1.00 98.69 267 PHE A CA 1
ATOM 2029 C C . PHE A 1 267 ? 23.096 -0.698 -1.311 1.00 98.69 267 PHE A C 1
ATOM 2031 O O . PHE A 1 267 ? 23.394 -1.599 -2.093 1.00 98.69 267 PHE A O 1
ATOM 2038 N N . VAL A 1 268 ? 22.094 -0.786 -0.442 1.00 98.88 268 VAL A N 1
ATOM 2039 C CA . VAL A 1 268 ? 21.078 -1.845 -0.467 1.00 98.88 268 VAL A CA 1
ATOM 2040 C C . VAL A 1 268 ? 19.738 -1.146 -0.539 1.00 98.88 268 VAL A C 1
ATOM 2042 O O . VAL A 1 268 ? 19.352 -0.479 0.418 1.00 98.88 268 VAL A O 1
ATOM 2045 N N . SER A 1 269 ? 19.073 -1.242 -1.685 1.00 98.88 269 SER A N 1
ATOM 2046 C CA . SER A 1 269 ? 17.779 -0.598 -1.930 1.00 98.88 269 SER A CA 1
ATOM 2047 C C . SER A 1 269 ? 16.686 -1.648 -1.841 1.00 98.88 269 SER A C 1
ATOM 2049 O O . SER A 1 269 ? 16.762 -2.650 -2.546 1.00 98.88 269 SER A O 1
ATOM 2051 N N . VAL A 1 270 ? 15.684 -1.423 -0.999 1.00 98.88 270 VAL A N 1
ATOM 2052 C CA . VAL A 1 270 ? 14.530 -2.306 -0.817 1.00 98.88 270 VAL A CA 1
ATOM 2053 C C . VAL A 1 270 ? 13.286 -1.559 -1.281 1.00 98.88 270 VAL A C 1
ATOM 2055 O O . VAL A 1 270 ? 12.955 -0.497 -0.754 1.00 98.88 270 VAL A O 1
ATOM 2058 N N . ALA A 1 271 ? 12.607 -2.115 -2.279 1.00 98.69 271 ALA A N 1
ATOM 2059 C CA . ALA A 1 271 ? 11.317 -1.663 -2.767 1.00 98.69 271 ALA A CA 1
ATOM 2060 C C . ALA A 1 271 ? 10.220 -2.575 -2.199 1.00 98.69 271 ALA A C 1
ATOM 2062 O O . ALA A 1 271 ? 10.084 -3.720 -2.627 1.00 98.69 271 ALA A O 1
ATOM 2063 N N . TYR A 1 272 ? 9.435 -2.072 -1.249 1.00 98.38 272 TYR A N 1
ATOM 2064 C CA . TYR A 1 272 ? 8.357 -2.822 -0.604 1.00 98.38 272 TYR A CA 1
ATOM 2065 C C . TYR A 1 272 ? 7.065 -2.695 -1.402 1.00 98.38 272 TYR A C 1
ATOM 2067 O O . TYR A 1 272 ? 6.675 -1.588 -1.766 1.00 98.38 272 TYR A O 1
ATOM 2075 N N . ASP A 1 273 ? 6.377 -3.797 -1.675 1.00 97.94 273 ASP A N 1
ATOM 2076 C CA . ASP A 1 273 ? 5.074 -3.828 -2.332 1.00 97.94 273 ASP A CA 1
ATOM 2077 C C . ASP A 1 273 ? 4.013 -4.508 -1.466 1.00 97.94 273 ASP A C 1
ATOM 2079 O O . ASP A 1 273 ? 4.285 -5.474 -0.757 1.00 97.94 273 ASP A O 1
ATOM 2083 N N . CYS A 1 274 ? 2.800 -3.964 -1.494 1.00 97.38 274 CYS A N 1
ATOM 2084 C CA . CYS A 1 274 ? 1.677 -4.475 -0.708 1.00 97.38 274 CYS A CA 1
ATOM 2085 C C . CYS A 1 274 ? 1.075 -5.754 -1.307 1.00 97.38 274 CYS A C 1
ATOM 2087 O O . CYS A 1 274 ? 1.352 -6.088 -2.456 1.00 97.38 274 CYS A O 1
ATOM 2089 N N . TRP A 1 275 ? 0.168 -6.419 -0.578 1.00 97.56 275 TRP A N 1
ATOM 2090 C CA . TRP A 1 275 ? -0.559 -7.579 -1.120 1.00 97.56 275 TRP A CA 1
ATOM 2091 C C . TRP A 1 275 ? -1.366 -7.244 -2.386 1.00 97.56 275 TRP A C 1
ATOM 2093 O O . TRP A 1 275 ? -1.578 -8.119 -3.226 1.00 97.56 275 TRP A O 1
ATOM 2103 N N . ALA A 1 276 ? -1.794 -5.982 -2.553 1.00 97.25 276 ALA A N 1
ATOM 2104 C CA . ALA A 1 276 ? -2.379 -5.468 -3.793 1.00 97.25 276 ALA A CA 1
ATOM 2105 C C . ALA A 1 276 ? -1.279 -5.259 -4.855 1.00 97.25 276 ALA A C 1
ATOM 2107 O O . ALA A 1 276 ? -1.094 -4.163 -5.391 1.00 97.25 276 ALA A O 1
ATOM 2108 N N . PHE A 1 277 ? -0.535 -6.334 -5.121 1.00 97.75 277 PHE A N 1
ATOM 2109 C CA . PHE A 1 277 ? 0.631 -6.404 -5.987 1.00 97.75 277 PHE A CA 1
ATOM 2110 C C . PHE A 1 277 ? 0.185 -6.416 -7.450 1.00 97.75 277 PHE A C 1
ATOM 2112 O O . PHE A 1 277 ? 0.049 -7.452 -8.105 1.00 97.75 277 PHE A O 1
ATOM 2119 N N . ARG A 1 278 ? -0.081 -5.216 -7.955 1.00 98.06 278 ARG A N 1
ATOM 2120 C CA . ARG A 1 278 ? -0.643 -4.983 -9.281 1.00 98.06 278 ARG A CA 1
ATOM 2121 C C . ARG A 1 278 ? 0.451 -4.774 -10.311 1.00 98.06 278 ARG A C 1
ATOM 2123 O O . ARG A 1 278 ? 0.998 -3.676 -10.439 1.00 98.06 278 ARG A O 1
ATOM 2130 N N . ARG A 1 279 ? 0.710 -5.814 -11.092 1.00 98.00 279 ARG A N 1
ATOM 2131 C CA . ARG A 1 279 ? 1.511 -5.725 -12.310 1.00 98.00 279 ARG A CA 1
ATOM 2132 C C . ARG A 1 279 ? 0.878 -6.564 -13.400 1.00 98.00 279 ARG A C 1
ATOM 2134 O O . ARG A 1 279 ? 0.400 -7.646 -13.104 1.00 98.00 279 ARG A O 1
ATOM 2141 N N . LEU A 1 280 ? 0.938 -6.108 -14.638 1.00 98.44 280 LEU A N 1
ATOM 2142 C CA . LEU A 1 280 ? 0.727 -6.935 -15.823 1.00 98.44 280 LEU A CA 1
ATOM 2143 C C . LEU A 1 280 ? 1.637 -6.405 -16.930 1.00 98.44 280 LEU A C 1
ATOM 2145 O O . LEU A 1 280 ? 2.276 -5.358 -16.799 1.00 98.44 280 LEU A O 1
ATOM 2149 N N . GLY A 1 281 ? 1.703 -7.122 -18.039 1.00 98.62 281 GLY A N 1
ATOM 2150 C CA . GLY A 1 281 ? 2.335 -6.604 -19.237 1.00 98.62 281 GLY A CA 1
ATOM 2151 C C . GLY A 1 281 ? 1.683 -7.155 -20.484 1.00 98.62 281 GLY A C 1
ATOM 2152 O O . GLY A 1 281 ? 0.850 -8.055 -20.425 1.00 98.62 281 GLY A O 1
ATOM 2153 N N . VAL A 1 282 ? 2.073 -6.604 -21.619 1.00 98.75 282 VAL A N 1
ATOM 2154 C CA . VAL A 1 282 ? 1.599 -7.012 -22.934 1.00 98.75 282 VAL A CA 1
ATOM 2155 C C . VAL A 1 282 ? 2.730 -6.919 -23.935 1.00 98.75 282 VAL A C 1
ATOM 2157 O O . VAL A 1 282 ? 3.622 -6.074 -23.835 1.00 98.75 282 VAL A O 1
ATOM 2160 N N . ILE A 1 283 ? 2.655 -7.793 -24.924 1.00 98.62 283 ILE A N 1
ATOM 2161 C CA . ILE A 1 283 ? 3.423 -7.694 -26.152 1.00 98.62 283 ILE A CA 1
ATOM 2162 C C . ILE A 1 283 ? 2.483 -7.190 -27.229 1.00 98.62 283 ILE A C 1
ATOM 2164 O O . ILE A 1 283 ? 1.408 -7.754 -27.432 1.00 98.62 283 ILE A O 1
ATOM 2168 N N . ILE A 1 284 ? 2.897 -6.123 -27.893 1.00 98.44 284 ILE A N 1
ATOM 2169 C CA . ILE A 1 284 ? 2.108 -5.366 -28.848 1.00 98.44 284 ILE A CA 1
ATOM 2170 C C . ILE A 1 284 ? 2.690 -5.540 -30.253 1.00 98.44 284 ILE A C 1
ATOM 2172 O O . ILE A 1 284 ? 3.911 -5.501 -30.443 1.00 98.44 284 ILE A O 1
ATOM 2176 N N . ASP A 1 285 ? 1.812 -5.687 -31.246 1.00 96.62 285 ASP A N 1
ATOM 2177 C CA . ASP A 1 285 ? 2.192 -5.552 -32.651 1.00 96.62 285 ASP A CA 1
ATOM 2178 C C . ASP A 1 285 ? 2.536 -4.083 -32.972 1.00 96.62 285 ASP A C 1
ATOM 2180 O O . ASP A 1 285 ? 1.670 -3.215 -32.825 1.00 96.62 285 ASP A O 1
ATOM 2184 N N . PRO A 1 286 ? 3.759 -3.758 -33.428 1.00 94.00 286 PRO A N 1
ATOM 2185 C CA . PRO A 1 286 ? 4.133 -2.371 -33.708 1.00 94.00 286 PRO A CA 1
ATOM 2186 C C . PRO A 1 286 ? 3.371 -1.749 -34.888 1.00 94.00 286 PRO A C 1
ATOM 2188 O O . PRO A 1 286 ? 3.264 -0.522 -34.953 1.00 94.00 286 PRO A O 1
ATOM 2191 N N . ASN A 1 287 ? 2.838 -2.558 -35.809 1.00 93.69 287 ASN A N 1
ATOM 2192 C CA . ASN A 1 287 ? 2.129 -2.083 -36.995 1.00 93.69 287 ASN A CA 1
ATOM 2193 C C . ASN A 1 287 ? 0.655 -1.818 -36.693 1.00 93.69 287 ASN A C 1
ATOM 2195 O O . ASN A 1 287 ? 0.122 -0.777 -37.085 1.00 93.69 287 ASN A O 1
ATOM 2199 N N . THR A 1 288 ? -0.007 -2.744 -35.994 1.00 96.00 288 THR A N 1
ATOM 2200 C CA . THR A 1 288 ? -1.450 -2.634 -35.723 1.00 96.00 288 THR A CA 1
ATOM 2201 C C . THR A 1 288 ? -1.744 -1.934 -34.396 1.00 96.00 288 THR A C 1
ATOM 2203 O O . THR A 1 288 ? -2.716 -1.187 -34.296 1.00 96.00 288 THR A O 1
ATOM 2206 N N . GLY A 1 289 ? -0.872 -2.084 -33.394 1.00 96.62 289 GLY A N 1
ATOM 2207 C CA . GLY A 1 289 ? -1.101 -1.636 -32.019 1.00 96.62 289 GLY A CA 1
ATOM 2208 C C . GLY A 1 289 ? -1.884 -2.632 -31.156 1.00 96.62 289 GLY A C 1
ATOM 2209 O O . GLY A 1 289 ? -2.224 -2.288 -30.022 1.00 96.62 289 GLY A O 1
ATOM 2210 N N . ASP A 1 290 ? -2.164 -3.836 -31.663 1.00 98.00 290 ASP A N 1
ATOM 2211 C CA . ASP A 1 290 ? -2.916 -4.879 -30.954 1.00 98.00 290 ASP A CA 1
ATOM 2212 C C . ASP A 1 290 ? -2.072 -5.629 -29.924 1.00 98.00 290 ASP A C 1
ATOM 2214 O O . ASP A 1 290 ? -0.871 -5.839 -30.112 1.00 98.00 290 ASP A O 1
ATOM 2218 N N . ILE A 1 291 ? -2.728 -6.112 -28.866 1.00 98.44 291 ILE A N 1
ATOM 2219 C CA . ILE A 1 291 ? -2.139 -7.053 -27.910 1.00 98.44 291 ILE A CA 1
ATOM 2220 C C . ILE A 1 291 ? -1.995 -8.426 -28.575 1.00 98.44 291 ILE A C 1
ATOM 2222 O O . ILE A 1 291 ? -2.983 -9.102 -28.848 1.00 98.44 291 ILE A O 1
ATOM 2226 N N . LYS A 1 292 ? -0.750 -8.872 -28.783 1.00 97.69 292 LYS A N 1
ATOM 2227 C CA . LYS A 1 292 ? -0.422 -10.233 -29.242 1.00 97.69 292 LYS A CA 1
ATOM 2228 C C . LYS A 1 292 ? -0.490 -11.251 -28.115 1.00 97.69 292 LYS A C 1
ATOM 2230 O O . LYS A 1 292 ? -0.994 -12.354 -28.296 1.00 97.69 292 LYS A O 1
ATOM 2235 N N . ARG A 1 293 ? 0.083 -10.903 -26.962 1.00 97.31 293 ARG A N 1
ATOM 2236 C CA . ARG A 1 293 ? 0.077 -11.754 -25.768 1.00 97.31 293 ARG A CA 1
ATOM 2237 C C . ARG A 1 293 ? 0.130 -10.922 -24.503 1.00 97.31 293 ARG A C 1
ATOM 2239 O O . ARG A 1 293 ? 0.773 -9.874 -24.466 1.00 97.31 293 ARG A O 1
ATOM 2246 N N . TRP A 1 294 ? -0.497 -11.443 -23.462 1.00 98.06 294 TRP A N 1
ATOM 2247 C CA . TRP A 1 294 ? -0.373 -10.925 -22.110 1.00 98.06 294 TRP A CA 1
ATOM 2248 C C . TRP A 1 294 ? 0.851 -11.515 -21.411 1.00 98.06 294 TRP A C 1
ATOM 2250 O O . TRP A 1 294 ? 1.230 -12.664 -21.636 1.00 98.06 294 TRP A O 1
ATOM 2260 N N . LEU A 1 295 ? 1.449 -10.719 -20.536 1.00 97.69 295 LEU A N 1
ATOM 2261 C CA . LEU A 1 295 ? 2.449 -11.118 -19.559 1.00 97.69 295 LEU A CA 1
ATOM 2262 C C . LEU A 1 295 ? 1.782 -11.097 -18.182 1.00 97.69 295 LEU A C 1
ATOM 2264 O O . LEU A 1 295 ? 1.048 -10.160 -17.862 1.00 97.69 295 LEU A O 1
ATOM 2268 N N . TYR A 1 296 ? 2.063 -12.111 -17.363 1.00 95.81 296 TYR A N 1
ATOM 2269 C CA . TYR A 1 296 ? 1.553 -12.239 -15.990 1.00 95.81 296 TYR A CA 1
ATOM 2270 C C . TYR A 1 296 ? 0.025 -12.372 -15.849 1.00 95.81 296 TYR A C 1
ATOM 2272 O O . TYR A 1 296 ? -0.471 -12.282 -14.732 1.00 95.81 296 TYR A O 1
ATOM 2280 N N . LYS A 1 297 ? -0.725 -12.591 -16.936 1.00 93.50 297 LYS A N 1
ATOM 2281 C CA . LYS A 1 297 ? -2.173 -12.868 -16.912 1.00 93.50 297 LYS A CA 1
ATOM 2282 C C . LYS A 1 297 ? -2.411 -14.368 -17.095 1.00 93.50 297 LYS A C 1
ATOM 2284 O O . LYS A 1 297 ? -1.604 -15.038 -17.739 1.00 93.50 297 LYS A O 1
ATOM 2289 N N . ASP A 1 298 ? -3.489 -14.901 -16.532 1.00 89.06 298 ASP A N 1
ATOM 2290 C CA . ASP A 1 298 ? -3.867 -16.301 -16.735 1.00 89.06 298 ASP A CA 1
ATOM 2291 C C . ASP A 1 298 ? -4.118 -16.601 -18.212 1.00 89.06 298 ASP A C 1
ATOM 2293 O O . ASP A 1 298 ? -4.674 -15.787 -18.950 1.00 89.06 298 ASP A O 1
ATOM 2297 N N . THR A 1 299 ? -3.756 -17.815 -18.614 1.00 85.25 299 THR A N 1
ATOM 2298 C CA . THR A 1 299 ? -4.177 -18.409 -19.887 1.00 85.25 299 THR A CA 1
ATOM 2299 C C . THR A 1 299 ? -5.514 -19.141 -19.763 1.00 85.25 299 THR A C 1
ATOM 2301 O O . THR A 1 299 ? -6.160 -19.408 -20.768 1.00 85.25 299 THR A O 1
ATOM 2304 N N . GLU A 1 300 ? -5.926 -19.450 -18.532 1.00 82.06 300 GLU A N 1
ATOM 2305 C CA . GLU A 1 300 ? -7.148 -20.176 -18.183 1.00 82.06 300 GLU A CA 1
ATOM 2306 C C . GLU A 1 300 ? -8.113 -19.267 -17.405 1.00 82.06 300 GLU A C 1
ATOM 2308 O O . GLU A 1 300 ? -7.676 -18.273 -16.816 1.00 82.06 300 GLU A O 1
ATOM 2313 N N . PRO A 1 301 ? -9.416 -19.597 -17.331 1.00 82.50 301 PRO A N 1
ATOM 2314 C CA . PRO A 1 301 ? -10.359 -18.849 -16.510 1.00 82.50 301 PRO A CA 1
ATOM 2315 C C . PRO A 1 301 ? -9.892 -18.729 -15.055 1.00 82.50 301 PRO A C 1
ATOM 2317 O O . PRO A 1 301 ? -9.519 -19.717 -14.412 1.00 82.50 301 PRO A O 1
ATOM 2320 N N . ILE A 1 302 ? -9.946 -17.503 -14.532 1.00 85.62 302 ILE A N 1
ATOM 2321 C CA . ILE A 1 302 ? -9.506 -17.187 -13.174 1.00 85.62 302 ILE A CA 1
ATOM 2322 C C . ILE A 1 302 ? -10.332 -17.994 -12.177 1.00 85.62 302 ILE A C 1
ATOM 2324 O O . ILE A 1 302 ? -11.563 -17.932 -12.150 1.00 85.62 302 ILE A O 1
ATOM 2328 N N . ARG A 1 303 ? -9.636 -18.756 -11.332 1.00 84.31 303 ARG A N 1
ATOM 2329 C CA . ARG A 1 303 ? -10.266 -19.463 -10.221 1.00 84.31 303 ARG A CA 1
ATOM 2330 C C . ARG A 1 303 ? -10.491 -18.498 -9.075 1.00 84.31 303 ARG A C 1
ATOM 2332 O O . ARG A 1 303 ? -9.581 -17.776 -8.672 1.00 84.31 303 ARG A O 1
ATOM 2339 N N . ARG A 1 304 ? -11.697 -18.565 -8.529 1.00 88.06 304 ARG A N 1
ATOM 2340 C CA . ARG A 1 304 ? -12.075 -17.864 -7.313 1.00 88.06 304 ARG A CA 1
ATOM 2341 C C . ARG A 1 304 ? -11.107 -18.183 -6.168 1.00 88.06 304 ARG A C 1
ATOM 2343 O O . ARG A 1 304 ? -10.776 -19.350 -5.954 1.00 88.06 304 ARG A O 1
ATOM 2350 N N . MET A 1 305 ? -10.700 -17.158 -5.428 1.00 91.56 305 MET A N 1
ATOM 2351 C CA . MET A 1 305 ? -9.828 -17.281 -4.264 1.00 91.56 305 MET A CA 1
ATOM 2352 C C . MET A 1 305 ? -10.594 -17.516 -2.966 1.00 91.56 305 MET A C 1
ATOM 2354 O O . MET A 1 305 ? -10.182 -18.349 -2.159 1.00 91.56 305 MET A O 1
ATOM 2358 N N . ALA A 1 306 ? -11.679 -16.780 -2.727 1.00 89.62 306 ALA A N 1
ATOM 2359 C CA . ALA A 1 306 ? -12.415 -16.890 -1.479 1.00 89.62 306 ALA A CA 1
ATOM 2360 C C . ALA A 1 306 ? -13.255 -18.170 -1.437 1.00 89.62 306 ALA A C 1
ATOM 2362 O O . ALA A 1 306 ? -13.967 -18.496 -2.387 1.00 89.62 306 ALA A O 1
ATOM 2363 N N . ALA A 1 307 ? -13.238 -18.853 -0.291 1.00 83.31 307 ALA A N 1
ATOM 2364 C CA . ALA A 1 307 ? -14.118 -19.995 -0.047 1.00 83.31 307 ALA A CA 1
ATOM 2365 C C . ALA A 1 307 ? -15.602 -19.580 0.032 1.00 83.31 307 ALA A C 1
ATOM 2367 O O . ALA A 1 307 ? -16.486 -20.334 -0.367 1.00 83.31 307 ALA A O 1
ATOM 2368 N N . GLU A 1 308 ? -15.877 -18.369 0.524 1.00 84.69 308 GLU A N 1
ATOM 2369 C CA . GLU A 1 308 ? -17.222 -17.827 0.733 1.00 84.69 308 GLU A CA 1
ATOM 2370 C C . GLU A 1 308 ? -17.339 -16.403 0.152 1.00 84.69 308 GLU A C 1
ATOM 2372 O O . GLU A 1 308 ? -16.342 -15.771 -0.192 1.00 84.69 308 GLU A O 1
ATOM 2377 N N . HIS A 1 309 ? -18.564 -15.885 -0.017 1.00 82.88 309 HIS A N 1
ATOM 2378 C CA . HIS A 1 309 ? -18.805 -14.514 -0.526 1.00 82.88 309 HIS A CA 1
ATOM 2379 C C . HIS A 1 309 ? -18.747 -13.439 0.561 1.00 82.88 309 HIS A C 1
ATOM 2381 O O . HIS A 1 309 ? -18.695 -12.251 0.255 1.00 82.88 309 HIS A O 1
ATOM 2387 N N . LYS A 1 310 ? -18.811 -13.847 1.826 1.00 85.94 310 LYS A N 1
ATOM 2388 C CA . LYS A 1 310 ? -18.762 -12.970 2.990 1.00 85.94 310 LYS A CA 1
ATOM 2389 C C . LYS A 1 310 ? -17.694 -13.489 3.933 1.00 85.94 310 LYS A C 1
ATOM 2391 O O . LYS A 1 310 ? -17.357 -14.670 3.903 1.00 85.94 310 LYS A O 1
ATOM 2396 N N . ILE A 1 311 ? -17.173 -12.598 4.766 1.00 87.94 311 ILE A N 1
ATOM 2397 C CA . ILE A 1 311 ? -16.312 -13.014 5.867 1.00 87.94 311 ILE A CA 1
ATOM 2398 C C . ILE A 1 311 ? -17.105 -13.923 6.807 1.00 87.94 311 ILE A C 1
ATOM 2400 O O . ILE A 1 311 ? -18.273 -13.664 7.109 1.00 87.94 311 ILE A O 1
ATOM 2404 N N . LYS A 1 312 ? -16.463 -14.993 7.268 1.00 84.62 312 LYS A N 1
ATOM 2405 C CA . LYS A 1 312 ? -17.060 -15.894 8.244 1.00 84.62 312 LYS A CA 1
ATOM 2406 C C . LYS A 1 312 ? -16.993 -15.250 9.623 1.00 84.62 312 LYS A C 1
ATOM 2408 O O . LYS A 1 312 ? -15.907 -15.033 10.155 1.00 84.62 312 LYS A O 1
ATOM 2413 N N . LEU A 1 313 ? -18.158 -14.956 10.186 1.00 85.50 313 LEU A N 1
ATOM 2414 C CA . LEU A 1 313 ? -18.282 -14.438 11.544 1.00 85.50 313 LEU A CA 1
ATOM 2415 C C . LEU A 1 313 ? -18.138 -15.577 12.559 1.00 85.50 313 LEU A C 1
ATOM 2417 O O . LEU A 1 313 ? -18.594 -16.699 12.334 1.00 85.50 313 LEU A O 1
ATOM 2421 N N . THR A 1 314 ? -17.500 -15.280 13.684 1.00 85.25 314 THR A N 1
ATOM 2422 C CA . THR A 1 314 ? -17.268 -16.214 14.793 1.00 85.25 314 THR A CA 1
ATOM 2423 C C . THR A 1 314 ? -18.405 -16.210 15.816 1.00 85.25 314 THR A C 1
ATOM 2425 O O . THR A 1 314 ? -18.447 -17.076 16.688 1.00 85.25 314 THR A O 1
ATOM 2428 N N . GLY A 1 315 ? -19.319 -15.237 15.730 1.00 87.19 315 GLY A N 1
ATOM 2429 C CA . GLY A 1 315 ? -20.386 -14.999 16.703 1.00 87.19 315 GLY A CA 1
ATOM 2430 C C . GLY A 1 315 ? -19.936 -14.175 17.912 1.00 87.19 315 GLY A C 1
ATOM 2431 O O . GLY A 1 315 ? -20.744 -13.912 18.799 1.00 87.19 315 GLY A O 1
ATOM 2432 N N . LYS A 1 316 ? -18.661 -13.769 17.958 1.00 90.56 316 LYS A N 1
ATOM 2433 C CA . LYS A 1 316 ? -18.084 -12.926 19.019 1.00 90.56 316 LYS A CA 1
ATOM 2434 C C . LYS A 1 316 ? -17.997 -11.452 18.623 1.00 90.56 316 LYS A C 1
ATOM 2436 O O . LYS A 1 316 ? -17.538 -10.638 19.417 1.00 90.56 316 LYS A O 1
ATOM 2441 N N . GLU A 1 317 ? -18.399 -11.112 17.403 1.00 95.69 317 GLU A N 1
ATOM 2442 C CA . GLU A 1 317 ? -18.291 -9.756 16.882 1.00 95.69 317 GLU A CA 1
ATOM 2443 C C . GLU A 1 317 ? -19.226 -8.789 17.618 1.00 95.69 317 GLU A C 1
ATOM 2445 O O . GLU A 1 317 ? -20.387 -9.093 17.902 1.00 95.69 317 GLU A O 1
ATOM 2450 N N . ILE A 1 318 ? -18.727 -7.586 17.895 1.00 97.75 318 ILE A N 1
ATOM 2451 C CA . ILE A 1 318 ? -19.453 -6.566 18.648 1.00 97.75 318 ILE A CA 1
ATOM 2452 C C . ILE A 1 318 ? -20.106 -5.585 17.677 1.00 97.75 318 ILE A C 1
ATOM 2454 O O . ILE A 1 318 ? -19.433 -4.888 16.919 1.00 97.75 318 ILE A O 1
ATOM 2458 N N . LYS A 1 319 ? -21.434 -5.477 17.726 1.00 97.81 319 LYS A N 1
ATOM 2459 C CA . LYS A 1 319 ? -22.156 -4.469 16.944 1.00 97.81 319 LYS A CA 1
ATOM 2460 C C . LYS A 1 319 ? -21.992 -3.079 17.554 1.00 97.81 319 LYS A C 1
ATOM 2462 O O . LYS A 1 319 ? -22.161 -2.902 18.766 1.00 97.81 319 LYS A O 1
ATOM 2467 N N . LEU A 1 320 ? -21.684 -2.111 16.699 1.00 98.06 320 LEU A N 1
ATOM 2468 C CA . LEU A 1 320 ? -21.624 -0.690 17.023 1.00 98.06 320 LEU A CA 1
ATOM 2469 C C . LEU A 1 320 ? -22.609 0.066 16.135 1.00 98.06 320 LEU A C 1
ATOM 2471 O O . LEU A 1 320 ? -22.652 -0.162 14.927 1.00 98.06 320 LEU A O 1
ATOM 2475 N N . GLU A 1 321 ? -23.365 0.982 16.734 1.00 98.25 321 GLU A N 1
ATOM 2476 C CA . GLU A 1 321 ? -24.285 1.868 16.023 1.00 98.25 321 GLU A CA 1
ATOM 2477 C C . GLU A 1 321 ? -23.835 3.317 16.198 1.00 98.25 321 GLU A C 1
ATOM 2479 O O . GLU A 1 321 ? -23.548 3.729 17.323 1.00 98.25 321 GLU A O 1
ATOM 2484 N N . THR A 1 322 ? -23.725 4.082 15.105 1.00 97.56 322 THR A N 1
ATOM 2485 C CA . THR A 1 322 ? -23.445 5.525 15.204 1.00 97.56 322 THR A CA 1
ATOM 2486 C C . THR A 1 322 ? -24.745 6.329 15.368 1.00 97.56 322 THR A C 1
ATOM 2488 O O . THR A 1 322 ? -25.716 6.045 14.659 1.00 97.56 322 THR A O 1
ATOM 2491 N N . PRO A 1 323 ? -24.778 7.358 16.245 1.00 97.94 323 PRO A N 1
ATOM 2492 C CA . PRO A 1 323 ? -23.706 7.799 17.150 1.00 97.94 323 PRO A CA 1
ATOM 2493 C C . PRO A 1 323 ? -23.415 6.808 18.296 1.00 97.94 323 PRO A C 1
ATOM 2495 O O . PRO A 1 323 ? -24.325 6.312 18.953 1.00 97.94 323 PRO A O 1
ATOM 2498 N N . ILE A 1 324 ? -22.132 6.550 18.559 1.00 98.25 324 ILE A N 1
ATOM 2499 C CA . ILE A 1 324 ? -21.648 5.568 19.535 1.00 98.25 324 ILE A CA 1
ATOM 2500 C C . ILE A 1 324 ? -21.540 6.223 20.918 1.00 98.25 324 ILE A C 1
ATOM 2502 O O . ILE A 1 324 ? -20.997 7.318 21.063 1.00 98.25 324 ILE A O 1
ATOM 2506 N N . SER A 1 325 ? -22.022 5.544 21.959 1.00 98.06 325 SER A N 1
ATOM 2507 C CA . SER A 1 325 ? -21.840 5.994 23.347 1.00 98.06 325 SER A CA 1
ATOM 2508 C C . SER A 1 325 ? -20.412 5.761 23.862 1.00 98.06 325 SER A C 1
ATOM 2510 O O . SER A 1 325 ? -19.746 4.803 23.468 1.00 98.06 325 SER A O 1
ATOM 2512 N N . GLU A 1 326 ? -19.972 6.584 24.817 1.00 98.19 326 GLU A N 1
ATOM 2513 C CA . GLU A 1 326 ? -18.705 6.372 25.530 1.00 98.19 326 GLU A CA 1
ATOM 2514 C C . GLU A 1 326 ? -18.648 5.019 26.242 1.00 98.19 326 GLU A C 1
ATOM 2516 O O . GLU A 1 326 ? -17.644 4.319 26.155 1.00 98.19 326 GLU A O 1
ATOM 2521 N N . GLU A 1 327 ? -19.733 4.643 26.921 1.00 98.25 327 GLU A N 1
ATOM 2522 C CA . GLU A 1 327 ? -19.846 3.374 27.644 1.00 98.25 327 GLU A CA 1
ATOM 2523 C C . GLU A 1 327 ? -19.567 2.191 26.715 1.00 98.25 327 GLU A C 1
ATOM 2525 O O . GLU A 1 327 ? -18.756 1.318 27.030 1.00 98.25 327 GLU A O 1
ATOM 2530 N N . LYS A 1 328 ? -20.171 2.205 25.520 1.00 98.25 328 LYS A N 1
ATOM 2531 C CA . LYS A 1 328 ? -19.946 1.160 24.525 1.00 98.25 328 LYS A CA 1
ATOM 2532 C C . LYS A 1 328 ? -18.486 1.108 24.083 1.00 98.25 328 LYS A C 1
ATOM 2534 O O . LYS A 1 328 ? -17.942 0.011 24.001 1.00 98.25 328 LYS A O 1
ATOM 2539 N N . ILE A 1 329 ? -17.839 2.251 23.851 1.00 98.50 329 ILE A N 1
ATOM 2540 C CA . ILE A 1 329 ? -16.411 2.287 23.504 1.00 98.50 329 ILE A CA 1
ATOM 2541 C C . ILE A 1 329 ? -15.539 1.737 24.632 1.00 98.50 329 ILE A C 1
ATOM 2543 O O . ILE A 1 329 ? -14.652 0.928 24.375 1.00 98.50 329 ILE A O 1
ATOM 2547 N N . ARG A 1 330 ? -15.809 2.123 25.881 1.00 98.44 330 ARG A N 1
ATOM 2548 C CA . ARG A 1 330 ? -15.048 1.658 27.049 1.00 98.44 330 ARG A CA 1
ATOM 2549 C C . ARG A 1 330 ? -15.235 0.172 27.359 1.00 98.44 330 ARG A C 1
ATOM 2551 O O . ARG A 1 330 ? -14.494 -0.364 28.173 1.00 98.44 330 ARG A O 1
ATOM 2558 N N . SER A 1 331 ? -16.200 -0.492 26.722 1.00 98.25 331 SER A N 1
ATOM 2559 C CA . SER A 1 331 ? -16.350 -1.950 26.790 1.00 98.25 331 SER A CA 1
ATOM 2560 C C . SER A 1 331 ? -15.442 -2.713 25.816 1.00 98.25 331 SER A C 1
ATOM 2562 O O . SER A 1 331 ? -15.255 -3.915 25.996 1.00 98.25 331 SER A O 1
ATOM 2564 N N . LEU A 1 332 ? -14.895 -2.034 24.798 1.00 98.56 332 LEU A N 1
ATOM 2565 C CA . LEU A 1 332 ? -14.065 -2.638 23.756 1.00 98.56 332 LEU A CA 1
ATOM 2566 C C . LEU A 1 332 ? -12.622 -2.822 24.224 1.00 98.56 332 LEU A C 1
ATOM 2568 O O . LEU A 1 332 ? -12.063 -1.965 24.909 1.00 98.56 332 LEU A O 1
ATOM 2572 N N . LYS A 1 333 ? -11.993 -3.904 23.769 1.00 98.25 333 LYS A N 1
ATOM 2573 C CA . LYS A 1 333 ? -10.592 -4.230 24.036 1.00 98.25 333 LYS A CA 1
ATOM 2574 C C . LYS A 1 333 ? -9.835 -4.472 22.741 1.00 98.25 333 LYS A C 1
ATOM 2576 O O . LYS A 1 333 ? -10.411 -4.876 21.731 1.00 98.25 333 LYS A O 1
ATOM 2581 N N . VAL A 1 334 ? -8.520 -4.261 22.779 1.00 98.12 334 VAL A N 1
ATOM 2582 C CA . VAL A 1 334 ? -7.634 -4.665 21.679 1.00 98.12 334 VAL A CA 1
ATOM 2583 C C . VAL A 1 334 ? -7.876 -6.128 21.285 1.00 98.12 334 VAL A C 1
ATOM 2585 O O . VAL A 1 334 ? -7.931 -7.015 22.135 1.00 98.12 334 VAL A O 1
ATOM 2588 N N . GLY A 1 335 ? -8.018 -6.362 19.979 1.00 95.50 335 GLY A N 1
ATOM 2589 C CA . GLY A 1 335 ? -8.309 -7.664 19.382 1.00 95.50 335 GLY A CA 1
ATOM 2590 C C . GLY A 1 335 ? -9.792 -7.908 19.095 1.00 95.50 335 GLY A C 1
ATOM 2591 O O . GLY A 1 335 ? -10.095 -8.768 18.264 1.00 95.50 335 GLY A O 1
ATOM 2592 N N . ASP A 1 336 ? -10.709 -7.146 19.700 1.00 97.38 336 ASP A N 1
ATOM 2593 C CA . ASP A 1 336 ? -12.137 -7.267 19.400 1.00 97.38 336 ASP A CA 1
ATOM 2594 C C . ASP A 1 336 ? -12.415 -6.957 17.924 1.00 97.38 336 ASP A C 1
ATOM 2596 O O . ASP A 1 336 ? -11.863 -6.021 17.336 1.00 97.38 336 ASP A O 1
ATOM 2600 N N . VAL A 1 337 ? -13.313 -7.736 17.324 1.00 97.00 337 VAL A N 1
ATOM 2601 C CA . VAL A 1 337 ? -13.835 -7.484 15.978 1.00 97.00 337 VAL A CA 1
ATOM 2602 C C . VAL A 1 337 ? -15.184 -6.794 16.119 1.00 97.00 337 VAL A C 1
ATOM 2604 O O . VAL A 1 337 ? -16.071 -7.289 16.817 1.00 97.00 337 VAL A O 1
ATOM 2607 N N . VAL A 1 338 ? -15.349 -5.656 15.451 1.00 98.00 338 VAL A N 1
ATOM 2608 C CA . VAL A 1 338 ? -16.582 -4.866 15.484 1.00 98.00 338 VAL A CA 1
ATOM 2609 C C . VAL A 1 338 ? -17.272 -4.860 14.128 1.00 98.00 338 VAL A C 1
ATOM 2611 O O . VAL A 1 338 ? -16.610 -4.912 13.093 1.00 98.00 338 VAL A O 1
ATOM 2614 N N . LEU A 1 339 ? -18.600 -4.753 14.144 1.00 98.06 339 LEU A N 1
ATOM 2615 C CA . LEU A 1 339 ? -19.441 -4.527 12.967 1.00 98.06 339 LEU A CA 1
ATOM 2616 C C . LEU A 1 339 ? -20.171 -3.195 13.139 1.00 98.06 339 LEU A C 1
ATOM 2618 O O . LEU A 1 339 ? -21.071 -3.072 13.975 1.00 98.06 339 LEU A O 1
ATOM 2622 N N . LEU A 1 340 ? -19.753 -2.190 12.375 1.00 98.31 340 LEU A N 1
ATOM 2623 C CA . LEU A 1 340 ? -20.277 -0.835 12.471 1.00 98.31 340 LEU A CA 1
ATOM 2624 C C . LEU A 1 340 ? -21.468 -0.638 11.526 1.00 98.31 340 LEU A C 1
ATOM 2626 O O . LEU A 1 340 ? -21.397 -0.946 10.336 1.00 98.31 340 LEU A O 1
ATOM 2630 N N . ASN A 1 341 ? -22.550 -0.090 12.071 1.00 98.62 341 ASN A N 1
ATOM 2631 C CA . ASN A 1 341 ? -23.776 0.269 11.368 1.00 98.62 341 ASN A CA 1
ATOM 2632 C C . ASN A 1 341 ? -24.077 1.742 11.652 1.00 98.62 341 ASN A C 1
ATOM 2634 O O . ASN A 1 341 ? -24.052 2.162 12.806 1.00 98.62 341 ASN A O 1
ATOM 2638 N N . GLY A 1 342 ? -24.322 2.570 10.640 1.00 98.25 342 GLY A N 1
ATOM 2639 C CA . GLY A 1 342 ? -24.352 4.009 10.911 1.00 98.25 342 GLY A CA 1
ATOM 2640 C C . GLY A 1 342 ? -23.960 4.901 9.749 1.00 98.25 342 GLY A C 1
ATOM 2641 O O . GLY A 1 342 ? -23.654 4.408 8.670 1.00 98.25 342 GLY A O 1
ATOM 2642 N N .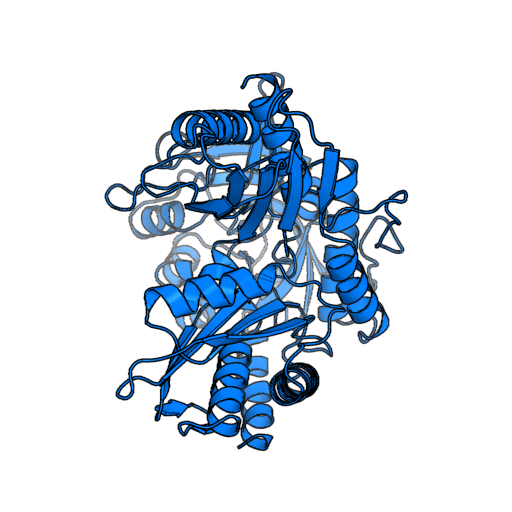 ILE A 1 343 ? -23.950 6.215 9.985 1.00 98.38 343 ILE A N 1
ATOM 2643 C CA . ILE A 1 343 ? -23.197 7.157 9.149 1.00 98.38 343 ILE A CA 1
ATOM 2644 C C . ILE A 1 343 ? -21.780 7.203 9.708 1.00 98.38 343 ILE A C 1
ATOM 2646 O O . ILE A 1 343 ? -21.588 7.352 10.920 1.00 98.38 343 ILE A O 1
ATOM 2650 N N . ILE A 1 344 ? -20.808 7.102 8.812 1.00 98.56 344 ILE A N 1
ATOM 2651 C CA . ILE A 1 344 ? -19.403 7.415 9.061 1.00 98.56 344 ILE A CA 1
ATOM 2652 C C . ILE A 1 344 ? -18.968 8.540 8.126 1.00 98.56 344 ILE A C 1
ATOM 2654 O O . ILE A 1 344 ? -19.542 8.715 7.049 1.00 98.56 344 ILE A O 1
ATOM 2658 N N . TYR A 1 345 ? -17.942 9.282 8.526 1.00 98.56 345 TYR A N 1
ATOM 2659 C CA . TYR A 1 345 ? -17.469 10.448 7.782 1.00 98.56 345 TYR A CA 1
ATOM 2660 C C . TYR A 1 345 ? -16.046 10.232 7.308 1.00 98.56 345 TYR A C 1
ATOM 2662 O O . TYR A 1 345 ? -15.186 9.927 8.129 1.00 98.56 345 TYR A O 1
ATOM 2670 N N . THR A 1 346 ? -15.757 10.389 6.017 1.00 98.44 346 THR A N 1
ATOM 2671 C CA . THR A 1 346 ? -14.356 10.329 5.588 1.00 98.44 346 THR A CA 1
ATOM 2672 C C . THR A 1 346 ? -13.599 11.576 6.029 1.00 98.44 346 THR A C 1
ATOM 2674 O O . THR A 1 346 ? -14.132 12.681 6.016 1.00 98.44 346 THR A O 1
ATOM 2677 N N . GLY A 1 347 ? -12.337 11.412 6.402 1.00 96.12 347 GLY A N 1
ATOM 2678 C CA . GLY A 1 347 ? -11.459 12.532 6.722 1.00 96.12 347 GLY A CA 1
ATOM 2679 C C . GLY A 1 347 ? -10.011 12.084 6.709 1.00 96.12 347 GLY A C 1
ATOM 2680 O O . GLY A 1 347 ? -9.670 11.079 7.325 1.00 96.12 347 GLY A O 1
ATOM 2681 N N . ARG A 1 348 ? -9.166 12.793 5.966 1.00 92.88 348 ARG A N 1
ATOM 2682 C CA . ARG A 1 348 ? -7.728 12.516 5.838 1.00 92.88 348 ARG A CA 1
ATOM 2683 C C . ARG A 1 348 ? -6.935 13.804 6.047 1.00 92.88 348 ARG A C 1
ATOM 2685 O O . ARG A 1 348 ? -7.412 14.670 6.779 1.00 92.88 348 ARG A O 1
ATOM 2692 N N . ASP A 1 349 ? -5.788 13.919 5.397 1.00 90.50 349 ASP A N 1
ATOM 2693 C CA . ASP A 1 349 ? -4.783 14.957 5.560 1.00 90.50 349 ASP A CA 1
ATOM 2694 C C . ASP A 1 349 ? -5.402 16.375 5.503 1.00 90.50 349 ASP A C 1
ATOM 2696 O O . ASP A 1 349 ? -5.223 17.178 6.424 1.00 90.50 349 ASP A O 1
ATOM 2700 N N . ALA A 1 350 ? -6.215 16.682 4.480 1.00 92.38 350 ALA A N 1
ATOM 2701 C CA . ALA A 1 350 ? -6.805 18.021 4.323 1.00 92.38 350 ALA A CA 1
ATOM 2702 C C . ALA A 1 350 ? -7.906 18.328 5.357 1.00 92.38 350 ALA A C 1
ATOM 2704 O O . ALA A 1 350 ? -7.953 19.423 5.923 1.00 92.38 350 ALA A O 1
ATOM 2705 N N . ILE A 1 351 ? -8.774 17.351 5.638 1.00 96.62 351 ILE A N 1
ATOM 2706 C CA . ILE A 1 351 ? -9.871 17.495 6.606 1.00 96.62 351 ILE A CA 1
ATOM 2707 C C . ILE A 1 351 ? -9.331 17.626 8.027 1.00 96.62 351 ILE A C 1
ATOM 2709 O O . ILE A 1 351 ? -9.790 18.490 8.766 1.00 96.62 351 ILE A O 1
ATOM 2713 N N . HIS A 1 352 ? -8.333 16.833 8.413 1.00 96.94 352 HIS A N 1
ATOM 2714 C CA . HIS A 1 352 ? -7.711 16.937 9.732 1.00 96.94 352 HIS A CA 1
ATOM 2715 C C . HIS A 1 352 ? -7.007 18.282 9.915 1.00 96.94 352 HIS A C 1
ATOM 2717 O O . HIS A 1 352 ? -7.208 18.950 10.933 1.00 96.94 352 HIS A O 1
ATOM 2723 N N . ALA A 1 353 ? -6.264 18.737 8.901 1.00 95.25 353 ALA A N 1
ATOM 2724 C CA . ALA A 1 353 ? -5.666 20.066 8.914 1.00 95.25 353 ALA A CA 1
ATOM 2725 C C . ALA A 1 353 ? -6.728 21.176 9.039 1.00 95.25 353 ALA A C 1
ATOM 2727 O O . ALA A 1 353 ? -6.529 22.124 9.804 1.00 95.25 353 ALA A O 1
ATOM 2728 N N . TYR A 1 354 ? -7.868 21.056 8.351 1.00 96.69 354 TYR A N 1
ATOM 2729 C CA . TYR A 1 354 ? -8.982 21.998 8.470 1.00 96.69 354 TYR A CA 1
ATOM 2730 C C . TYR A 1 354 ? -9.612 21.978 9.872 1.00 96.69 354 TYR A C 1
ATOM 2732 O O . TYR A 1 354 ? -9.685 23.024 10.520 1.00 96.69 354 TYR A O 1
ATOM 2740 N N . LEU A 1 355 ? -10.003 20.799 10.365 1.00 97.12 355 LEU A N 1
ATOM 2741 C CA . LEU A 1 355 ? -10.666 20.592 11.659 1.00 97.12 355 LEU A CA 1
ATOM 2742 C C . LEU A 1 355 ? -9.782 20.970 12.857 1.00 97.12 355 LEU A C 1
ATOM 2744 O O . LEU A 1 355 ? -10.296 21.357 13.905 1.00 97.12 355 LEU A O 1
ATOM 2748 N N . SER A 1 356 ? -8.455 20.926 12.700 1.00 94.75 356 SER A N 1
ATOM 2749 C CA . SER A 1 356 ? -7.515 21.413 13.721 1.00 94.75 356 SER A CA 1
ATOM 2750 C C . SER A 1 356 ? -7.600 22.929 13.955 1.00 94.75 356 SER A C 1
ATOM 2752 O O . SER A 1 356 ? -7.211 23.416 15.013 1.00 94.75 356 SER A O 1
ATOM 2754 N N . LYS A 1 357 ? -8.123 23.686 12.980 1.00 95.56 357 LYS A N 1
ATOM 2755 C CA . LYS A 1 357 ? -8.173 25.159 12.994 1.00 95.56 357 LYS A CA 1
ATOM 2756 C C . LYS A 1 357 ? -9.593 25.724 12.970 1.00 95.56 357 LYS A C 1
ATOM 2758 O O . LYS A 1 357 ? -9.789 26.868 13.363 1.00 95.56 357 LYS A O 1
ATOM 2763 N N . HIS A 1 358 ? -10.572 24.940 12.529 1.00 97.12 358 HIS A N 1
ATOM 2764 C CA . HIS A 1 358 ? -11.947 25.383 12.290 1.00 97.12 358 HIS A CA 1
ATOM 2765 C C . HIS A 1 358 ? -12.950 24.421 12.923 1.00 97.12 358 HIS A C 1
ATOM 2767 O O . HIS A 1 358 ? -12.580 23.337 13.378 1.00 97.12 358 HIS A O 1
ATOM 2773 N N . ASP A 1 359 ? -14.214 24.823 12.993 1.00 96.88 359 ASP A N 1
ATOM 2774 C CA . ASP A 1 359 ? -15.300 23.935 13.405 1.00 96.88 359 ASP A CA 1
ATOM 2775 C C . ASP A 1 359 ? -15.772 23.065 12.238 1.00 96.88 359 ASP A C 1
ATOM 2777 O O . ASP A 1 359 ? -15.603 23.406 11.068 1.00 96.88 359 ASP A O 1
ATOM 2781 N N . SER A 1 360 ? -16.334 21.906 12.570 1.00 96.62 360 SER A N 1
ATOM 2782 C CA . SER A 1 360 ? -16.902 20.990 11.587 1.00 96.62 360 SER A CA 1
ATOM 2783 C C . SER A 1 360 ? -18.214 21.559 11.031 1.00 96.62 360 SER A C 1
ATOM 2785 O O . SER A 1 360 ? -19.014 22.083 11.808 1.00 96.62 360 SER A O 1
ATOM 2787 N N . PRO A 1 361 ? -18.496 21.415 9.720 1.00 95.31 361 PRO A N 1
ATOM 2788 C CA . PRO A 1 361 ? -19.782 21.817 9.139 1.00 95.31 361 PRO A CA 1
ATOM 2789 C C . PRO A 1 361 ? -20.956 20.936 9.604 1.00 95.31 361 PRO A C 1
ATOM 2791 O O . PRO A 1 361 ? -22.111 21.242 9.315 1.00 95.31 361 PRO A O 1
ATOM 2794 N N . ILE A 1 362 ? -20.662 19.837 10.301 1.00 96.38 362 ILE A N 1
ATOM 2795 C CA . ILE A 1 362 ? -21.618 18.856 10.816 1.00 96.38 362 ILE A CA 1
ATOM 2796 C C . ILE A 1 362 ? -21.279 18.464 12.258 1.00 96.38 362 ILE A C 1
ATOM 2798 O O . ILE A 1 362 ? -20.120 18.546 12.674 1.00 96.38 362 ILE A O 1
ATOM 2802 N N . ASP A 1 363 ? -22.271 17.980 13.008 1.00 97.06 363 ASP A N 1
ATOM 2803 C CA . ASP A 1 363 ? -22.032 17.411 14.336 1.00 97.06 363 ASP A CA 1
ATOM 2804 C C . ASP A 1 363 ? -21.347 16.039 14.221 1.00 97.06 363 ASP A C 1
ATOM 2806 O O . ASP A 1 363 ? -21.879 15.090 13.641 1.00 97.06 363 ASP A O 1
ATOM 2810 N N . LEU A 1 364 ? -20.143 15.952 14.782 1.00 97.94 364 LEU A N 1
ATOM 2811 C CA . LEU A 1 364 ? -19.309 14.752 14.796 1.00 97.94 364 LEU A CA 1
ATOM 2812 C C . LEU A 1 364 ? -19.339 14.038 16.158 1.00 97.94 364 LEU A C 1
ATOM 2814 O O . LEU A 1 364 ? -18.665 13.013 16.323 1.00 97.94 364 LEU A O 1
ATOM 2818 N N . LYS A 1 365 ? -20.117 14.524 17.132 1.00 98.31 365 LYS A N 1
ATOM 2819 C CA . LYS A 1 365 ? -20.207 13.916 18.460 1.00 98.31 365 LYS A CA 1
ATOM 2820 C C . LYS A 1 365 ? -20.748 12.492 18.369 1.00 98.31 365 LYS A C 1
ATOM 2822 O O . LYS A 1 365 ? -21.813 12.239 17.816 1.00 98.31 365 LYS A O 1
ATOM 2827 N N . GLY A 1 366 ? -20.012 11.535 18.931 1.00 98.31 366 GLY A N 1
ATOM 2828 C CA . GLY A 1 366 ? -20.384 10.120 18.858 1.00 98.31 366 GLY A CA 1
ATOM 2829 C C . GLY A 1 366 ? -20.107 9.467 17.500 1.00 98.31 366 GLY A C 1
ATOM 2830 O O . GLY A 1 366 ? -20.382 8.282 17.330 1.00 98.31 366 GLY A O 1
ATOM 2831 N N . SER A 1 367 ? -19.582 10.197 16.516 1.00 98.19 367 SER A N 1
ATOM 2832 C CA . SER A 1 367 ? -19.381 9.668 15.166 1.00 98.19 367 SER A CA 1
ATOM 2833 C C . SER A 1 367 ? -18.140 8.774 15.048 1.00 98.19 367 SER A C 1
ATOM 2835 O O . SER A 1 367 ? -17.330 8.652 15.977 1.00 98.19 367 SER A O 1
ATOM 2837 N N . ALA A 1 368 ? -18.002 8.159 13.871 1.00 98.56 368 ALA A N 1
ATOM 2838 C CA . ALA A 1 368 ? -16.777 7.514 13.433 1.00 98.56 368 ALA A CA 1
ATOM 2839 C C . ALA A 1 368 ? -16.176 8.277 12.243 1.00 98.56 368 ALA A C 1
ATOM 2841 O O . ALA A 1 368 ? -16.867 8.507 11.245 1.00 98.56 368 ALA A O 1
ATOM 2842 N N . ILE A 1 369 ? -14.894 8.634 12.340 1.00 98.44 369 ILE A N 1
ATOM 2843 C CA . ILE A 1 369 ? -14.133 9.222 11.234 1.00 98.44 369 ILE A CA 1
ATOM 2844 C C . ILE A 1 369 ? -13.358 8.126 10.505 1.00 98.44 369 ILE A C 1
ATOM 2846 O O . ILE A 1 369 ? -12.700 7.297 11.129 1.00 98.44 369 ILE A O 1
ATOM 2850 N N . TYR A 1 370 ? -13.458 8.095 9.181 1.00 98.69 370 TYR A N 1
ATOM 2851 C CA . TYR A 1 370 ? -12.865 7.084 8.323 1.00 98.69 370 TYR A CA 1
ATOM 2852 C C . TYR A 1 370 ? -11.746 7.671 7.469 1.00 98.69 370 TYR A C 1
ATOM 2854 O O . TYR A 1 370 ? -11.968 8.449 6.542 1.00 98.69 370 TYR A O 1
ATOM 2862 N N . HIS A 1 371 ? -10.518 7.254 7.742 1.00 98.19 371 HIS A N 1
ATOM 2863 C CA . HIS A 1 371 ? -9.350 7.623 6.963 1.00 98.19 371 HIS A CA 1
ATOM 2864 C C . HIS A 1 371 ? -9.394 6.878 5.632 1.00 98.19 371 HIS A C 1
ATOM 2866 O O . HIS A 1 371 ? -8.828 5.795 5.480 1.00 98.19 371 HIS A O 1
ATOM 2872 N N . CYS A 1 372 ? -10.081 7.459 4.655 1.00 96.75 372 CYS A N 1
ATOM 2873 C CA . CYS A 1 372 ? -10.313 6.885 3.339 1.00 96.75 372 CYS A CA 1
ATOM 2874 C C . CYS A 1 372 ? -10.285 7.982 2.279 1.00 96.75 372 CYS A C 1
ATOM 2876 O O . CYS A 1 372 ? -10.855 9.051 2.467 1.00 96.75 372 CYS A O 1
ATOM 2878 N N . GLY A 1 373 ? -9.604 7.701 1.169 1.00 94.69 373 GLY A N 1
ATOM 2879 C CA . GLY A 1 373 ? -9.726 8.485 -0.055 1.00 94.69 373 GLY A CA 1
ATOM 2880 C C . GLY A 1 373 ? -10.431 7.628 -1.091 1.00 94.69 373 GLY A C 1
ATOM 2881 O O . GLY A 1 373 ? -9.738 6.882 -1.791 1.00 94.69 373 GLY A O 1
ATOM 2882 N N . PRO A 1 374 ? -11.769 7.637 -1.136 1.00 94.94 374 PRO A N 1
ATOM 2883 C CA . PRO A 1 374 ? -12.509 6.707 -1.969 1.00 94.94 374 PRO A CA 1
ATOM 2884 C C . PRO A 1 374 ? -12.400 7.064 -3.459 1.00 94.94 374 PRO A C 1
ATOM 2886 O O . PRO A 1 374 ? -12.043 8.182 -3.836 1.00 94.94 374 PRO A O 1
ATOM 2889 N N . VAL A 1 375 ? -12.730 6.102 -4.318 1.00 94.50 375 VAL A N 1
ATOM 2890 C CA . VAL A 1 375 ? -13.087 6.350 -5.719 1.00 94.50 375 VAL A CA 1
ATOM 2891 C C . VAL A 1 375 ? -14.593 6.550 -5.755 1.00 94.50 375 VAL A C 1
ATOM 2893 O O . VAL A 1 375 ? -15.342 5.603 -5.519 1.00 94.50 375 VAL A O 1
ATOM 2896 N N . MET A 1 376 ? -15.030 7.776 -6.029 1.00 94.94 376 MET A N 1
ATOM 2897 C CA . MET A 1 376 ? -16.446 8.137 -6.053 1.00 94.94 376 MET A CA 1
ATOM 2898 C C . MET A 1 376 ? -16.896 8.388 -7.479 1.00 94.94 376 MET A C 1
ATOM 2900 O O . MET A 1 376 ? -16.228 9.095 -8.233 1.00 94.94 376 MET A O 1
ATOM 2904 N N . LEU A 1 377 ? -18.043 7.823 -7.830 1.00 94.12 377 LEU A N 1
ATOM 2905 C CA . LEU A 1 377 ? -18.678 8.007 -9.125 1.00 94.12 377 LEU A CA 1
ATOM 2906 C C . LEU A 1 377 ? -20.087 8.549 -8.924 1.00 94.12 377 LEU A C 1
ATOM 2908 O O . LEU A 1 377 ? -20.727 8.292 -7.903 1.00 94.12 377 LEU A O 1
ATOM 2912 N N . LYS A 1 378 ? -20.560 9.306 -9.913 1.00 93.75 378 LYS A N 1
ATOM 2913 C CA . LYS A 1 378 ? -21.908 9.863 -9.925 1.00 93.75 378 LYS A CA 1
ATOM 2914 C C . LYS A 1 378 ? -22.704 9.224 -11.054 1.00 93.75 378 LYS A C 1
ATOM 2916 O O . LYS A 1 378 ? -22.284 9.292 -12.208 1.00 93.75 378 LYS A O 1
ATOM 2921 N N . LYS A 1 379 ? -23.838 8.612 -10.728 1.00 92.25 379 LYS A N 1
ATOM 2922 C CA . LYS A 1 379 ? -24.768 8.014 -11.691 1.00 92.25 379 LYS A CA 1
ATOM 2923 C C . LYS A 1 379 ? -26.176 8.487 -11.361 1.00 92.25 379 LYS A C 1
ATOM 2925 O O . LYS A 1 379 ? -26.565 8.476 -10.203 1.00 92.25 379 LYS A O 1
ATOM 2930 N N . ASP A 1 380 ? -26.898 8.963 -12.373 1.00 92.62 380 ASP A N 1
ATOM 2931 C CA . ASP A 1 380 ? -28.282 9.444 -12.238 1.00 92.62 380 ASP A CA 1
ATOM 2932 C C . ASP A 1 380 ? -28.466 10.505 -11.130 1.00 92.62 380 ASP A C 1
ATOM 2934 O O . ASP A 1 380 ? -29.492 10.585 -10.468 1.00 92.62 380 ASP A O 1
ATOM 2938 N N . GLY A 1 381 ? -27.441 11.341 -10.918 1.00 91.69 381 GLY A N 1
ATOM 2939 C CA . GLY A 1 381 ? -27.436 12.383 -9.885 1.00 91.69 381 GLY A CA 1
ATOM 2940 C C . GLY A 1 381 ? -26.980 11.918 -8.497 1.00 91.69 381 GLY A C 1
ATOM 2941 O O . GLY A 1 381 ? -26.645 12.770 -7.673 1.00 91.69 381 GLY A O 1
ATOM 2942 N N . GLU A 1 382 ? -26.864 10.612 -8.263 1.00 94.56 382 GLU A N 1
ATOM 2943 C CA . GLU A 1 382 ? -26.475 10.022 -6.981 1.00 94.56 382 GLU A CA 1
ATOM 2944 C C . GLU A 1 382 ? -25.002 9.601 -6.962 1.00 94.56 382 GLU A C 1
ATOM 2946 O O . GLU A 1 382 ? -24.450 9.110 -7.950 1.00 94.56 382 GLU A O 1
ATOM 2951 N N . TRP A 1 383 ? -24.351 9.809 -5.818 1.00 97.06 383 TRP A N 1
ATOM 2952 C CA . TRP A 1 383 ? -22.981 9.360 -5.592 1.00 97.06 383 TRP A CA 1
ATOM 2953 C C . TRP A 1 383 ? -22.959 7.924 -5.078 1.00 97.06 383 TRP A C 1
ATOM 2955 O O . TRP A 1 383 ? -23.754 7.550 -4.219 1.00 97.06 383 TRP A O 1
ATOM 2965 N N . PHE A 1 384 ? -21.981 7.148 -5.533 1.00 96.06 384 PHE A N 1
ATOM 2966 C CA . PHE A 1 384 ? -21.663 5.844 -4.965 1.00 96.06 384 PHE A CA 1
ATOM 2967 C C . PHE A 1 384 ? -20.150 5.647 -4.868 1.00 96.06 384 PHE A C 1
ATOM 2969 O O . PHE A 1 384 ? -19.370 6.223 -5.634 1.00 96.06 384 PHE A O 1
ATOM 2976 N N . ALA A 1 385 ? -19.737 4.826 -3.906 1.00 96.19 385 ALA A N 1
ATOM 2977 C CA . ALA A 1 385 ? -18.349 4.429 -3.748 1.00 96.19 385 ALA A CA 1
ATOM 2978 C C . ALA A 1 385 ? -18.035 3.267 -4.697 1.00 96.19 385 ALA A C 1
ATOM 2980 O O . ALA A 1 385 ? -18.565 2.172 -4.540 1.00 96.19 385 ALA A O 1
ATOM 2981 N N . ASN A 1 386 ? -17.157 3.500 -5.671 1.00 95.25 386 ASN A N 1
ATOM 2982 C CA . ASN A 1 386 ? -16.632 2.450 -6.543 1.00 95.25 386 ASN A CA 1
ATOM 2983 C C . ASN A 1 386 ? -15.485 1.671 -5.875 1.00 95.25 386 ASN A C 1
ATOM 2985 O O . ASN A 1 386 ? -15.231 0.524 -6.214 1.00 95.25 386 ASN A O 1
ATOM 2989 N N . ALA A 1 387 ? -14.769 2.298 -4.938 1.00 96.19 387 ALA A N 1
ATOM 2990 C CA . ALA A 1 387 ? -13.750 1.670 -4.099 1.00 96.19 387 ALA A CA 1
ATOM 2991 C C . ALA A 1 387 ? -13.533 2.516 -2.841 1.00 96.19 387 ALA A C 1
ATOM 2993 O O . ALA A 1 387 ? -13.366 3.729 -2.949 1.00 96.19 387 ALA A O 1
ATOM 2994 N N . ALA A 1 388 ? -13.500 1.906 -1.656 1.00 96.75 388 ALA A N 1
ATOM 2995 C CA . ALA A 1 388 ? -13.422 2.657 -0.401 1.00 96.75 388 ALA A CA 1
ATOM 2996 C C . ALA A 1 388 ? -12.650 1.912 0.696 1.00 96.75 388 ALA A C 1
ATOM 2998 O O . ALA A 1 388 ? -13.194 1.635 1.753 1.00 96.75 388 ALA A O 1
ATOM 2999 N N . GLY A 1 389 ? -11.384 1.562 0.450 1.00 95.81 389 GLY A N 1
ATOM 3000 C CA . GLY A 1 389 ? -10.508 0.993 1.483 1.00 95.81 389 GLY A CA 1
ATOM 3001 C C . GLY A 1 389 ? -9.817 2.064 2.348 1.00 95.81 389 GLY A C 1
ATOM 3002 O O . GLY A 1 389 ? -9.778 3.242 1.973 1.00 95.81 389 GLY A O 1
ATOM 3003 N N . PRO A 1 390 ? -9.227 1.687 3.498 1.00 96.12 390 PRO A N 1
ATOM 3004 C CA . PRO A 1 390 ? -8.595 2.636 4.414 1.00 96.12 390 PRO A CA 1
ATOM 3005 C C . PRO A 1 390 ? -7.221 3.110 3.921 1.00 96.12 390 PRO A C 1
ATOM 3007 O O . PRO A 1 390 ? -6.509 2.400 3.203 1.00 96.12 390 PRO A O 1
ATOM 3010 N N . THR A 1 391 ? -6.788 4.277 4.397 1.00 92.69 391 THR A N 1
ATOM 3011 C CA . THR A 1 391 ? -5.422 4.797 4.252 1.00 92.69 391 THR A CA 1
ATOM 3012 C C . THR A 1 391 ? -4.614 4.689 5.550 1.00 92.69 391 THR A C 1
ATOM 3014 O O . THR A 1 391 ? -5.161 4.492 6.638 1.00 92.69 391 THR A O 1
ATOM 3017 N N . THR A 1 392 ? -3.291 4.831 5.429 1.00 92.31 392 THR A N 1
ATOM 3018 C CA . THR A 1 392 ? -2.363 4.871 6.568 1.00 92.31 392 THR A CA 1
ATOM 3019 C C . THR A 1 392 ? -2.720 6.028 7.490 1.00 92.31 392 THR A C 1
ATOM 3021 O O . THR A 1 392 ? -2.700 7.178 7.060 1.00 92.31 392 THR A O 1
ATOM 3024 N N . SER A 1 393 ? -3.066 5.716 8.737 1.00 95.12 393 SER A N 1
ATOM 3025 C CA . SER A 1 393 ? -3.611 6.704 9.674 1.00 95.12 393 SER A CA 1
ATOM 3026 C C . SER A 1 393 ? -2.547 7.548 10.355 1.00 95.12 393 SER A C 1
ATOM 3028 O O . SER A 1 393 ? -2.813 8.703 10.647 1.00 95.12 393 SER A O 1
ATOM 3030 N N . SER A 1 394 ? -1.329 7.030 10.520 1.00 92.19 394 SER A N 1
ATOM 3031 C CA . SER A 1 394 ? -0.234 7.746 11.185 1.00 92.19 394 SER A CA 1
ATOM 3032 C C . SER A 1 394 ? 0.107 9.114 10.573 1.00 92.19 394 SER A C 1
ATOM 3034 O O . SER A 1 394 ? 0.755 9.920 11.234 1.00 92.19 394 SER A O 1
ATOM 3036 N N . ARG A 1 395 ? -0.335 9.408 9.339 1.00 90.75 395 ARG A N 1
ATOM 3037 C CA . ARG A 1 395 ? -0.220 10.749 8.740 1.00 90.75 395 ARG A CA 1
ATOM 3038 C C . ARG A 1 395 ? -1.064 11.802 9.466 1.00 90.75 395 ARG A C 1
ATOM 3040 O O . ARG A 1 395 ? -0.668 12.959 9.501 1.00 90.75 395 ARG A O 1
ATOM 3047 N N . GLU A 1 396 ? -2.156 11.385 10.104 1.00 95.50 396 GLU A N 1
ATOM 3048 C CA . GLU A 1 396 ? -3.076 12.256 10.847 1.00 95.50 396 GLU A CA 1
ATOM 3049 C C . GLU A 1 396 ? -2.690 12.414 12.325 1.00 95.50 396 GLU A C 1
ATOM 3051 O O . GLU A 1 396 ? -3.330 13.167 13.059 1.00 95.50 396 GLU A O 1
ATOM 3056 N N . GLU A 1 397 ? -1.628 11.736 12.781 1.00 96.25 397 GLU A N 1
ATOM 3057 C CA . GLU A 1 397 ? -1.128 11.819 14.161 1.00 96.25 397 GLU A CA 1
ATOM 3058 C C . GLU A 1 397 ? -0.897 13.259 14.662 1.00 96.25 397 GLU A C 1
ATOM 3060 O O . GLU A 1 397 ? -1.163 13.512 15.840 1.00 96.25 397 GLU A O 1
ATOM 3065 N N . PRO A 1 398 ? -0.460 14.233 13.832 1.00 96.38 398 PRO A N 1
ATOM 3066 C CA . PRO A 1 398 ? -0.330 15.619 14.276 1.00 96.38 398 PRO A CA 1
ATOM 3067 C C . PRO A 1 398 ? -1.645 16.284 14.708 1.00 96.38 398 PRO A C 1
ATOM 3069 O O . PRO A 1 398 ? -1.585 17.278 15.424 1.00 96.38 398 PRO A O 1
ATOM 3072 N N . TYR A 1 399 ? -2.801 15.768 14.276 1.00 97.25 399 TYR A N 1
ATOM 3073 C CA . TYR A 1 399 ? -4.107 16.423 14.425 1.00 97.25 399 TYR A CA 1
ATOM 3074 C C . TYR A 1 399 ? -5.129 15.587 15.201 1.00 97.25 399 TYR A C 1
ATOM 3076 O O . TYR A 1 399 ? -6.033 16.135 15.831 1.00 97.25 399 TYR A O 1
ATOM 3084 N N . GLN A 1 400 ? -5.032 14.257 15.131 1.00 98.00 400 GLN A N 1
ATOM 3085 C CA . GLN A 1 400 ? -6.117 13.359 15.525 1.00 98.00 400 GLN A CA 1
ATOM 3086 C C . GLN A 1 400 ? -6.545 13.517 16.987 1.00 98.00 400 GLN A C 1
ATOM 3088 O O . GLN A 1 400 ? -7.744 13.495 17.266 1.00 98.00 400 GLN A O 1
ATOM 3093 N N . ALA A 1 401 ? -5.590 13.673 17.908 1.00 97.94 401 ALA A N 1
ATOM 3094 C CA . ALA A 1 401 ? -5.870 13.852 19.333 1.00 97.94 401 ALA A CA 1
ATOM 3095 C C . ALA A 1 401 ? -6.759 15.082 19.589 1.00 97.94 401 ALA A C 1
ATOM 3097 O O . ALA A 1 401 ? -7.781 14.984 20.273 1.00 97.94 401 ALA A O 1
ATOM 3098 N N . ASP A 1 402 ? -6.421 16.213 18.967 1.00 97.50 402 ASP A N 1
ATOM 3099 C CA . ASP A 1 402 ? -7.186 17.455 19.084 1.00 97.50 402 ASP A CA 1
ATOM 3100 C C . ASP A 1 402 ? -8.560 17.329 18.423 1.00 97.50 402 ASP A C 1
ATOM 3102 O O . ASP A 1 402 ? -9.559 17.792 18.969 1.00 97.50 402 ASP A O 1
ATOM 3106 N N . VAL A 1 403 ? -8.635 16.642 17.280 1.00 98.00 403 VAL A N 1
ATOM 3107 C CA . VAL A 1 403 ? -9.892 16.375 16.570 1.00 98.00 403 VAL A CA 1
ATOM 3108 C C . VAL A 1 403 ? -10.831 15.488 17.404 1.00 98.00 403 VAL A C 1
ATOM 3110 O O . VAL A 1 403 ? -12.019 15.794 17.508 1.00 98.00 403 VAL A O 1
ATOM 3113 N N . ILE A 1 404 ? -10.323 14.445 18.074 1.00 98.44 404 ILE A N 1
ATOM 3114 C CA . ILE A 1 404 ? -11.111 13.621 19.012 1.00 98.44 404 ILE A CA 1
ATOM 3115 C C . ILE A 1 404 ? -11.660 14.494 20.141 1.00 98.44 404 ILE A C 1
ATOM 3117 O O . ILE A 1 404 ? -12.867 14.501 20.388 1.00 98.44 404 ILE A O 1
ATOM 3121 N N . LYS A 1 405 ? -10.777 15.250 20.799 1.00 98.12 405 LYS A N 1
ATOM 3122 C CA . LYS A 1 405 ? -11.116 16.100 21.940 1.00 98.12 405 LYS A CA 1
ATOM 3123 C C . LYS A 1 405 ? -12.160 17.155 21.587 1.00 98.12 405 LYS A C 1
ATOM 3125 O O . LYS A 1 405 ? -13.133 17.330 22.316 1.00 98.12 405 LYS A O 1
ATOM 3130 N N . LYS A 1 406 ? -11.947 17.866 20.479 1.00 98.12 406 LYS A N 1
ATOM 3131 C CA . LYS A 1 406 ? -12.771 19.003 20.062 1.00 98.12 406 LYS A CA 1
ATOM 3132 C C . LYS A 1 406 ? -14.175 18.573 19.644 1.00 98.12 406 LYS A C 1
ATOM 3134 O O . LYS A 1 406 ? -15.138 19.265 19.959 1.00 98.12 406 LYS A O 1
ATOM 3139 N N . PHE A 1 407 ? -14.290 17.440 18.954 1.00 98.38 407 PHE A N 1
ATOM 3140 C CA . PHE A 1 407 ? -15.538 17.039 18.306 1.00 98.38 407 PHE A CA 1
ATOM 3141 C C . PHE A 1 407 ? -16.232 15.834 18.947 1.00 98.38 407 PHE A C 1
ATOM 3143 O O . PHE A 1 407 ? -17.327 15.469 18.531 1.00 98.38 407 PHE A O 1
ATOM 3150 N N . GLY A 1 408 ? -15.633 15.207 19.964 1.00 98.06 408 GLY A N 1
ATOM 3151 C CA . GLY A 1 408 ? -16.232 14.067 20.659 1.00 98.06 408 GLY A CA 1
ATOM 3152 C C . GLY A 1 408 ? -16.402 12.832 19.768 1.00 98.06 408 GLY A C 1
ATOM 3153 O O . GLY A 1 408 ? -17.369 12.083 19.941 1.00 98.06 408 GLY A O 1
ATOM 3154 N N . ILE A 1 409 ? -15.493 12.639 18.807 1.00 98.19 409 ILE A N 1
ATOM 3155 C CA . ILE A 1 409 ? -15.443 11.459 17.930 1.00 98.19 409 ILE A CA 1
ATOM 3156 C C . ILE A 1 409 ? -15.137 10.220 18.773 1.00 98.19 409 ILE A C 1
ATOM 3158 O O . ILE A 1 409 ? -14.302 10.262 19.674 1.00 98.19 409 ILE A O 1
ATOM 3162 N N . ARG A 1 410 ? -15.812 9.105 18.476 1.00 98.56 410 ARG A N 1
ATOM 3163 C CA . ARG A 1 410 ? -15.730 7.873 19.277 1.00 98.56 410 ARG A CA 1
ATOM 3164 C C . ARG A 1 410 ? -14.977 6.745 18.603 1.00 98.56 410 ARG A C 1
ATOM 3166 O O . ARG A 1 410 ? -14.420 5.902 19.300 1.00 98.56 410 ARG A O 1
ATOM 3173 N N . ALA A 1 411 ? -14.917 6.743 17.279 1.00 98.69 411 ALA A N 1
ATOM 3174 C CA . ALA A 1 411 ? -14.125 5.782 16.532 1.00 98.69 411 ALA A CA 1
ATOM 3175 C C . ALA A 1 411 ? -13.310 6.471 15.438 1.00 98.69 411 ALA A C 1
ATOM 3177 O O . ALA A 1 411 ? -13.823 7.289 14.678 1.00 98.69 411 ALA A O 1
ATOM 3178 N N . VAL A 1 412 ? -12.039 6.100 15.345 1.00 98.75 412 VAL A N 1
ATOM 3179 C CA . VAL A 1 412 ? -11.154 6.443 14.232 1.00 98.75 412 VAL A CA 1
ATOM 3180 C C . VAL A 1 412 ? -10.918 5.168 13.440 1.00 98.75 412 VAL A C 1
ATOM 3182 O O . VAL A 1 412 ? -10.453 4.181 13.999 1.00 98.75 412 VAL A O 1
ATOM 3185 N N . ILE A 1 413 ? -11.257 5.160 12.156 1.00 98.69 413 ILE A N 1
ATOM 3186 C CA . ILE A 1 413 ? -11.145 3.987 11.288 1.00 98.69 413 ILE A CA 1
ATOM 3187 C C . ILE A 1 413 ? -10.030 4.229 10.276 1.00 98.69 413 ILE A C 1
ATOM 3189 O O . ILE A 1 413 ? -10.046 5.228 9.564 1.00 98.69 413 ILE A O 1
ATOM 3193 N N . GLY A 1 414 ? -9.094 3.297 10.133 1.00 97.44 414 GLY A N 1
ATOM 3194 C CA . GLY A 1 414 ? -8.055 3.392 9.108 1.00 97.44 414 GLY A CA 1
ATOM 3195 C C . GLY A 1 414 ? -7.190 2.142 9.019 1.00 97.44 414 GLY A C 1
ATOM 3196 O O . GLY A 1 414 ? -7.689 1.044 9.249 1.00 97.44 414 GLY A O 1
ATOM 3197 N N . LYS A 1 415 ? -5.913 2.277 8.641 1.00 95.38 415 LYS A N 1
ATOM 3198 C CA . LYS A 1 415 ? -4.936 1.176 8.711 1.00 95.38 415 LYS A CA 1
ATOM 3199 C C . LYS A 1 415 ? -3.590 1.597 9.305 1.00 95.38 415 LYS A C 1
ATOM 3201 O O . LYS A 1 415 ? -3.151 2.738 9.134 1.00 95.38 415 LYS A O 1
ATOM 3206 N N . GLY A 1 416 ? -2.901 0.623 9.898 1.00 91.31 416 GLY A N 1
ATOM 3207 C CA . GLY A 1 416 ? -1.506 0.725 10.328 1.00 91.31 416 GLY A CA 1
ATOM 3208 C C . GLY A 1 416 ? -1.300 1.405 11.680 1.00 91.31 416 GLY A C 1
ATOM 3209 O O . GLY A 1 416 ? -0.159 1.691 12.013 1.00 91.31 416 GLY A O 1
ATOM 3210 N N . GLY A 1 417 ? -2.367 1.679 12.435 1.00 92.38 417 GLY A N 1
ATOM 3211 C CA . GLY A 1 417 ? -2.275 2.288 13.762 1.00 92.38 417 GLY A CA 1
ATOM 3212 C C . GLY A 1 417 ? -1.981 3.791 13.759 1.00 92.38 417 GLY A C 1
ATOM 3213 O O . GLY A 1 417 ? -1.870 4.437 12.712 1.00 92.38 417 GLY A O 1
ATOM 3214 N N . MET A 1 418 ? -1.894 4.332 14.973 1.00 95.44 418 MET A N 1
ATOM 3215 C CA . MET A 1 418 ? -1.640 5.739 15.290 1.00 95.44 418 MET A CA 1
ATOM 3216 C C . MET A 1 418 ? -0.556 5.842 16.367 1.00 95.44 418 MET A C 1
ATOM 3218 O O . MET A 1 418 ? -0.188 4.847 16.991 1.00 95.44 418 MET A O 1
ATOM 3222 N N . GLY A 1 419 ? -0.033 7.047 16.575 1.00 95.44 419 GLY A N 1
ATOM 3223 C CA . GLY A 1 419 ? 1.014 7.303 17.553 1.00 95.44 419 GLY A CA 1
ATOM 3224 C C . GLY A 1 419 ? 0.495 7.497 18.979 1.00 95.44 419 GLY A C 1
ATOM 3225 O O . GLY A 1 419 ? -0.690 7.352 19.300 1.00 95.44 419 GLY A O 1
ATOM 3226 N N . LYS A 1 420 ? 1.442 7.828 19.863 1.00 96.50 420 LYS A N 1
ATOM 3227 C CA . LYS A 1 420 ? 1.223 7.948 21.307 1.00 96.50 420 LYS A CA 1
ATOM 3228 C C . LYS A 1 420 ? 0.223 9.049 21.672 1.00 96.50 420 LYS A C 1
ATOM 3230 O O . LYS A 1 420 ? -0.564 8.841 22.591 1.00 96.50 420 LYS A O 1
ATOM 3235 N N . LYS A 1 421 ? 0.218 10.187 20.965 1.00 97.56 421 LYS A N 1
ATOM 3236 C CA . LYS A 1 421 ? -0.691 11.300 21.294 1.00 97.56 421 LYS A CA 1
ATOM 3237 C C . LYS A 1 421 ? -2.134 10.893 21.047 1.00 97.56 421 LYS A C 1
ATOM 3239 O O . LYS A 1 421 ? -3.006 11.152 21.872 1.00 97.56 421 LYS A O 1
ATOM 3244 N N . THR A 1 422 ? -2.375 10.211 19.930 1.00 98.12 422 THR A N 1
ATOM 3245 C CA . THR A 1 422 ? -3.698 9.661 19.649 1.00 98.12 422 THR A CA 1
ATOM 3246 C C . THR A 1 422 ? -4.082 8.619 20.691 1.00 98.12 422 THR A C 1
ATOM 3248 O O . THR A 1 422 ? -5.178 8.710 21.227 1.00 98.12 422 THR A O 1
ATOM 3251 N N . LEU A 1 423 ? -3.194 7.679 21.044 1.00 98.44 423 LEU A N 1
ATOM 3252 C CA . LEU A 1 423 ? -3.477 6.667 22.075 1.00 98.44 423 LEU A CA 1
ATOM 3253 C C . LEU A 1 423 ? -3.910 7.285 23.415 1.00 98.44 423 LEU A C 1
ATOM 3255 O O . LEU A 1 423 ? -4.866 6.822 24.037 1.00 98.44 423 LEU A O 1
ATOM 3259 N N . GLU A 1 424 ? -3.229 8.345 23.848 1.00 98.50 424 GLU A N 1
ATOM 3260 C CA . GLU A 1 424 ? -3.576 9.085 25.064 1.00 98.50 424 GLU A CA 1
ATOM 3261 C C . GLU A 1 424 ? -4.965 9.730 24.954 1.00 98.50 424 GLU A C 1
ATOM 3263 O O . GLU A 1 424 ? -5.786 9.569 25.859 1.00 98.50 424 GLU A O 1
ATOM 3268 N N . ALA A 1 425 ? -5.276 10.364 23.819 1.00 98.50 425 ALA A N 1
ATOM 3269 C CA . ALA A 1 425 ? -6.592 10.948 23.568 1.00 98.50 425 ALA A CA 1
ATOM 3270 C C . ALA A 1 425 ? -7.716 9.896 23.515 1.00 98.50 425 ALA A C 1
ATOM 3272 O O . ALA A 1 425 ? -8.805 10.143 24.034 1.00 98.50 425 ALA A O 1
ATOM 3273 N N . LEU A 1 426 ? -7.463 8.710 22.940 1.00 98.69 426 LEU A N 1
ATOM 3274 C CA . LEU A 1 426 ? -8.415 7.589 22.943 1.00 98.69 426 LEU A CA 1
ATOM 3275 C C . LEU A 1 426 ? -8.782 7.184 24.377 1.00 98.69 426 LEU A C 1
ATOM 3277 O O . LEU A 1 426 ? -9.957 6.981 24.695 1.00 98.69 426 LEU A O 1
ATOM 3281 N N . LYS A 1 427 ? -7.781 7.123 25.260 1.00 98.62 427 LYS A N 1
ATOM 3282 C CA . LYS A 1 427 ? -7.961 6.798 26.676 1.00 98.62 427 LYS A CA 1
ATOM 3283 C C . LYS A 1 427 ? -8.721 7.885 27.436 1.00 98.62 427 LYS A C 1
ATOM 3285 O O . LYS A 1 427 ? -9.697 7.581 28.130 1.00 98.62 427 LYS A O 1
ATOM 3290 N N . GLU A 1 428 ? -8.286 9.137 27.299 1.00 98.56 428 GLU A N 1
ATOM 3291 C CA . GLU A 1 428 ? -8.865 10.286 28.002 1.00 98.56 428 GLU A CA 1
ATOM 3292 C C . GLU A 1 428 ? -10.328 10.502 27.604 1.00 98.56 428 GLU A C 1
ATOM 3294 O O . GLU A 1 428 ? -11.208 10.580 28.461 1.00 98.56 428 GLU A O 1
ATOM 3299 N N . HIS A 1 429 ? -10.605 10.511 26.301 1.00 98.44 429 HIS A N 1
ATOM 3300 C CA . HIS A 1 429 ? -11.908 10.888 25.766 1.00 98.44 429 HIS A CA 1
ATOM 3301 C C . HIS A 1 429 ? -12.814 9.704 25.443 1.00 98.44 429 HIS A C 1
ATOM 3303 O O . HIS A 1 429 ? -13.879 9.923 24.882 1.00 98.44 429 HIS A O 1
ATOM 3309 N N . GLY A 1 430 ? -12.440 8.466 25.787 1.00 98.31 430 GLY A N 1
ATOM 3310 C CA . GLY A 1 430 ? -13.278 7.287 25.556 1.00 98.31 430 GLY A CA 1
ATOM 3311 C C . GLY A 1 430 ? -13.562 7.065 24.070 1.00 98.31 430 GLY A C 1
ATOM 3312 O O . GLY A 1 430 ? -14.724 7.022 23.657 1.00 98.31 430 GLY A O 1
ATOM 3313 N N . ALA A 1 431 ? -12.499 6.979 23.275 1.00 98.75 431 ALA A N 1
ATOM 3314 C CA . ALA A 1 431 ? -12.530 6.686 21.847 1.00 98.75 431 ALA A CA 1
ATOM 3315 C C . ALA A 1 431 ? -11.711 5.416 21.539 1.00 98.75 431 ALA A C 1
ATOM 3317 O O . ALA A 1 431 ? -10.978 4.910 22.388 1.00 98.75 431 ALA A O 1
ATOM 3318 N N . VAL A 1 432 ? -11.857 4.877 20.329 1.00 98.75 432 VAL A N 1
ATOM 3319 C CA . VAL A 1 432 ? -11.156 3.666 19.872 1.00 98.75 432 VAL A CA 1
ATOM 3320 C C . VAL A 1 432 ? -10.553 3.868 18.483 1.00 98.75 432 VAL A C 1
ATOM 3322 O O . VAL A 1 432 ? -11.110 4.601 17.662 1.00 98.75 432 VAL A O 1
ATOM 3325 N N . TYR A 1 433 ? -9.443 3.188 18.195 1.00 98.75 433 TYR A N 1
ATOM 3326 C CA . TYR A 1 433 ? -8.945 3.042 16.831 1.00 98.75 433 TYR A CA 1
ATOM 3327 C C . TYR A 1 433 ? -9.307 1.665 16.271 1.00 98.75 433 TYR A C 1
ATOM 3329 O O . TYR A 1 433 ? -8.975 0.620 16.841 1.00 98.75 433 TYR A O 1
ATOM 3337 N N . LEU A 1 434 ? -9.959 1.689 15.115 1.00 98.69 434 LEU A N 1
ATOM 3338 C CA . LEU A 1 434 ? -10.444 0.538 14.380 1.00 98.69 434 LEU A CA 1
ATOM 3339 C C . LEU A 1 434 ? -9.623 0.365 13.098 1.00 98.69 434 LEU A C 1
ATOM 3341 O O . LEU A 1 434 ? -9.693 1.171 12.168 1.00 98.69 434 LEU A O 1
ATOM 3345 N N . ASN A 1 435 ? -8.859 -0.717 13.012 1.00 98.19 435 ASN A N 1
ATOM 3346 C CA . ASN A 1 435 ? -8.130 -1.062 11.806 1.00 98.19 435 ASN A CA 1
ATOM 3347 C C . ASN A 1 435 ? -9.062 -1.799 10.833 1.00 98.19 435 ASN A C 1
ATOM 3349 O O . ASN A 1 435 ? -9.442 -2.949 11.054 1.00 98.19 435 ASN A O 1
ATOM 3353 N N . ALA A 1 436 ? -9.395 -1.144 9.726 1.00 97.81 436 ALA A N 1
ATOM 3354 C CA . ALA A 1 436 ? -10.003 -1.769 8.559 1.00 97.81 436 ALA A CA 1
ATOM 3355 C C . ALA A 1 436 ? -8.930 -2.494 7.721 1.00 97.81 436 ALA A C 1
ATOM 3357 O O . ALA A 1 436 ? -7.748 -2.143 7.759 1.00 97.81 436 ALA A O 1
ATOM 3358 N N . ILE A 1 437 ? -9.309 -3.510 6.947 1.00 97.25 437 ILE A N 1
ATOM 3359 C CA . ILE A 1 437 ? -8.362 -4.289 6.140 1.00 97.25 437 ILE A CA 1
ATOM 3360 C C . ILE A 1 437 ? -7.858 -3.443 4.965 1.00 97.25 437 ILE A C 1
ATOM 3362 O O . ILE A 1 437 ? -8.583 -3.105 4.029 1.00 97.25 437 ILE A O 1
ATOM 3366 N N . GLY A 1 438 ? -6.587 -3.061 5.029 1.00 95.38 438 GLY A N 1
ATOM 3367 C CA . GLY A 1 438 ? -5.965 -2.192 4.042 1.00 95.38 438 GLY A CA 1
ATOM 3368 C C . GLY A 1 438 ? -5.912 -2.833 2.667 1.00 95.38 438 GLY A C 1
ATOM 3369 O O . GLY A 1 438 ? -5.521 -3.984 2.538 1.00 95.38 438 GLY A O 1
ATOM 3370 N N . GLY A 1 439 ? -6.299 -2.072 1.646 1.00 93.19 439 GLY A N 1
ATOM 3371 C CA . GLY A 1 439 ? -6.359 -2.534 0.262 1.00 93.19 439 GLY A CA 1
ATOM 3372 C C . GLY A 1 439 ? -7.671 -3.212 -0.131 1.00 93.19 439 GLY A C 1
ATOM 3373 O O . GLY A 1 439 ? -7.926 -3.304 -1.321 1.00 93.19 439 GLY A O 1
ATOM 3374 N N . ALA A 1 440 ? -8.521 -3.642 0.813 1.00 96.62 440 ALA A N 1
ATOM 3375 C CA . ALA A 1 440 ? -9.759 -4.372 0.517 1.00 96.62 440 ALA A CA 1
ATOM 3376 C C . ALA A 1 440 ? -10.908 -3.433 0.083 1.00 96.62 440 ALA A C 1
ATOM 3378 O O . ALA A 1 440 ? -11.963 -3.356 0.712 1.00 96.62 440 ALA A O 1
ATOM 3379 N N . ALA A 1 441 ? -10.675 -2.641 -0.961 1.00 96.75 441 ALA A N 1
ATOM 3380 C CA . ALA A 1 441 ? -11.505 -1.487 -1.270 1.00 96.75 441 ALA A CA 1
ATOM 3381 C C . ALA A 1 441 ? -12.87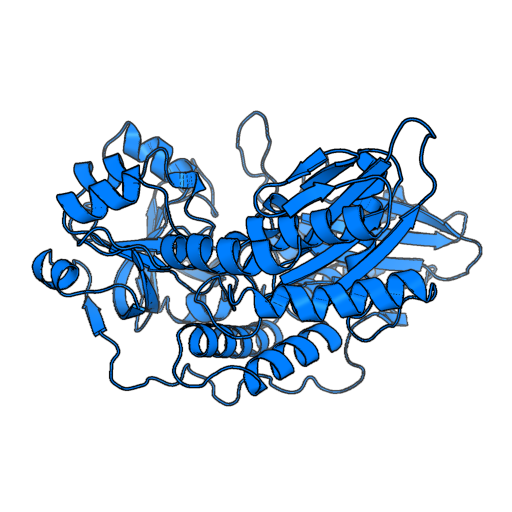0 -1.816 -1.884 1.00 96.75 441 ALA A C 1
ATOM 3383 O O . ALA A 1 441 ? -13.818 -1.073 -1.634 1.00 96.75 441 ALA A O 1
ATOM 3384 N N . GLN A 1 442 ? -12.977 -2.902 -2.650 1.00 97.56 442 GLN A N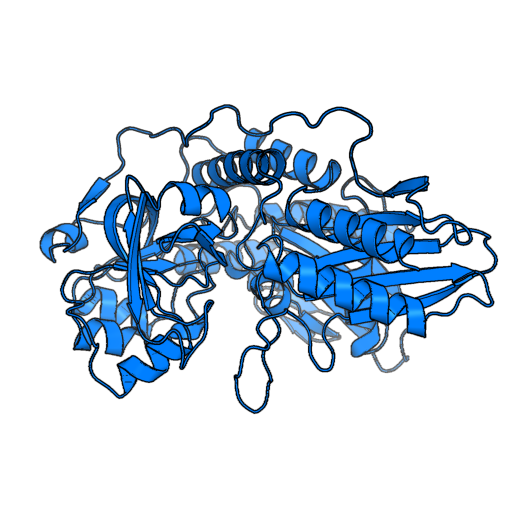 1
ATOM 3385 C CA . GLN A 1 442 ? -14.246 -3.391 -3.196 1.00 97.56 442 GLN A CA 1
ATOM 3386 C C . GLN A 1 442 ? -15.127 -3.967 -2.094 1.00 97.56 442 GLN A C 1
ATOM 3388 O O . GLN A 1 442 ? -16.319 -3.670 -2.029 1.00 97.56 442 GLN A O 1
ATOM 3393 N N . PHE A 1 443 ? -14.522 -4.730 -1.183 1.00 97.38 443 PHE A N 1
ATOM 3394 C CA . PHE A 1 443 ? -15.208 -5.263 -0.014 1.00 97.38 443 PHE A CA 1
ATOM 3395 C C . PHE A 1 443 ? -15.853 -4.133 0.805 1.00 97.38 443 PHE A C 1
ATOM 3397 O O . PHE A 1 443 ? -17.063 -4.140 1.025 1.00 97.38 443 PHE A O 1
ATOM 3404 N N . TYR A 1 444 ? -15.075 -3.109 1.168 1.00 97.88 444 TYR A N 1
ATOM 3405 C CA . TYR A 1 444 ? -15.595 -1.976 1.937 1.00 97.88 444 TYR A CA 1
ATOM 3406 C C . TYR A 1 444 ? -16.559 -1.084 1.151 1.00 97.88 444 TYR A C 1
A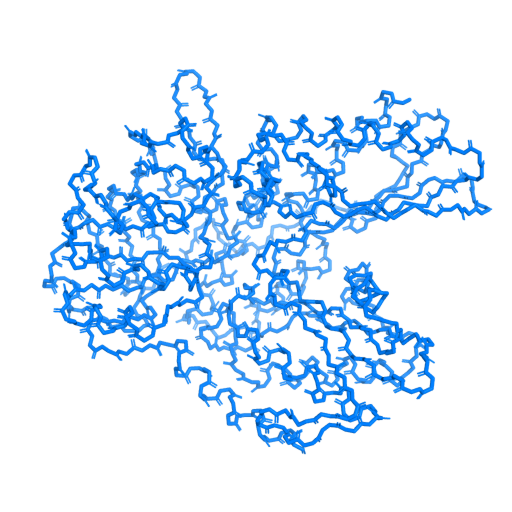TOM 3408 O O . TYR A 1 444 ? -17.489 -0.539 1.742 1.00 97.88 444 TYR A O 1
ATOM 3416 N N . ALA A 1 445 ? -16.407 -0.976 -0.173 1.00 97.38 445 ALA A N 1
ATOM 3417 C CA . ALA A 1 445 ? -17.381 -0.278 -1.007 1.00 97.38 445 ALA A CA 1
ATOM 3418 C C . ALA A 1 445 ? -18.777 -0.920 -0.929 1.00 97.38 445 ALA A C 1
ATOM 3420 O O . ALA A 1 445 ? -19.760 -0.193 -0.845 1.00 97.38 445 ALA A O 1
ATOM 3421 N N . LYS A 1 446 ? -18.889 -2.257 -0.862 1.00 96.50 446 LYS A N 1
ATOM 3422 C CA . LYS A 1 446 ? -20.196 -2.928 -0.684 1.00 96.50 446 LYS A CA 1
ATOM 3423 C C . LYS A 1 446 ? -20.792 -2.752 0.715 1.00 96.50 446 LYS A C 1
ATOM 3425 O O . LYS A 1 446 ? -22.004 -2.881 0.860 1.00 96.50 446 LYS A O 1
ATOM 3430 N N . CYS A 1 447 ? -19.980 -2.463 1.735 1.00 97.56 447 CYS A N 1
ATOM 3431 C CA . CYS A 1 447 ? -20.493 -2.104 3.062 1.00 97.56 447 CYS A CA 1
ATOM 3432 C C . CYS A 1 447 ? -21.173 -0.727 3.058 1.00 97.56 447 CYS A C 1
ATOM 3434 O O . CYS A 1 447 ? -21.979 -0.454 3.944 1.00 97.56 447 CYS A O 1
ATOM 3436 N N . ILE A 1 448 ? -20.857 0.141 2.088 1.00 98.19 448 ILE A N 1
ATOM 3437 C CA . ILE A 1 448 ? -21.471 1.461 1.928 1.00 98.19 448 ILE A CA 1
ATOM 3438 C C . ILE A 1 448 ? -22.766 1.298 1.133 1.00 98.19 448 ILE A C 1
ATOM 3440 O O . ILE A 1 448 ? -22.756 1.113 -0.081 1.00 98.19 448 ILE A O 1
ATOM 3444 N N . VAL A 1 449 ? -23.898 1.397 1.823 1.00 97.75 449 VAL A N 1
ATOM 3445 C CA . VAL A 1 449 ? -25.223 1.214 1.214 1.00 97.75 449 VAL A CA 1
ATOM 3446 C C . VAL A 1 449 ? -25.810 2.517 0.671 1.00 97.75 449 VAL A C 1
ATOM 3448 O O . VAL A 1 449 ? -26.731 2.474 -0.141 1.00 97.75 449 VAL A O 1
ATOM 3451 N N . LYS A 1 450 ? -25.304 3.678 1.116 1.00 97.88 450 LYS A N 1
ATOM 3452 C CA . LYS A 1 450 ? -25.735 4.997 0.631 1.00 97.88 450 LYS A CA 1
ATOM 3453 C C . LYS A 1 450 ? -24.679 6.074 0.887 1.00 97.88 450 LYS A C 1
ATOM 3455 O O . LYS A 1 450 ? -24.075 6.106 1.957 1.00 97.88 450 LYS A O 1
ATOM 3460 N N . VAL A 1 451 ? -24.509 6.992 -0.065 1.00 98.25 451 VAL A N 1
ATOM 3461 C CA . VAL A 1 451 ? -23.800 8.264 0.145 1.00 98.25 451 VAL A CA 1
ATOM 3462 C C . VAL A 1 451 ? -24.844 9.324 0.479 1.00 98.25 451 VAL A C 1
ATOM 3464 O O . VAL A 1 451 ? -25.671 9.669 -0.360 1.00 98.25 451 VAL A O 1
ATOM 3467 N N . GLU A 1 452 ? -24.850 9.806 1.717 1.00 97.38 452 GLU A N 1
ATOM 3468 C CA . GLU A 1 452 ? -25.857 10.762 2.195 1.00 97.38 452 GLU A CA 1
ATOM 3469 C C . GLU A 1 452 ? -25.487 12.219 1.903 1.00 97.38 452 GLU A C 1
ATOM 3471 O O . GLU A 1 452 ? -26.356 13.087 1.876 1.00 97.38 452 GLU A O 1
ATOM 3476 N N . GLY A 1 453 ? -24.209 12.495 1.657 1.00 97.31 453 GLY A N 1
ATOM 3477 C CA . GLY A 1 453 ? -23.723 13.843 1.406 1.00 97.31 453 GLY A CA 1
ATOM 3478 C C . GLY A 1 453 ? -22.211 13.905 1.255 1.00 97.31 453 GLY A C 1
ATOM 3479 O O . GLY A 1 453 ? -21.506 12.900 1.389 1.00 97.31 453 GLY A O 1
ATOM 3480 N N . VAL A 1 454 ? -21.728 15.106 0.954 1.00 97.69 454 VAL A N 1
ATOM 3481 C CA . VAL A 1 454 ? -20.304 15.423 0.888 1.00 97.69 454 VAL A CA 1
ATOM 3482 C C . VAL A 1 454 ? -20.081 16.886 1.259 1.00 97.69 454 VAL A C 1
ATOM 3484 O O . VAL A 1 454 ? -20.791 17.766 0.774 1.00 97.69 454 VAL A O 1
ATOM 3487 N N . ASN A 1 455 ? -19.080 17.142 2.096 1.00 97.94 455 ASN A N 1
ATOM 3488 C CA . ASN A 1 455 ? -18.556 18.472 2.383 1.00 97.94 455 ASN A CA 1
ATOM 3489 C C . ASN A 1 455 ? -17.147 18.631 1.789 1.00 97.94 455 ASN A C 1
ATOM 3491 O O . ASN A 1 455 ? -16.384 17.668 1.700 1.00 97.94 455 ASN A O 1
ATOM 3495 N N . PHE A 1 456 ? -16.798 19.865 1.419 1.00 95.88 456 PHE A N 1
ATOM 3496 C CA . PHE A 1 456 ? -15.482 20.259 0.899 1.00 95.88 456 PHE A CA 1
ATOM 3497 C C . PHE A 1 456 ? -15.052 19.600 -0.425 1.00 95.88 456 PHE A C 1
ATOM 3499 O O . PHE A 1 456 ? -13.862 19.388 -0.677 1.00 95.88 456 PHE A O 1
ATOM 3506 N N . LEU A 1 457 ? -16.016 19.225 -1.274 1.00 92.88 457 LEU A N 1
ATOM 3507 C CA . LEU A 1 457 ? -15.719 18.579 -2.556 1.00 92.88 457 LEU A CA 1
ATOM 3508 C C . LEU A 1 457 ? -14.987 19.515 -3.525 1.00 92.88 457 LEU A C 1
ATOM 3510 O O . LEU A 1 457 ? -14.101 19.060 -4.245 1.00 92.88 457 LEU A O 1
ATOM 3514 N N . GLU A 1 458 ? -15.350 20.796 -3.554 1.00 90.56 458 GLU A N 1
ATOM 3515 C CA . GLU A 1 458 ? -14.751 21.777 -4.466 1.00 90.56 458 GLU A CA 1
ATOM 3516 C C . GLU A 1 458 ? -13.344 22.180 -4.006 1.00 90.56 458 GLU A C 1
ATOM 3518 O O . GLU A 1 458 ? -12.443 22.360 -4.824 1.00 90.56 458 GLU A O 1
ATOM 3523 N N . GLU A 1 459 ? -13.148 22.265 -2.692 1.00 90.12 459 GLU A N 1
ATOM 3524 C CA . GLU A 1 459 ? -11.926 22.729 -2.048 1.00 90.12 459 GLU A CA 1
ATOM 3525 C C . GLU A 1 459 ? -10.845 21.651 -2.019 1.00 90.12 459 GLU A C 1
ATOM 3527 O O . GLU A 1 459 ? -9.681 21.937 -2.302 1.00 90.12 459 GLU A O 1
ATOM 3532 N N . PHE A 1 460 ? -11.215 20.413 -1.677 1.00 90.19 460 PHE A N 1
ATOM 3533 C CA . PHE A 1 460 ? -10.249 19.335 -1.442 1.00 90.19 460 PHE A CA 1
ATOM 3534 C C . PHE A 1 460 ? -10.301 18.227 -2.504 1.00 90.19 460 PHE A C 1
ATOM 3536 O O . PHE A 1 460 ? -9.365 17.436 -2.633 1.00 90.19 460 PHE A O 1
ATOM 3543 N N . GLY A 1 461 ? -11.348 18.187 -3.330 1.00 89.50 461 GLY A N 1
ATOM 3544 C CA . GLY A 1 461 ? -11.517 17.169 -4.364 1.00 89.50 461 GLY A CA 1
ATOM 3545 C C . GLY A 1 461 ? -11.930 15.800 -3.813 1.00 89.50 461 GLY A C 1
ATOM 3546 O O . GLY A 1 461 ? -11.952 15.552 -2.609 1.00 89.50 461 GLY A O 1
ATOM 3547 N N . ILE A 1 462 ? -12.257 14.876 -4.724 1.00 90.38 462 ILE A N 1
ATOM 3548 C CA . ILE A 1 462 ? -12.849 13.563 -4.397 1.00 90.38 462 ILE A CA 1
ATOM 3549 C C . ILE A 1 462 ? -12.083 12.795 -3.302 1.00 90.38 462 ILE A C 1
ATOM 3551 O O . ILE A 1 462 ? -12.740 12.303 -2.383 1.00 90.38 462 ILE A O 1
ATOM 3555 N N . PRO A 1 463 ? -10.740 12.664 -3.349 1.00 90.56 463 PRO A N 1
ATOM 3556 C CA . PRO A 1 463 ? -10.037 11.822 -2.385 1.00 90.56 463 PRO A CA 1
ATOM 3557 C C . PRO A 1 463 ? -9.956 12.419 -0.974 1.00 90.56 463 PRO A C 1
ATOM 3559 O O . PRO A 1 463 ? -9.721 11.668 -0.029 1.00 90.56 463 PRO A O 1
ATOM 3562 N N . GLU A 1 464 ? -10.050 13.738 -0.821 1.00 93.06 464 GLU A N 1
ATOM 3563 C CA . GLU A 1 464 ? -9.823 14.434 0.456 1.00 93.06 464 GLU A CA 1
ATOM 3564 C C . GLU A 1 464 ? -11.111 15.016 1.054 1.00 93.06 464 GLU A C 1
ATOM 3566 O O . GLU A 1 464 ? -11.130 15.339 2.236 1.00 93.06 464 GLU A O 1
ATOM 3571 N N . ALA A 1 465 ? -12.194 15.120 0.278 1.00 95.25 465 ALA A N 1
ATOM 3572 C CA . ALA A 1 465 ? -13.490 15.591 0.756 1.00 95.25 465 ALA A CA 1
ATOM 3573 C C . ALA A 1 465 ? -14.064 14.724 1.896 1.00 95.25 465 ALA A C 1
ATOM 3575 O O . ALA A 1 465 ? -13.763 13.531 2.032 1.00 95.25 465 ALA A O 1
ATOM 3576 N N . MET A 1 466 ? -14.942 15.327 2.701 1.00 98.19 466 MET A N 1
ATOM 3577 C CA . MET A 1 466 ? -15.654 14.644 3.780 1.00 98.19 466 MET A CA 1
ATOM 3578 C C . MET A 1 466 ? -16.943 14.028 3.239 1.00 98.19 466 MET A C 1
ATOM 3580 O O . MET A 1 466 ? -17.954 14.704 3.084 1.00 98.19 466 MET A O 1
ATOM 3584 N N . TRP A 1 467 ? -16.908 12.735 2.938 1.00 98.44 467 TRP A N 1
ATOM 3585 C CA . TRP A 1 467 ? -18.046 11.957 2.463 1.00 98.44 467 TRP A CA 1
ATOM 3586 C C . TRP A 1 467 ? -18.852 11.398 3.629 1.00 98.44 467 TRP A C 1
ATOM 3588 O O . TRP A 1 467 ? -18.279 10.871 4.581 1.00 98.44 467 TRP A O 1
ATOM 3598 N N . HIS A 1 468 ? -20.180 11.479 3.538 1.00 98.25 468 HIS A N 1
ATOM 3599 C CA . HIS A 1 468 ? -21.101 10.961 4.549 1.00 98.25 468 HIS A CA 1
ATOM 3600 C C . HIS A 1 468 ? -21.618 9.613 4.067 1.00 98.25 468 HIS A C 1
ATOM 3602 O O . HIS A 1 468 ? -22.404 9.535 3.120 1.00 98.25 468 HIS A O 1
ATOM 3608 N N . LEU A 1 469 ? -21.137 8.540 4.680 1.00 98.62 469 LEU A N 1
ATOM 3609 C CA . LEU A 1 469 ? -21.319 7.188 4.176 1.00 98.62 469 LEU A CA 1
ATOM 3610 C C . LEU A 1 469 ? -22.193 6.403 5.146 1.00 98.62 469 LEU A C 1
ATOM 3612 O O . LEU A 1 469 ? -21.783 6.142 6.277 1.00 98.62 469 LEU A O 1
ATOM 3616 N N . ARG A 1 470 ? -23.386 5.995 4.705 1.00 98.62 470 ARG A N 1
ATOM 3617 C CA . ARG A 1 470 ? -24.182 5.013 5.440 1.00 98.62 470 ARG A CA 1
ATOM 3618 C C . ARG A 1 470 ? -23.587 3.636 5.211 1.00 98.62 470 ARG A C 1
ATOM 3620 O O . ARG A 1 470 ? -23.552 3.160 4.075 1.00 98.62 470 ARG A O 1
ATOM 3627 N N . VAL A 1 471 ? -23.174 2.990 6.291 1.00 98.62 471 VAL A N 1
ATOM 3628 C CA . VAL A 1 471 ? -22.591 1.654 6.271 1.00 98.62 471 VAL A CA 1
ATOM 3629 C C . VAL A 1 471 ? -23.438 0.640 7.027 1.00 98.62 471 VAL A C 1
ATOM 3631 O O . VAL A 1 471 ? -24.112 0.983 8.004 1.00 98.62 471 VAL A O 1
ATOM 3634 N N . VAL A 1 472 ? -23.388 -0.606 6.559 1.00 98.12 472 VAL A N 1
ATOM 3635 C CA . VAL A 1 472 ? -24.011 -1.773 7.190 1.00 98.12 472 VAL A CA 1
ATOM 3636 C C . VAL A 1 472 ? -22.968 -2.871 7.339 1.00 98.12 472 VAL A C 1
ATOM 3638 O O . VAL A 1 472 ? -22.235 -3.160 6.392 1.00 98.12 472 VAL A O 1
ATOM 3641 N N . ASP A 1 473 ? -22.911 -3.461 8.533 1.00 96.81 473 ASP A N 1
ATOM 3642 C CA . ASP A 1 473 ? -21.979 -4.525 8.913 1.00 96.81 473 ASP A CA 1
ATOM 3643 C C . ASP A 1 473 ? -20.527 -4.240 8.488 1.00 96.81 473 ASP A C 1
ATOM 3645 O O . ASP A 1 473 ? -19.819 -5.138 8.040 1.00 96.81 473 ASP A O 1
ATOM 3649 N N . PHE A 1 474 ? -20.071 -2.987 8.615 1.00 97.88 474 PHE A N 1
ATOM 3650 C CA . PHE A 1 474 ? -18.710 -2.588 8.254 1.00 97.88 474 PHE A CA 1
ATOM 3651 C C . PHE A 1 474 ? -17.719 -3.177 9.268 1.00 97.88 474 PHE A C 1
ATOM 3653 O O . PHE A 1 474 ? -17.725 -2.746 10.428 1.00 97.88 474 PHE A O 1
ATOM 3660 N N . PRO A 1 475 ? -16.863 -4.143 8.884 1.00 97.19 475 PRO A N 1
ATOM 3661 C CA . PRO A 1 475 ? -16.014 -4.825 9.843 1.00 97.19 475 PRO A CA 1
ATOM 3662 C C . PRO A 1 475 ? -14.705 -4.076 10.073 1.00 97.19 475 PRO A C 1
ATOM 3664 O O . PRO A 1 475 ? -14.043 -3.622 9.132 1.00 97.19 475 PRO A O 1
ATOM 3667 N N . ALA A 1 476 ? -14.282 -4.014 11.327 1.00 97.75 476 ALA A N 1
ATOM 3668 C CA . ALA A 1 476 ? -12.961 -3.529 11.694 1.00 97.75 476 ALA A CA 1
ATOM 3669 C C . ALA A 1 476 ? -12.463 -4.206 12.975 1.00 97.75 476 ALA A C 1
ATOM 3671 O O . ALA A 1 476 ? -13.240 -4.795 13.724 1.00 97.75 476 ALA A O 1
ATOM 3672 N N . ILE A 1 477 ? -11.158 -4.129 13.217 1.00 97.88 477 ILE A N 1
ATOM 3673 C CA . ILE A 1 477 ? -10.510 -4.720 14.392 1.00 97.88 477 ILE A CA 1
ATOM 3674 C C . ILE A 1 477 ? -10.079 -3.598 15.329 1.00 97.88 477 ILE A C 1
ATOM 3676 O O . ILE A 1 477 ? -9.449 -2.639 14.888 1.00 97.88 477 ILE A O 1
ATOM 3680 N N . VAL A 1 478 ? -10.369 -3.713 16.621 1.00 98.56 478 VAL A N 1
ATOM 3681 C CA . VAL A 1 478 ? -9.840 -2.793 17.631 1.00 98.56 478 VAL A CA 1
ATOM 3682 C C . VAL A 1 478 ? -8.340 -3.037 17.768 1.00 98.56 478 VAL A C 1
ATOM 3684 O O . VAL A 1 478 ? -7.922 -4.071 18.286 1.00 98.56 478 VAL A O 1
ATOM 3687 N N . THR A 1 479 ? -7.514 -2.098 17.305 1.00 98.06 479 THR A N 1
ATOM 3688 C CA . THR A 1 479 ? -6.050 -2.205 17.452 1.00 98.06 479 THR A CA 1
ATOM 3689 C C . THR A 1 479 ? -5.470 -1.180 18.408 1.00 98.06 479 THR A C 1
ATOM 3691 O O . THR A 1 479 ? -4.314 -1.327 18.784 1.00 98.06 479 THR A O 1
ATOM 3694 N N . MET A 1 480 ? -6.242 -0.173 18.822 1.00 98.62 480 MET A N 1
ATOM 3695 C CA . MET A 1 480 ? -5.920 0.669 19.977 1.00 98.62 480 MET A CA 1
ATOM 3696 C C . MET A 1 480 ? -7.208 0.965 20.741 1.00 98.62 480 MET A C 1
ATOM 3698 O O . MET A 1 480 ? -8.195 1.372 20.125 1.00 98.62 480 MET A O 1
ATOM 3702 N N . ASP A 1 481 ? -7.209 0.752 22.054 1.00 98.62 481 ASP A N 1
ATOM 3703 C CA . ASP A 1 481 ? -8.411 0.867 22.886 1.00 98.62 481 ASP A CA 1
ATOM 3704 C C . ASP A 1 481 ? -8.387 2.073 23.838 1.00 98.62 481 ASP A C 1
ATOM 3706 O O . ASP A 1 481 ? -7.385 2.772 24.002 1.00 98.62 481 ASP A O 1
ATOM 3710 N N . SER A 1 482 ? -9.523 2.308 24.498 1.00 98.31 482 SER A N 1
ATOM 3711 C CA . SER A 1 482 ? -9.691 3.396 25.471 1.00 98.31 482 SER A CA 1
ATOM 3712 C C . SER A 1 482 ? -9.041 3.121 26.839 1.00 98.31 482 SER A C 1
ATOM 3714 O O . SER A 1 482 ? -9.244 3.874 27.795 1.00 98.31 482 SER A O 1
ATOM 3716 N N . HIS A 1 483 ? -8.257 2.047 26.957 1.00 98.31 483 HIS A N 1
ATOM 3717 C CA . HIS A 1 483 ? -7.515 1.684 28.164 1.00 98.31 483 HIS A CA 1
ATOM 3718 C C . HIS A 1 483 ? -6.013 1.976 28.027 1.00 98.31 483 HIS A C 1
ATOM 3720 O O . HIS A 1 483 ? -5.291 1.964 29.029 1.00 98.31 483 HIS A O 1
ATOM 3726 N N . GLY A 1 484 ? -5.564 2.348 26.824 1.00 97.31 484 GLY A N 1
ATOM 3727 C CA . GLY A 1 484 ? -4.173 2.668 26.517 1.00 97.31 484 GLY A CA 1
ATOM 3728 C C . GLY A 1 484 ? -3.380 1.487 25.959 1.00 97.31 484 GLY A C 1
ATOM 3729 O O . GLY A 1 484 ? -2.154 1.532 26.004 1.00 97.31 484 GLY A O 1
ATOM 3730 N N . ASN A 1 485 ? -4.051 0.450 25.445 1.00 98.25 485 ASN A N 1
ATOM 3731 C CA . ASN A 1 485 ? -3.394 -0.687 24.799 1.00 98.25 485 ASN A CA 1
ATOM 3732 C C . ASN A 1 485 ? -3.281 -0.466 23.282 1.00 98.25 485 ASN A C 1
ATOM 3734 O O . ASN A 1 485 ? -4.144 0.180 22.681 1.00 98.25 485 ASN A O 1
ATOM 3738 N N . SER A 1 486 ? -2.246 -1.034 22.651 1.00 97.81 486 SER A N 1
ATOM 3739 C CA . SER A 1 486 ? -2.025 -0.968 21.200 1.00 97.81 486 SER A CA 1
ATOM 3740 C C . SER A 1 486 ? -1.462 -2.283 20.659 1.00 97.81 486 SER A C 1
ATOM 3742 O O . SER A 1 486 ? -0.328 -2.642 20.960 1.00 97.81 486 SER A O 1
ATOM 3744 N N . LEU A 1 487 ? -2.227 -2.954 19.791 1.00 96.94 487 LEU A N 1
ATOM 3745 C CA . LEU A 1 487 ? -1.826 -4.215 19.155 1.00 96.94 487 LEU A CA 1
ATOM 3746 C C . LEU A 1 487 ? -0.531 -4.063 18.353 1.00 96.94 487 LEU A C 1
ATOM 3748 O O . LEU A 1 487 ? 0.367 -4.892 18.446 1.00 96.94 487 LEU A O 1
ATOM 3752 N N . HIS A 1 488 ? -0.446 -2.993 17.559 1.00 95.31 488 HIS A N 1
ATOM 3753 C CA . HIS A 1 488 ? 0.702 -2.750 16.684 1.00 95.31 488 HIS A CA 1
ATOM 3754 C C . HIS A 1 488 ? 1.975 -2.489 17.490 1.00 95.31 488 HIS A C 1
ATOM 3756 O O . HIS A 1 488 ? 3.031 -2.982 17.115 1.00 95.31 488 HIS A O 1
ATOM 3762 N N . ALA A 1 489 ? 1.868 -1.779 18.620 1.00 95.62 489 ALA A N 1
ATOM 3763 C CA . ALA A 1 489 ? 3.013 -1.537 19.498 1.00 95.62 489 ALA A CA 1
ATOM 3764 C C . ALA A 1 489 ? 3.504 -2.838 20.155 1.00 95.62 489 ALA A C 1
ATOM 3766 O O . ALA A 1 489 ? 4.707 -3.090 20.206 1.00 95.62 489 ALA A O 1
ATOM 3767 N N . ASP A 1 490 ? 2.581 -3.692 20.607 1.00 96.56 490 ASP A N 1
ATOM 3768 C CA . ASP A 1 490 ? 2.931 -4.991 21.190 1.00 96.56 490 ASP A CA 1
ATOM 3769 C C . ASP A 1 490 ? 3.647 -5.893 20.167 1.00 96.56 490 ASP A C 1
ATOM 3771 O O . ASP A 1 490 ? 4.639 -6.550 20.494 1.00 96.56 490 ASP A O 1
ATOM 3775 N N . ILE A 1 491 ? 3.188 -5.887 18.910 1.00 96.94 491 ILE A N 1
ATOM 3776 C CA . ILE A 1 491 ? 3.796 -6.651 17.810 1.00 96.94 4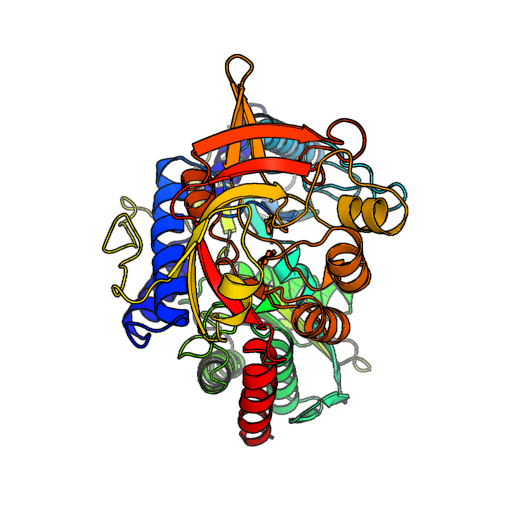91 ILE A CA 1
ATOM 3777 C C . ILE A 1 491 ? 5.158 -6.090 17.411 1.00 96.94 491 ILE A C 1
ATOM 3779 O O . ILE A 1 491 ? 6.084 -6.865 17.177 1.00 96.94 491 ILE A O 1
ATOM 3783 N N . GLU A 1 492 ? 5.319 -4.772 17.347 1.00 96.62 492 GLU A N 1
ATOM 3784 C CA . GLU A 1 492 ? 6.606 -4.139 17.050 1.00 96.62 492 GLU A CA 1
ATOM 3785 C C . GLU A 1 492 ? 7.667 -4.549 18.084 1.00 96.62 492 GLU A C 1
ATOM 3787 O O . GLU A 1 492 ? 8.747 -5.016 17.714 1.00 96.62 492 GLU A O 1
ATOM 3792 N N . ILE A 1 493 ? 7.318 -4.502 19.377 1.00 97.44 493 ILE A N 1
ATOM 3793 C CA . ILE A 1 493 ? 8.189 -4.939 20.478 1.00 97.44 493 ILE A CA 1
ATOM 3794 C C . ILE A 1 493 ? 8.508 -6.436 20.375 1.00 97.44 493 ILE A C 1
ATOM 3796 O O . ILE A 1 493 ? 9.661 -6.840 20.545 1.00 97.44 493 ILE A O 1
ATOM 3800 N N . ALA A 1 494 ? 7.501 -7.280 20.136 1.00 97.94 494 ALA A N 1
ATOM 3801 C CA . ALA A 1 494 ? 7.693 -8.726 20.043 1.00 97.94 494 ALA A CA 1
ATOM 3802 C C . ALA A 1 494 ? 8.559 -9.110 18.833 1.00 97.94 494 ALA A C 1
ATOM 3804 O O . ALA A 1 494 ? 9.516 -9.871 18.972 1.00 97.94 494 ALA A O 1
ATOM 3805 N N . SER A 1 495 ? 8.267 -8.539 17.665 1.00 98.00 495 SER A N 1
ATOM 3806 C CA . SER A 1 495 ? 9.005 -8.795 16.427 1.00 98.00 495 SER A CA 1
ATOM 3807 C C . SER A 1 495 ? 10.431 -8.245 16.466 1.00 98.00 495 SER A C 1
ATOM 3809 O O . SER A 1 495 ? 11.314 -8.865 15.883 1.00 98.00 495 SER A O 1
ATOM 3811 N N . GLY A 1 496 ? 10.694 -7.154 17.197 1.00 98.06 496 GLY A N 1
ATOM 3812 C CA . GLY A 1 496 ? 12.054 -6.654 17.437 1.00 98.06 496 GLY A CA 1
ATOM 3813 C C . GLY A 1 496 ? 12.911 -7.650 18.225 1.00 98.06 496 GLY A C 1
ATOM 3814 O O . GLY A 1 496 ? 14.040 -7.944 17.840 1.00 98.06 496 GLY A O 1
ATOM 3815 N N . LYS A 1 497 ? 12.345 -8.278 19.265 1.00 97.81 497 LYS A N 1
ATOM 3816 C CA . LYS A 1 497 ? 13.025 -9.353 20.019 1.00 97.81 497 LYS A CA 1
ATOM 3817 C C . LYS A 1 497 ? 13.275 -10.600 19.173 1.00 97.81 497 LYS A C 1
ATOM 3819 O O . LYS A 1 497 ? 14.293 -11.265 19.338 1.00 97.81 497 LYS A O 1
ATOM 3824 N N . GLU A 1 498 ? 12.347 -10.948 18.281 1.00 97.69 498 GLU A N 1
ATOM 3825 C CA . GLU A 1 498 ? 12.577 -12.029 17.316 1.00 97.69 498 GLU A CA 1
ATOM 3826 C C . GLU A 1 498 ? 13.671 -11.651 16.311 1.00 97.69 498 GLU A C 1
ATOM 3828 O O . GLU A 1 498 ? 14.514 -12.486 15.988 1.00 97.69 498 GLU A O 1
ATOM 3833 N N . LEU A 1 499 ? 13.712 -10.389 15.873 1.00 97.62 499 LEU A N 1
ATOM 3834 C CA . LEU A 1 499 ? 14.717 -9.879 14.946 1.00 97.62 499 LEU A CA 1
ATOM 3835 C C . LEU A 1 499 ? 16.143 -9.977 15.516 1.00 97.62 499 LEU A C 1
ATOM 3837 O O . LEU A 1 499 ? 17.065 -10.348 14.792 1.00 97.62 499 LEU A O 1
ATOM 3841 N N . GLU A 1 500 ? 16.320 -9.728 16.816 1.00 97.38 500 GLU A N 1
ATOM 3842 C CA . GLU A 1 500 ? 17.609 -9.851 17.524 1.00 97.38 500 GLU A CA 1
ATOM 3843 C C . GLU A 1 500 ? 18.214 -11.264 17.461 1.00 97.38 500 GLU A C 1
ATOM 3845 O O . GLU A 1 500 ? 19.426 -11.432 17.594 1.00 97.38 500 GLU A O 1
ATOM 3850 N N . LYS A 1 501 ? 17.408 -12.299 17.199 1.00 95.81 501 LYS A N 1
ATOM 3851 C CA . LYS A 1 501 ? 17.902 -13.678 17.038 1.00 95.81 501 LYS A CA 1
ATOM 3852 C C . LYS A 1 501 ? 18.648 -13.898 15.718 1.00 95.81 501 LYS A C 1
ATOM 3854 O O . LYS A 1 501 ? 19.277 -14.940 15.550 1.00 95.81 501 LYS A O 1
ATOM 3859 N N . PHE A 1 502 ? 18.580 -12.938 14.792 1.00 91.00 502 PHE A N 1
ATOM 3860 C CA . PHE A 1 502 ? 19.229 -12.981 13.478 1.00 91.00 502 PHE A CA 1
ATOM 3861 C C . PHE A 1 502 ? 20.470 -12.074 13.377 1.00 91.00 502 PHE A C 1
ATOM 3863 O O . PHE A 1 502 ? 20.923 -11.812 12.253 1.00 91.00 502 PHE A O 1
ATOM 3870 N N . VAL A 1 503 ? 20.982 -11.569 14.511 1.00 83.94 503 VAL A N 1
ATOM 3871 C CA . VAL A 1 503 ? 22.214 -10.753 14.614 1.00 83.94 503 VAL A CA 1
ATOM 3872 C C . VAL A 1 503 ? 23.436 -11.473 14.061 1.00 83.94 503 VAL A C 1
ATOM 3874 O O . VAL A 1 503 ? 23.582 -12.691 14.292 1.00 83.94 503 VAL A O 1
#

pLDDT: mean 96.37, std 3.05, range [82.06, 98.94]

Foldseek 3Di:
DLLLLVVLLVQLLCLQQAAFPLLLVLLLVQLVQWDPPAPLNLLSLLLLLLSQLSNVVSAGLFQQQAAKAKEKEEAPPFDVVVSVVSNLVSQQVCCQVRSHPQPDADPPPRDGPSRVDDVPGRHYHYDYDNDQWMKMKIWRFGPQLQVLKDKDWPQDQAFLAGTQHLDLLSLLLVLLSSLLVSQLSQQPVKAKFKEKADDPVVRQVNSVVQLLDRQPDADPDPVVSVSFVVSQVLSQLLQCHGSRLGIRGNYSHYGYDYDHHDPNTIMMIMRMGHSSGRMKMFMARSVSSDGPDIGSHDPDPDDRSRPDNDRDDPVQEAEAEPLGDLVSQQVDDFRHKYFYFYKAKEAEDVRLVDVQPDPDPDQQASHEYAQWQFSWDADPNFIATSWTAFHRHQSSQVRQLVSCVVRNHAEYEHGDDYDDSNLQSCQVSSHFYWYDNHSSTNSQSVQFPGFPDWDCCVPNNRRHIITTTGGGRRITGGQGGNNSHGSSVVSSVSSSVSSSVSD

Radius of gyration: 22.44 Å; chains: 1; bounding box: 62×48×65 Å